Protein AF-A0A813DUC6-F1 (afdb_monomer_lite)

Foldseek 3Di:
DVVVVVVVVVVVVVVVVVVVVVVVVVVVVVVVVVVPDDPPDDDDDDDDDDDDDDDDDDDDDDDDDDDDDDDDDDDDDCAVVVLVCVVPVPPDDDDDDDDDDDDDDDDDDDDDDDPVVVVVVVVVVVVVVVVVVVVVVVVVVVCPPCVPDDDDPVRVVLLVLLLVLVQLLLVLVLVLDQAAEAEDQDDPPVVQVCCVPRRVVCNVLQVCQPPVRGRHYHYHNLVVVLVVVVVVVVVVPPDDPDDDPPRQSRLRSVVVVVVVVVVPDPQDQEDEEEAEEQDPSNLVSQVVSQVVVCPPDPNSHHYAYAYEHAAGSADSNLSSLVSNVCSVCVVLSSPQPHHHRYYLRDLPDDQSLVSVCVRSVNCCSVVPPRDSVSRVNDDPPPDPPPDPPDDD

Organism: Polarella glacialis (NCBI:txid89957)

Sequence (392 aa):
QQQQQEEQQQQQQQQQQQQEQQEQQQQQQQQRSSSQQPRMKTQQQQQPQRSSSQQPAAPATTTTSTQQPRMKAAAAAKVVFRFMRRILSKDSSRKVATVEESEGCQKVEVGVHTKEEREKKEEEEEEKKKKEKKKEEEEDLSEWWFPDGELTPEQSSLLKDWQSALFQYLTTASRLSSQVVIVTNSRRPWVETCVSTFAPSCKKLFAGSTGGAKGGIKVVYALEVLQDMRSKRKLASNGWEGSFPVKCTMPLSDLEVTEAFYRRYKGQSWKNIISLGDRIYEHDAMMEMAMRRHAGRGGREQLRVKSLLLPEDPRISELTLRLCFSRLMLPVYVRFDGDLHLNLQDSDSEDPLLLISQALNMPEVLETHFPRQAWGRGKASACKEEAVVQPA

Radius of gyration: 30.14 Å; chains: 1; bounding box: 96×66×80 Å

pLDDT: mean 76.48, std 22.71, range [23.34, 98.12]

Secondary structure (DSSP, 8-state):
-HHHHHHHHHHHHHHHHHHHHHHHHHHHHHHHHHTT----------------------PPPPP---------------SHHHHHHHHHSTT----PPPP-------PPP-----HHHHHHHHHHHHHHHHHHHHHHHHHHHHHTS-SS-PPPHHHHHHHHHHHHHHHHHHHHHHHH-S--EEEESS-TTHHHHHHHHH-GGGHHHHTTTTS--TTPPEEEEHHHHHHHHHHHHHHH-SS------TT-SHHHHHHHHHHHHHHT-TT--EEEEEEEES-HHHHHHHHHHHHHHHHHSTT--EEEEEEEEPPSS--HHHHHHHHHHHHHHHHHHHH--S-EEEE---SSSSPHHHHHHHHHT-GGGGGS---GGGGT-S--------------

Structure (mmCIF, N/CA/C/O backbone):
data_AF-A0A813DUC6-F1
#
_entry.id   AF-A0A813DUC6-F1
#
loop_
_atom_site.group_PDB
_atom_site.id
_atom_site.type_symbol
_atom_site.label_atom_id
_atom_site.label_alt_id
_atom_site.label_comp_id
_atom_site.label_asym_id
_atom_site.label_entity_id
_atom_site.label_seq_id
_atom_site.pdbx_PDB_ins_code
_atom_site.Cartn_x
_atom_site.Cartn_y
_atom_site.Cartn_z
_atom_site.occupancy
_atom_site.B_iso_or_equiv
_atom_site.auth_seq_id
_atom_site.auth_comp_id
_atom_site.auth_asym_id
_atom_site.auth_atom_id
_atom_site.pdbx_PDB_model_num
ATOM 1 N N . GLN A 1 1 ? 40.843 -26.925 17.855 1.00 86.06 1 GLN A N 1
ATOM 2 C CA . GLN A 1 1 ? 40.648 -27.245 19.287 1.00 86.06 1 GLN A CA 1
ATOM 3 C C . GLN A 1 1 ? 39.889 -26.142 20.018 1.00 86.06 1 GLN A C 1
ATOM 5 O O . GLN A 1 1 ? 38.811 -26.444 20.496 1.00 86.06 1 GLN A O 1
ATOM 10 N N . GLN A 1 2 ? 40.354 -24.886 20.045 1.00 89.62 2 GLN A N 1
ATOM 11 C CA . GLN A 1 2 ? 39.627 -23.793 20.723 1.00 89.62 2 GLN A CA 1
ATOM 12 C C . GLN A 1 2 ? 38.199 -23.579 20.181 1.00 89.62 2 GLN A C 1
ATOM 14 O O . GLN A 1 2 ? 37.249 -23.574 20.950 1.00 89.62 2 GLN A O 1
ATOM 19 N N . GLN A 1 3 ? 38.024 -23.565 18.855 1.00 89.94 3 GLN A N 1
ATOM 20 C CA . GLN A 1 3 ? 36.697 -23.475 18.228 1.00 89.94 3 GLN A CA 1
ATOM 21 C C . GLN A 1 3 ? 35.773 -24.664 18.571 1.00 89.94 3 GLN A C 1
ATOM 23 O O . GLN A 1 3 ? 34.579 -24.484 18.762 1.00 89.94 3 GLN A O 1
ATOM 28 N N . GLN A 1 4 ? 36.326 -25.875 18.723 1.00 93.69 4 GLN A N 1
ATOM 29 C CA . GLN A 1 4 ? 35.554 -27.057 19.141 1.00 93.69 4 GLN A CA 1
ATOM 30 C C . GLN A 1 4 ? 35.147 -26.989 20.621 1.00 93.69 4 GLN A C 1
ATOM 32 O O . GLN A 1 4 ? 34.078 -27.474 20.980 1.00 93.69 4 GLN A O 1
ATOM 37 N N . GLN A 1 5 ? 35.978 -26.384 21.479 1.00 96.44 5 GLN A N 1
ATOM 38 C CA . GLN A 1 5 ? 35.612 -26.108 22.871 1.00 96.44 5 GLN A CA 1
ATOM 39 C C . GLN A 1 5 ? 34.501 -25.059 22.961 1.00 96.44 5 GLN A C 1
ATOM 41 O O . GLN A 1 5 ? 33.566 -25.245 23.735 1.00 96.44 5 GLN A O 1
ATOM 46 N N . GLU A 1 6 ? 34.564 -23.999 22.151 1.00 97.12 6 GLU A N 1
ATOM 47 C CA . GLU A 1 6 ? 33.511 -22.978 22.094 1.00 97.12 6 GLU A CA 1
ATOM 48 C C . GLU A 1 6 ? 32.179 -23.564 21.607 1.00 97.12 6 GLU A C 1
ATOM 50 O O . GLU A 1 6 ? 31.149 -23.327 22.236 1.00 97.12 6 GLU A O 1
ATOM 55 N N . GLU A 1 7 ? 32.188 -24.397 20.559 1.00 97.31 7 GLU A N 1
ATOM 56 C CA . GLU A 1 7 ? 30.983 -25.086 20.075 1.00 97.31 7 GLU A CA 1
ATOM 57 C C . GLU A 1 7 ? 30.390 -26.036 21.127 1.00 97.31 7 GLU A C 1
ATOM 59 O O . GLU A 1 7 ? 29.178 -26.014 21.354 1.00 97.31 7 GLU A O 1
ATOM 64 N N . GLN A 1 8 ? 31.220 -26.822 21.828 1.00 97.50 8 GLN A N 1
ATOM 65 C CA . GLN A 1 8 ? 30.746 -27.676 22.926 1.00 97.50 8 GLN A CA 1
ATOM 66 C C . GLN A 1 8 ? 30.133 -26.861 24.066 1.00 97.50 8 GLN A C 1
ATOM 68 O O . GLN A 1 8 ? 29.077 -27.226 24.585 1.00 97.50 8 GLN A O 1
ATOM 73 N N . GLN A 1 9 ? 30.755 -25.740 24.436 1.00 97.56 9 GLN A N 1
ATOM 74 C CA . GLN A 1 9 ? 30.246 -24.871 25.493 1.00 97.56 9 GLN A CA 1
ATOM 75 C C . GLN A 1 9 ? 28.906 -24.235 25.095 1.00 97.56 9 GLN A C 1
ATOM 77 O O . GLN A 1 9 ? 27.979 -24.178 25.905 1.00 97.56 9 GLN A O 1
ATOM 82 N N . GLN A 1 10 ? 28.765 -23.821 23.833 1.00 96.75 10 GLN A N 1
ATOM 83 C CA . GLN A 1 10 ? 27.521 -23.265 23.302 1.00 96.75 10 GLN A CA 1
ATOM 84 C C . GLN A 1 10 ? 26.396 -24.310 23.266 1.00 96.75 10 GLN A C 1
ATOM 86 O O . GLN A 1 10 ? 25.254 -24.012 23.625 1.00 96.75 10 GLN A O 1
ATOM 91 N N . GLN A 1 11 ? 26.722 -25.550 22.892 1.00 97.38 11 GLN A N 1
ATOM 92 C CA . GLN A 1 11 ? 25.772 -26.660 22.858 1.00 97.38 11 GLN A CA 1
ATOM 93 C C . GLN A 1 11 ? 25.302 -27.049 24.269 1.00 97.38 11 GLN A C 1
ATOM 95 O O . GLN A 1 11 ? 24.108 -27.270 24.485 1.00 97.38 11 GLN A O 1
ATOM 100 N N . GLN A 1 12 ? 26.209 -27.049 25.248 1.00 97.69 12 GLN A N 1
ATOM 101 C CA . GLN A 1 12 ? 25.882 -27.306 26.651 1.00 97.69 12 GLN A CA 1
ATOM 102 C C . GLN A 1 12 ? 24.979 -26.205 27.232 1.00 97.69 12 GLN A C 1
ATOM 104 O O . GLN A 1 12 ? 24.001 -26.497 27.922 1.00 97.69 12 GLN A O 1
ATOM 109 N N . GLN A 1 13 ? 25.237 -24.941 26.881 1.00 97.06 13 GLN A N 1
ATOM 110 C CA . GLN A 1 13 ? 24.411 -23.811 27.306 1.00 97.06 13 GLN A CA 1
ATOM 111 C C . GLN A 1 13 ? 23.001 -23.853 26.688 1.00 97.06 13 GLN A C 1
ATOM 113 O O . GLN A 1 13 ? 22.022 -23.535 27.365 1.00 97.06 13 GLN A O 1
ATOM 118 N N . GLN A 1 14 ? 22.867 -24.296 25.431 1.00 96.44 14 GLN A N 1
ATOM 119 C CA . GLN A 1 14 ? 21.555 -24.526 24.811 1.00 96.44 14 GLN A CA 1
ATOM 120 C C . GLN A 1 14 ? 20.767 -25.646 25.500 1.00 96.44 14 GLN A C 1
ATOM 122 O O . GLN A 1 14 ? 19.568 -25.482 25.724 1.00 96.44 14 GLN A O 1
ATOM 127 N N . GLN A 1 15 ? 21.414 -26.760 25.859 1.00 97.12 15 GLN A N 1
ATOM 128 C CA . GLN A 1 15 ? 20.744 -27.858 26.568 1.00 97.12 15 GLN A CA 1
ATOM 129 C C . GLN A 1 15 ? 20.221 -27.415 27.940 1.00 97.12 15 GLN A C 1
ATOM 131 O O . GLN A 1 15 ? 19.081 -27.721 28.287 1.00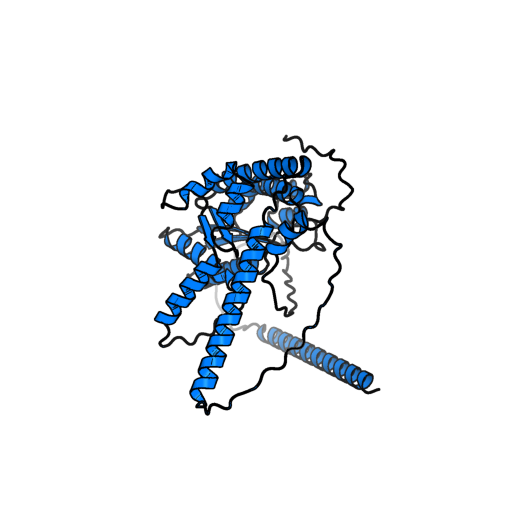 97.12 15 GLN A O 1
ATOM 136 N N . GLN A 1 16 ? 21.001 -26.620 28.678 1.00 97.56 16 GLN A N 1
ATOM 137 C CA . GLN A 1 16 ? 20.581 -26.090 29.976 1.00 97.56 16 GLN A CA 1
ATOM 138 C C . GLN A 1 16 ? 19.356 -25.165 29.855 1.00 97.56 16 GLN A C 1
ATOM 140 O O . GLN A 1 16 ? 18.398 -25.307 30.612 1.00 97.56 16 GLN A O 1
ATOM 145 N N . GLN A 1 17 ? 19.324 -24.286 28.845 1.00 96.50 17 GLN A N 1
ATOM 146 C CA . GLN A 1 17 ? 18.161 -23.424 28.587 1.00 96.50 17 GLN A CA 1
ATOM 147 C C . GLN A 1 17 ? 16.902 -24.217 28.205 1.00 96.50 17 GLN A C 1
ATOM 149 O O . GLN A 1 17 ? 15.793 -23.828 28.574 1.00 96.50 17 GLN A O 1
ATOM 154 N N . GLN A 1 18 ? 17.046 -25.323 27.467 1.00 96.00 18 GLN A N 1
ATOM 155 C CA . GLN A 1 18 ? 15.913 -26.195 27.139 1.00 96.00 18 GLN A CA 1
ATOM 156 C C . GLN A 1 18 ? 15.361 -26.899 28.384 1.00 96.00 18 GLN A C 1
ATOM 158 O O . GLN A 1 18 ? 14.143 -26.999 28.534 1.00 96.00 18 GLN A O 1
ATOM 163 N N . GLN A 1 19 ? 16.234 -27.335 29.295 1.00 97.25 19 GLN A N 1
ATOM 164 C CA . GLN A 1 19 ? 15.831 -27.976 30.546 1.00 97.25 19 GLN A CA 1
ATOM 165 C C . GLN A 1 19 ? 15.078 -27.004 31.470 1.00 97.25 19 GLN A C 1
ATOM 167 O O . GLN A 1 19 ? 13.997 -27.338 31.955 1.00 97.25 19 GLN A O 1
ATOM 172 N N . GLU A 1 20 ? 15.565 -25.768 31.624 1.00 97.56 20 GLU A N 1
ATOM 173 C CA . GLU A 1 20 ? 14.873 -24.725 32.400 1.00 97.56 20 GLU A CA 1
ATOM 174 C C . GLU A 1 20 ? 13.482 -24.397 31.831 1.00 97.56 20 GLU A C 1
ATOM 176 O O . GLU A 1 20 ? 12.518 -24.217 32.581 1.00 97.56 20 GLU A O 1
ATOM 181 N N . GLN A 1 21 ? 13.338 -24.352 30.501 1.00 95.75 21 GLN A N 1
ATOM 182 C CA . GLN A 1 21 ? 12.033 -24.134 29.865 1.00 95.75 21 GLN A CA 1
ATOM 183 C C . GLN A 1 21 ? 11.059 -25.289 30.129 1.00 95.75 21 GLN A C 1
ATOM 185 O O . GLN A 1 21 ? 9.870 -25.043 30.353 1.00 95.75 21 GLN A O 1
ATOM 190 N N . GLN A 1 22 ? 11.539 -26.537 30.131 1.00 96.44 22 GLN A N 1
ATOM 191 C CA . GLN A 1 22 ? 10.709 -27.699 30.457 1.00 96.44 22 GLN A CA 1
ATOM 192 C C . GLN A 1 22 ? 10.254 -27.680 31.922 1.00 96.44 22 GLN A C 1
ATOM 194 O O . GLN A 1 22 ? 9.075 -27.921 32.193 1.00 96.44 22 GLN A O 1
ATOM 199 N N . GLU A 1 23 ? 11.134 -27.329 32.861 1.00 97.50 23 GLU A N 1
ATOM 200 C CA . GLU A 1 23 ? 10.775 -27.203 34.280 1.00 97.50 23 GLU A CA 1
ATOM 201 C C . GLU A 1 23 ? 9.730 -26.103 34.515 1.00 97.50 23 GLU A C 1
ATOM 203 O O . GLU A 1 23 ? 8.747 -26.320 35.230 1.00 97.50 23 GLU A O 1
ATOM 208 N N . GLN A 1 24 ? 9.870 -24.947 33.857 1.00 96.25 24 GLN A N 1
ATOM 209 C CA . GLN A 1 24 ? 8.874 -23.874 33.941 1.00 96.25 24 GLN A CA 1
ATOM 210 C C . GLN A 1 24 ? 7.506 -24.306 33.398 1.00 96.25 24 GLN A C 1
ATOM 212 O O . GLN A 1 24 ? 6.474 -23.976 33.990 1.00 96.25 24 GLN A O 1
ATOM 217 N N . GLN A 1 25 ? 7.470 -25.068 32.299 1.00 95.31 25 GLN A N 1
ATOM 218 C CA . GLN A 1 25 ? 6.215 -25.606 31.768 1.00 95.31 25 GLN A CA 1
ATOM 219 C C . GLN A 1 25 ? 5.559 -26.593 32.741 1.00 95.31 25 GLN A C 1
ATOM 221 O O . GLN A 1 25 ? 4.345 -26.522 32.949 1.00 95.31 25 GLN A O 1
ATOM 226 N N . GLN A 1 26 ? 6.338 -27.467 33.384 1.00 96.25 26 GLN A N 1
ATOM 227 C CA . GLN A 1 26 ? 5.811 -28.399 34.385 1.00 96.25 26 GLN A CA 1
ATOM 228 C C . GLN A 1 26 ? 5.245 -27.666 35.609 1.00 96.25 26 GLN A C 1
ATOM 230 O O . GLN A 1 26 ? 4.146 -27.992 36.064 1.00 96.25 26 GLN A O 1
ATOM 235 N N . GLN A 1 27 ? 5.924 -26.626 36.103 1.00 95.75 27 GLN A N 1
ATOM 236 C CA . GLN A 1 27 ? 5.418 -25.811 37.214 1.00 95.75 27 GLN A CA 1
ATOM 237 C C . GLN A 1 27 ? 4.097 -25.109 36.863 1.00 95.75 27 GLN A C 1
ATOM 239 O O . GLN A 1 27 ? 3.164 -25.105 37.669 1.00 95.75 27 GLN A O 1
ATOM 244 N N . GLN A 1 28 ? 3.968 -24.570 35.645 1.00 94.19 28 GLN A N 1
ATOM 245 C CA . GLN A 1 28 ? 2.712 -23.960 35.192 1.00 94.19 28 GLN A CA 1
ATOM 246 C C . GLN A 1 28 ? 1.566 -24.976 35.107 1.00 94.19 28 GLN A C 1
ATOM 248 O O . GLN A 1 28 ? 0.429 -24.652 35.461 1.00 94.19 28 GLN A O 1
ATOM 253 N N . GLN A 1 29 ? 1.840 -26.209 34.670 1.00 93.38 29 GLN A N 1
ATOM 254 C CA . GLN A 1 29 ? 0.829 -27.269 34.643 1.00 93.38 29 GLN A CA 1
ATOM 255 C C . GLN A 1 29 ? 0.365 -27.642 36.057 1.00 93.38 29 GLN A C 1
ATOM 257 O O . GLN A 1 29 ? -0.842 -27.726 36.290 1.00 93.38 29 GLN A O 1
ATOM 262 N N . GLN A 1 30 ? 1.290 -27.758 37.018 1.00 93.38 30 GLN A N 1
ATOM 263 C CA . GLN A 1 30 ? 0.953 -28.044 38.417 1.00 93.38 30 GLN A CA 1
ATOM 264 C C . GLN A 1 30 ? 0.081 -26.943 39.045 1.00 93.38 30 GLN A C 1
ATOM 266 O O . GLN A 1 30 ? -0.912 -27.245 39.716 1.00 93.38 30 GLN A O 1
ATOM 271 N N . GLN A 1 31 ? 0.386 -25.669 38.767 1.00 91.81 31 GLN A N 1
ATOM 272 C CA . GLN A 1 31 ? -0.423 -24.530 39.223 1.00 91.81 31 GLN A CA 1
ATOM 273 C C . GLN A 1 31 ? -1.831 -24.518 38.608 1.00 91.81 31 GLN A C 1
ATOM 275 O O . GLN A 1 31 ? -2.804 -24.178 39.283 1.00 91.81 31 GLN A O 1
ATOM 280 N N . ARG A 1 32 ? -1.975 -24.928 37.341 1.00 89.25 32 ARG A N 1
ATOM 281 C CA . ARG A 1 32 ? -3.295 -25.048 36.702 1.00 89.25 32 ARG A CA 1
ATOM 282 C C . ARG A 1 32 ? -4.132 -26.166 37.318 1.00 89.25 32 ARG A C 1
ATOM 284 O O . ARG A 1 32 ? -5.329 -25.974 37.518 1.00 89.25 32 ARG A O 1
ATOM 291 N N . SER A 1 33 ? -3.519 -27.301 37.657 1.00 87.12 33 SER A N 1
ATOM 292 C CA . SER A 1 33 ? -4.231 -28.425 38.280 1.00 87.12 33 SER A CA 1
ATOM 293 C C . SER A 1 33 ? -4.675 -28.153 39.722 1.00 87.12 33 SER A C 1
ATOM 295 O O . SER A 1 33 ? -5.753 -28.598 40.114 1.00 87.12 33 SER A O 1
ATOM 297 N N . SER A 1 34 ? -3.915 -27.384 40.513 1.00 84.69 34 SER A N 1
ATOM 298 C CA . SER A 1 34 ? -4.302 -27.058 41.897 1.00 84.69 34 SER A CA 1
ATOM 299 C C . SER A 1 34 ? -5.440 -26.030 41.979 1.00 84.69 34 SER A C 1
ATOM 301 O O . SER A 1 34 ? -6.237 -26.063 42.916 1.00 84.69 34 SER A O 1
ATOM 303 N N . SER A 1 35 ? -5.582 -25.171 40.964 1.00 73.88 35 SER A N 1
ATOM 304 C CA . SER A 1 35 ? -6.657 -24.174 40.859 1.00 73.88 35 SER A CA 1
ATOM 305 C C . SER A 1 35 ? -8.043 -24.764 40.546 1.00 73.88 35 SER A C 1
ATOM 307 O O . SER A 1 35 ? -9.032 -24.038 40.655 1.00 73.88 35 SER A O 1
ATOM 309 N N . GLN A 1 36 ? -8.148 -26.034 40.140 1.00 70.25 36 GLN A N 1
ATOM 310 C CA . GLN A 1 36 ? -9.419 -26.647 39.726 1.00 70.25 36 GLN A CA 1
ATOM 311 C C . GLN A 1 36 ? -10.121 -27.471 40.815 1.00 70.25 36 GLN A C 1
ATOM 313 O O . GLN A 1 36 ? -11.109 -28.139 40.515 1.00 70.25 36 GLN A O 1
ATOM 318 N N . GLN A 1 37 ? -9.696 -27.418 42.085 1.00 62.84 37 GLN A N 1
ATOM 319 C CA . GLN A 1 37 ? -10.482 -28.066 43.139 1.00 62.84 37 GLN A CA 1
ATOM 320 C C . GLN A 1 37 ? -11.825 -27.337 43.356 1.00 62.84 37 GLN A C 1
ATOM 322 O O . GLN A 1 37 ? -11.838 -26.157 43.724 1.00 62.84 37 GLN A O 1
ATOM 327 N N . PRO A 1 38 ? -12.973 -28.014 43.158 1.00 58.03 38 PRO A N 1
ATOM 328 C CA . PRO A 1 38 ? -14.278 -27.399 43.332 1.00 58.03 38 PRO A CA 1
ATOM 329 C C . PRO A 1 38 ? -14.545 -27.148 44.820 1.00 58.03 38 PRO A C 1
ATOM 331 O O . PRO A 1 38 ? -14.579 -28.071 45.635 1.00 58.03 38 PRO A O 1
ATOM 334 N N . ARG A 1 39 ? -14.789 -25.880 45.178 1.00 51.47 39 ARG A N 1
ATOM 335 C CA . ARG A 1 39 ? -15.382 -25.491 46.466 1.00 51.47 39 ARG A CA 1
ATOM 336 C C . ARG A 1 39 ? -16.812 -26.043 46.550 1.00 51.47 39 ARG A C 1
ATOM 338 O O . ARG A 1 39 ? -17.776 -25.344 46.261 1.00 51.47 39 ARG A O 1
ATOM 345 N N . MET A 1 40 ? -16.955 -27.291 46.984 1.00 49.03 40 MET A N 1
ATOM 346 C CA . MET A 1 40 ? -18.222 -27.833 47.476 1.00 49.03 40 MET A CA 1
ATOM 347 C C . MET A 1 40 ? -18.486 -27.244 48.870 1.00 49.03 40 MET A C 1
ATOM 349 O O . MET A 1 40 ? -18.030 -27.775 49.880 1.00 49.03 40 MET A O 1
ATOM 353 N N . LYS A 1 41 ? -19.197 -26.114 48.935 1.00 53.81 41 LYS A N 1
ATOM 354 C CA . LYS A 1 41 ? -19.884 -25.676 50.157 1.00 53.81 41 LYS A CA 1
ATOM 355 C C . LYS A 1 41 ? -21.378 -25.558 49.880 1.00 53.81 41 LYS A C 1
ATOM 357 O O . LYS A 1 41 ? -21.819 -24.660 49.178 1.00 53.81 41 LYS A O 1
ATOM 362 N N . THR A 1 42 ? -22.093 -26.523 50.449 1.00 54.47 42 THR A N 1
ATOM 363 C CA . THR A 1 42 ? -23.382 -26.411 51.139 1.00 54.47 42 THR A CA 1
ATOM 364 C C . THR A 1 42 ? -24.345 -25.338 50.632 1.00 54.47 42 THR A C 1
ATOM 366 O O . THR A 1 42 ? -24.298 -24.194 51.076 1.00 54.47 42 THR A O 1
ATOM 369 N N . GLN A 1 43 ? -25.322 -25.753 49.827 1.00 47.75 43 GLN A N 1
ATOM 370 C CA . GLN A 1 43 ? -26.619 -25.086 49.806 1.00 47.75 43 GLN A CA 1
ATOM 371 C C . GLN A 1 43 ? -27.726 -26.138 49.830 1.00 47.75 43 GLN A C 1
ATOM 373 O O . GLN A 1 43 ? -28.007 -26.842 48.865 1.00 47.75 43 GLN A O 1
ATOM 378 N N . GLN A 1 44 ? -28.275 -26.285 51.029 1.00 46.31 44 GLN A N 1
ATOM 379 C CA . GLN A 1 44 ? -29.482 -27.022 51.332 1.00 46.31 44 GLN A CA 1
ATOM 380 C C . GLN A 1 44 ? -30.682 -26.151 50.926 1.00 46.31 44 GLN A C 1
ATOM 382 O O . GLN A 1 44 ? -30.657 -24.944 51.150 1.00 46.31 44 GLN A O 1
ATOM 387 N N . GLN A 1 45 ? -31.740 -26.818 50.452 1.00 44.62 45 GLN A N 1
ATOM 388 C CA . GLN A 1 45 ? -33.157 -26.456 50.612 1.00 44.62 45 GLN A CA 1
ATOM 389 C C . GLN A 1 45 ? -33.942 -25.972 49.363 1.00 44.62 45 GLN A C 1
ATOM 391 O O . GLN A 1 45 ? -33.868 -24.826 48.944 1.00 44.62 45 GLN A O 1
ATOM 396 N N . GLN A 1 46 ? -34.796 -26.907 48.904 1.00 44.34 46 GLN A N 1
ATOM 397 C CA . GLN A 1 46 ? -36.160 -26.775 48.348 1.00 44.34 46 GLN A CA 1
ATOM 398 C C . GLN A 1 46 ? -36.378 -26.169 46.946 1.00 44.34 46 GLN A C 1
ATOM 400 O O . GLN A 1 46 ? -36.339 -24.959 46.780 1.00 44.34 46 GLN A O 1
ATOM 405 N N . GLN A 1 47 ? -36.808 -27.000 45.977 1.00 38.31 47 GLN A N 1
ATOM 406 C CA . GLN A 1 47 ? -38.211 -27.113 45.497 1.00 38.31 47 GLN A CA 1
ATOM 407 C C . GLN A 1 47 ? -38.343 -27.958 44.197 1.00 38.31 47 GLN A C 1
ATOM 409 O O . GLN A 1 47 ? -37.323 -28.333 43.621 1.00 38.31 47 GLN A O 1
ATOM 414 N N . PRO A 1 48 ? -39.567 -28.394 43.806 1.00 51.28 48 PRO A N 1
ATOM 415 C CA . PRO A 1 48 ? -39.786 -29.725 43.246 1.00 51.28 48 PRO A CA 1
ATOM 416 C C . PRO A 1 48 ? -39.916 -29.818 41.717 1.00 51.28 48 PRO A C 1
ATOM 418 O O . PRO A 1 48 ? -40.339 -28.900 41.025 1.00 51.28 48 PRO A O 1
ATOM 421 N N . GLN A 1 49 ? -39.589 -31.032 41.266 1.00 47.19 49 GLN A N 1
ATOM 422 C CA . GLN A 1 49 ? -40.037 -31.798 40.098 1.00 47.19 49 GLN A CA 1
ATOM 423 C C . GLN A 1 49 ? -40.800 -31.085 38.969 1.00 47.19 49 GLN A C 1
ATOM 425 O O . GLN A 1 49 ? -41.946 -30.679 39.144 1.00 47.19 49 GLN A O 1
ATOM 430 N N . ARG A 1 50 ? -40.237 -31.179 37.752 1.00 36.62 50 ARG A N 1
ATOM 431 C CA . ARG A 1 50 ? -40.979 -31.491 36.515 1.00 36.62 50 ARG A CA 1
ATOM 432 C C . ARG A 1 50 ? -40.056 -32.047 35.414 1.00 36.62 50 ARG A C 1
ATOM 434 O O . ARG A 1 50 ? -39.113 -31.388 34.995 1.00 36.62 50 ARG A O 1
ATOM 441 N N . SER A 1 51 ? -40.347 -33.295 35.024 1.00 39.91 51 SER A N 1
ATOM 442 C CA . SER A 1 51 ? -40.362 -33.873 33.659 1.00 39.91 51 SER A CA 1
ATOM 443 C C . SER A 1 51 ? -39.499 -33.181 32.587 1.00 39.91 51 SER A C 1
ATOM 445 O O . SER A 1 51 ? -39.808 -32.078 32.155 1.00 39.91 51 SER A O 1
ATOM 447 N N . SER A 1 52 ? -38.372 -33.775 32.187 1.00 42.66 52 SER A N 1
ATOM 448 C CA . SER A 1 52 ? -38.238 -34.738 31.071 1.00 42.66 52 SER A CA 1
ATOM 449 C C . SER A 1 52 ? -38.347 -34.127 29.663 1.00 42.66 52 SER A C 1
ATOM 451 O O . SER A 1 52 ? -39.441 -33.982 29.128 1.00 42.66 52 SER A O 1
ATOM 453 N N . SER A 1 53 ? -37.202 -33.914 29.015 1.00 40.91 53 SER A N 1
ATOM 454 C CA . SER A 1 53 ? -37.046 -34.111 27.567 1.00 40.91 53 SER A CA 1
ATOM 455 C C . SER A 1 53 ? -35.561 -34.220 27.221 1.00 40.91 53 SER A C 1
ATOM 457 O O . SER A 1 53 ? -34.775 -33.316 27.493 1.00 40.91 53 SER A O 1
ATOM 459 N N . GLN A 1 54 ? -35.200 -35.370 26.660 1.00 40.78 54 GLN A N 1
ATOM 460 C CA . GLN A 1 54 ? -33.891 -35.714 26.117 1.00 40.78 54 GLN A CA 1
ATOM 461 C C . GLN A 1 54 ? -33.605 -34.909 24.841 1.00 40.78 54 GLN A C 1
ATOM 463 O O . GLN A 1 54 ? -34.492 -34.806 24.000 1.00 40.78 54 GLN A O 1
ATOM 468 N N . GLN A 1 55 ? -32.362 -34.453 24.650 1.00 41.56 55 GLN A N 1
ATOM 469 C CA . GLN A 1 55 ? -31.709 -34.407 23.333 1.00 41.56 55 GLN A CA 1
ATOM 470 C C . GLN A 1 55 ? -30.174 -34.285 23.476 1.00 41.56 55 GLN A C 1
ATOM 472 O O . GLN A 1 55 ? -29.709 -33.710 24.463 1.00 41.56 55 GLN A O 1
ATOM 477 N N . PRO A 1 56 ? -29.384 -34.875 22.553 1.00 53.94 56 PRO A N 1
ATOM 478 C CA . PRO A 1 56 ? -27.959 -35.116 22.753 1.00 53.94 56 PRO A CA 1
ATOM 479 C C . PRO A 1 56 ? -27.034 -34.011 22.218 1.00 53.94 56 PRO A C 1
ATOM 481 O O . PRO A 1 56 ? -27.395 -33.184 21.386 1.00 53.94 56 PRO A O 1
ATOM 484 N N . ALA A 1 57 ? -25.815 -34.068 22.750 1.00 36.91 57 ALA A N 1
ATOM 485 C CA . ALA A 1 57 ? -24.698 -33.144 22.634 1.00 36.91 57 ALA A CA 1
ATOM 486 C C . ALA A 1 57 ? -24.034 -33.068 21.245 1.00 36.91 57 ALA A C 1
ATOM 488 O O . ALA A 1 57 ? -23.929 -34.066 20.534 1.00 36.91 57 ALA A O 1
ATOM 489 N N . ALA A 1 58 ? -23.477 -31.891 20.939 1.00 42.16 58 ALA A N 1
ATOM 490 C CA . ALA A 1 58 ? -22.489 -31.660 19.886 1.00 42.16 58 ALA A CA 1
ATOM 491 C C . ALA A 1 58 ? -21.116 -31.333 20.521 1.00 42.16 58 ALA A C 1
ATOM 493 O O . ALA A 1 58 ? -21.085 -30.652 21.552 1.00 42.16 58 ALA A O 1
ATOM 494 N N . PRO A 1 59 ? -19.985 -31.805 19.959 1.00 53.66 59 PRO A N 1
ATOM 495 C CA . PRO A 1 59 ? -18.669 -31.616 20.560 1.00 53.66 59 PRO A CA 1
ATOM 496 C C . PRO A 1 59 ? -18.020 -30.278 20.180 1.00 53.66 59 PRO A C 1
ATOM 498 O O . PRO A 1 59 ? -18.107 -29.806 19.048 1.00 53.66 59 PRO A O 1
ATOM 501 N N . ALA A 1 60 ? -17.330 -29.700 21.162 1.00 37.34 60 ALA A N 1
ATOM 502 C CA . ALA A 1 60 ? -16.540 -28.483 21.067 1.00 37.34 60 ALA A CA 1
ATOM 503 C C . ALA A 1 60 ? -15.225 -28.709 20.299 1.00 37.34 60 ALA A C 1
ATOM 505 O O . ALA A 1 60 ? -14.486 -29.653 20.577 1.00 37.34 60 ALA A O 1
ATOM 506 N N . THR A 1 61 ? -14.908 -27.803 19.375 1.00 34.94 61 THR A N 1
ATOM 507 C CA . THR A 1 61 ? -13.609 -27.718 18.695 1.00 34.94 61 THR A CA 1
ATOM 508 C C . THR A 1 61 ? -12.688 -26.749 19.429 1.00 34.94 61 THR A C 1
ATOM 510 O O . THR A 1 61 ? -12.967 -25.554 19.531 1.00 34.94 61 THR A O 1
ATOM 513 N N . THR A 1 62 ? -11.582 -27.287 19.934 1.00 34.75 62 THR A N 1
ATOM 514 C CA . THR A 1 62 ? -10.515 -26.585 20.649 1.00 34.75 62 THR A CA 1
ATOM 515 C C . THR A 1 62 ? -9.579 -25.884 19.663 1.00 34.75 62 THR A C 1
ATOM 517 O O . THR A 1 62 ? -8.990 -26.512 18.786 1.00 34.75 62 THR A O 1
ATOM 520 N N . THR A 1 63 ? -9.424 -24.574 19.825 1.00 30.38 63 THR A N 1
ATOM 521 C CA . THR A 1 63 ? -8.416 -23.737 19.170 1.00 30.38 63 THR A CA 1
ATOM 522 C C . THR A 1 63 ? -7.033 -24.005 19.768 1.00 30.38 63 THR A C 1
ATOM 524 O O . THR A 1 63 ? -6.844 -23.916 20.980 1.00 30.38 63 THR A O 1
ATOM 527 N N . THR A 1 64 ? -6.044 -24.295 18.918 1.00 29.86 64 THR A N 1
ATOM 528 C CA . THR A 1 64 ? -4.639 -24.454 19.329 1.00 29.86 64 THR A CA 1
ATOM 529 C C . THR A 1 64 ? -3.815 -23.377 18.630 1.00 29.86 64 THR A C 1
ATOM 531 O O . THR A 1 64 ? -3.545 -23.458 17.437 1.00 29.86 64 THR A O 1
ATOM 534 N N . SER A 1 65 ? -3.489 -22.321 19.375 1.00 26.94 65 SER A N 1
ATOM 535 C CA . SER A 1 65 ? -2.653 -21.200 18.944 1.00 26.94 65 SER A CA 1
ATOM 536 C C . SER A 1 65 ? -1.208 -21.483 19.346 1.00 26.94 65 SER A C 1
ATOM 538 O O . SER A 1 65 ? -0.864 -21.386 20.525 1.00 26.94 65 SER A O 1
ATOM 540 N N . THR A 1 66 ? -0.364 -21.804 18.370 1.00 28.05 66 THR A N 1
ATOM 541 C CA . THR A 1 66 ? 1.079 -21.994 18.551 1.00 28.05 66 THR A CA 1
ATOM 542 C C . THR A 1 66 ? 1.799 -20.688 18.216 1.00 28.05 66 THR A C 1
ATOM 544 O O . THR A 1 66 ? 1.893 -20.306 17.055 1.00 28.05 66 THR A O 1
ATOM 547 N N . GLN A 1 67 ? 2.303 -19.992 19.237 1.00 27.34 67 GLN A N 1
ATOM 548 C CA . GLN A 1 67 ? 3.278 -18.909 19.083 1.00 27.34 67 GLN A CA 1
ATOM 549 C C . GLN A 1 67 ? 4.690 -19.463 19.292 1.00 27.34 67 GLN A C 1
ATOM 551 O O . GLN A 1 67 ? 4.961 -20.112 20.303 1.00 27.34 67 GLN A O 1
ATOM 556 N N . GLN A 1 68 ? 5.601 -19.145 18.373 1.00 27.97 68 GLN A N 1
ATOM 557 C CA . GLN A 1 68 ? 7.045 -19.244 18.581 1.00 27.97 68 GLN A CA 1
ATOM 558 C C . GLN A 1 68 ? 7.783 -18.003 18.039 1.00 27.97 68 GLN A C 1
ATOM 560 O O . GLN A 1 68 ? 7.194 -17.224 17.287 1.00 27.97 68 GLN A O 1
ATOM 565 N N . PRO A 1 69 ? 9.031 -17.756 18.499 1.00 30.45 69 PRO A N 1
ATOM 566 C CA . PRO A 1 69 ? 9.545 -16.406 18.689 1.00 30.45 69 PRO A CA 1
ATOM 567 C C . PRO A 1 69 ? 10.702 -16.000 17.758 1.00 30.45 69 PRO A C 1
ATOM 569 O O . PRO A 1 69 ? 11.508 -16.826 17.353 1.00 30.45 69 PRO A O 1
ATOM 572 N N . ARG A 1 70 ? 10.848 -14.667 17.639 1.00 30.72 70 ARG A N 1
ATOM 573 C CA . ARG A 1 70 ? 12.068 -13.861 17.387 1.00 30.72 70 ARG A CA 1
ATOM 574 C C . ARG A 1 70 ? 12.825 -14.072 16.067 1.00 30.72 70 ARG A C 1
ATOM 576 O O . ARG A 1 70 ? 13.270 -15.163 15.771 1.00 30.72 70 ARG A O 1
ATOM 583 N N . MET A 1 71 ? 13.219 -12.955 15.442 1.00 23.34 71 MET A N 1
ATOM 584 C CA . MET A 1 71 ? 14.632 -12.567 15.255 1.00 23.34 71 MET A CA 1
ATOM 585 C C . MET A 1 71 ? 14.751 -11.123 14.738 1.00 23.34 71 MET A C 1
ATOM 587 O O . MET A 1 71 ? 13.832 -10.557 14.156 1.00 23.34 71 MET A O 1
ATOM 591 N N . LYS A 1 72 ? 15.892 -10.510 15.061 1.00 31.14 72 LYS A N 1
ATOM 592 C CA . LYS A 1 72 ? 16.276 -9.122 14.780 1.00 31.14 72 LYS A CA 1
ATOM 593 C C . LYS A 1 72 ? 16.700 -8.980 13.314 1.00 31.14 72 LYS A C 1
ATOM 595 O O . LYS A 1 72 ? 17.493 -9.790 12.852 1.00 31.14 72 LYS A O 1
ATOM 600 N N . ALA A 1 73 ? 16.332 -7.881 12.658 1.00 23.89 73 ALA A N 1
ATOM 601 C CA . ALA A 1 73 ? 17.073 -7.375 11.505 1.00 23.89 73 ALA A CA 1
ATOM 602 C C . ALA A 1 73 ? 16.976 -5.848 11.424 1.00 23.89 73 ALA A C 1
ATOM 604 O O . ALA A 1 73 ? 15.913 -5.251 11.588 1.00 23.89 73 ALA A O 1
ATOM 605 N N . ALA A 1 74 ? 18.134 -5.226 11.234 1.00 23.50 74 ALA A N 1
ATOM 606 C CA . ALA A 1 74 ? 18.306 -3.815 10.951 1.00 23.50 74 ALA A CA 1
ATOM 607 C C . ALA A 1 74 ? 18.405 -3.598 9.431 1.00 23.50 74 ALA A C 1
ATOM 609 O O . ALA A 1 74 ? 18.812 -4.500 8.707 1.00 23.50 74 ALA A O 1
ATOM 610 N N . ALA A 1 75 ? 18.134 -2.354 9.025 1.00 28.50 75 ALA A N 1
ATOM 611 C CA . ALA A 1 75 ? 18.335 -1.747 7.704 1.00 28.50 75 ALA A CA 1
ATOM 612 C C . ALA A 1 75 ? 17.246 -2.002 6.641 1.00 28.50 75 ALA A C 1
ATOM 614 O O . ALA A 1 75 ? 17.229 -3.031 5.981 1.00 28.50 75 ALA A O 1
ATOM 615 N N . ALA A 1 76 ? 16.412 -0.985 6.376 1.00 23.55 76 ALA A N 1
ATOM 616 C CA . ALA A 1 76 ? 15.635 -0.897 5.135 1.00 23.55 76 ALA A CA 1
ATOM 617 C C . ALA A 1 76 ? 15.205 0.550 4.824 1.00 23.55 76 ALA A C 1
ATOM 619 O O . ALA A 1 76 ? 14.140 1.007 5.220 1.00 23.55 76 ALA A O 1
ATOM 620 N N . ALA A 1 77 ? 16.033 1.265 4.065 1.00 26.16 77 ALA A N 1
ATOM 621 C CA . ALA A 1 77 ? 15.648 2.484 3.353 1.00 26.16 77 ALA A CA 1
ATOM 622 C C . ALA A 1 77 ? 16.380 2.493 2.004 1.00 26.16 77 ALA A C 1
ATOM 624 O O . ALA A 1 77 ? 17.440 3.103 1.910 1.00 26.16 77 ALA A O 1
ATOM 625 N N . LYS A 1 78 ? 15.912 1.712 1.005 1.00 29.36 78 LYS A N 1
ATOM 626 C CA . LYS A 1 78 ? 16.541 1.660 -0.345 1.00 29.36 78 LYS A CA 1
ATOM 627 C C . LYS A 1 78 ? 15.802 0.905 -1.476 1.00 29.36 78 LYS A C 1
ATOM 629 O O . LYS A 1 78 ? 16.425 0.637 -2.497 1.00 29.36 78 LYS A O 1
ATOM 634 N N . VAL A 1 79 ? 14.524 0.526 -1.347 1.00 31.38 79 VAL A N 1
ATOM 635 C CA . VAL A 1 79 ? 13.934 -0.488 -2.267 1.00 31.38 79 VAL A CA 1
ATOM 636 C C . VAL A 1 79 ? 13.018 0.066 -3.376 1.00 31.38 79 VAL A C 1
ATOM 638 O O . VAL A 1 79 ? 13.109 -0.425 -4.493 1.00 31.38 79 VAL A O 1
ATOM 641 N N . VAL A 1 80 ? 12.313 1.194 -3.209 1.00 31.44 80 VAL A N 1
ATOM 642 C CA . VAL A 1 80 ? 11.643 1.846 -4.371 1.00 31.44 80 VAL A CA 1
ATOM 643 C C . VAL A 1 80 ? 12.676 2.361 -5.393 1.00 31.44 80 VAL A C 1
ATOM 645 O O . VAL A 1 80 ? 12.447 2.352 -6.599 1.00 31.44 80 VAL A O 1
ATOM 648 N N . PHE A 1 81 ? 13.884 2.670 -4.911 1.00 34.03 81 PHE A N 1
ATOM 649 C CA . PHE A 1 81 ? 15.063 2.981 -5.719 1.00 34.03 81 PHE A CA 1
ATOM 650 C C . PHE A 1 81 ? 15.590 1.812 -6.562 1.00 34.03 81 PHE A C 1
ATOM 652 O O . PHE A 1 81 ? 16.422 2.045 -7.429 1.00 34.03 81 PHE A O 1
ATOM 659 N N . ARG A 1 82 ? 15.180 0.559 -6.310 1.00 39.25 82 ARG A N 1
ATOM 660 C CA . ARG A 1 82 ? 15.661 -0.618 -7.054 1.00 39.25 82 ARG A CA 1
ATOM 661 C C . ARG A 1 82 ? 14.721 -1.051 -8.166 1.00 39.25 82 ARG A C 1
ATOM 663 O O . ARG A 1 82 ? 15.220 -1.485 -9.199 1.00 39.25 82 ARG A O 1
ATOM 670 N N . PHE A 1 83 ? 13.409 -0.912 -7.990 1.00 38.25 83 PHE A N 1
ATOM 671 C CA . PHE A 1 83 ? 12.440 -1.412 -8.962 1.00 38.25 83 PHE A CA 1
ATOM 672 C C . PHE A 1 83 ? 12.518 -0.670 -10.314 1.00 38.25 83 PHE A C 1
ATOM 674 O O . PHE A 1 83 ? 12.760 -1.299 -11.344 1.00 38.25 83 PHE A O 1
ATOM 681 N N . MET A 1 84 ? 12.466 0.669 -10.314 1.00 43.38 84 MET A N 1
ATOM 682 C CA . MET A 1 84 ? 12.650 1.467 -11.544 1.00 43.38 84 MET A CA 1
ATOM 683 C C . MET A 1 84 ? 14.110 1.451 -12.041 1.00 43.38 84 MET A C 1
ATOM 685 O O . MET A 1 84 ? 14.356 1.347 -13.240 1.00 43.38 84 MET A O 1
ATOM 689 N N . ARG A 1 85 ? 15.094 1.425 -11.124 1.00 40.69 85 ARG A N 1
ATOM 690 C CA . ARG A 1 85 ? 16.530 1.284 -11.448 1.00 40.69 85 ARG A CA 1
ATOM 691 C C . ARG A 1 85 ? 16.841 -0.022 -12.182 1.00 40.69 85 ARG A C 1
ATOM 693 O O . ARG A 1 85 ? 17.715 -0.038 -13.036 1.00 40.69 85 ARG A O 1
ATOM 700 N N . ARG A 1 86 ? 16.139 -1.124 -11.892 1.00 40.75 86 ARG A N 1
ATOM 701 C CA . ARG A 1 86 ? 16.379 -2.435 -12.523 1.00 40.75 86 ARG A CA 1
ATOM 702 C C . ARG A 1 86 ? 15.688 -2.597 -13.879 1.00 40.75 86 ARG A C 1
ATOM 704 O O . ARG A 1 86 ? 16.188 -3.376 -14.687 1.00 40.75 86 ARG A O 1
ATOM 711 N N . ILE A 1 87 ? 14.596 -1.871 -14.133 1.00 44.50 87 ILE A N 1
ATOM 712 C CA . ILE A 1 87 ? 13.970 -1.801 -15.465 1.00 44.50 87 ILE A CA 1
ATOM 713 C C . ILE A 1 87 ? 14.887 -1.065 -16.455 1.00 44.50 87 ILE A C 1
ATOM 715 O O . ILE A 1 87 ? 14.965 -1.474 -17.608 1.00 44.50 87 ILE A O 1
ATOM 719 N N . LEU A 1 88 ? 15.636 -0.054 -15.996 1.00 44.47 88 LEU A N 1
ATOM 720 C CA . LEU A 1 88 ? 16.470 0.789 -16.865 1.00 44.47 88 LEU A CA 1
ATOM 721 C C . LEU A 1 88 ? 17.965 0.404 -16.904 1.00 44.47 88 LEU A C 1
ATOM 723 O O . LEU A 1 88 ? 18.655 0.724 -17.862 1.00 44.47 88 LEU A O 1
ATOM 727 N N . SER A 1 89 ? 18.495 -0.311 -15.903 1.00 40.66 89 SER A N 1
ATOM 728 C CA . SER A 1 89 ? 19.949 -0.541 -15.766 1.00 40.66 89 SER A CA 1
ATOM 729 C C . SER A 1 89 ? 20.489 -1.831 -16.411 1.00 40.66 89 SER A C 1
ATOM 731 O O . SER A 1 89 ? 21.676 -2.120 -16.253 1.00 40.66 89 SER A O 1
ATOM 733 N N . LYS A 1 90 ? 19.677 -2.648 -17.096 1.00 39.66 90 LYS A N 1
ATOM 734 C CA . LYS A 1 90 ? 20.139 -3.971 -17.569 1.00 39.66 90 LYS A CA 1
ATOM 735 C C . LYS A 1 90 ? 21.043 -3.978 -18.811 1.00 39.66 90 LYS A C 1
ATOM 737 O O . LYS A 1 90 ? 21.566 -5.049 -19.094 1.00 39.66 90 LYS A O 1
ATOM 742 N N . ASP A 1 91 ? 21.306 -2.843 -19.465 1.00 40.66 91 ASP A N 1
ATOM 743 C CA . ASP A 1 91 ? 22.084 -2.826 -20.722 1.00 40.66 91 ASP A CA 1
ATOM 744 C C . ASP A 1 91 ? 23.415 -2.058 -20.705 1.00 40.66 91 ASP A C 1
ATOM 746 O O . ASP A 1 91 ? 24.100 -1.988 -21.721 1.00 40.66 91 ASP A O 1
ATOM 750 N N . SER A 1 92 ? 23.857 -1.523 -19.563 1.00 39.00 92 SER A N 1
ATOM 751 C CA . SER A 1 92 ? 25.103 -0.745 -19.527 1.00 39.00 92 SER A CA 1
ATOM 752 C C . SER A 1 92 ? 26.055 -1.239 -18.445 1.00 39.00 92 SER A C 1
ATOM 754 O O . SER A 1 92 ? 25.998 -0.842 -17.283 1.00 39.00 92 SER A O 1
ATOM 756 N N . SER A 1 93 ? 26.941 -2.165 -18.806 1.00 34.41 93 SER A N 1
ATOM 757 C CA . SER A 1 93 ? 28.106 -2.514 -17.987 1.00 34.41 93 SER A CA 1
ATOM 758 C C . SER A 1 93 ? 29.279 -2.925 -18.868 1.00 34.41 93 SER A C 1
ATOM 760 O O . SER A 1 93 ? 29.472 -4.103 -19.153 1.00 34.41 93 SER A O 1
ATOM 762 N N . ARG A 1 94 ? 30.081 -1.932 -19.274 1.00 34.47 94 ARG A N 1
ATOM 763 C CA . ARG A 1 94 ? 31.539 -2.043 -19.464 1.00 34.47 94 ARG A CA 1
ATOM 764 C C . ARG A 1 94 ? 32.139 -0.654 -19.680 1.00 34.47 94 ARG A C 1
ATOM 766 O O . ARG A 1 94 ? 32.210 -0.195 -20.812 1.00 34.47 94 ARG A O 1
ATOM 773 N N . LYS A 1 95 ? 32.639 -0.021 -18.615 1.00 33.53 95 LYS A N 1
ATOM 774 C CA . LYS A 1 95 ? 33.803 0.872 -18.713 1.00 33.53 95 LYS A CA 1
ATOM 775 C C . LYS A 1 95 ? 34.706 0.690 -17.496 1.00 33.53 95 LYS A C 1
ATOM 777 O O . LYS A 1 95 ? 34.241 0.545 -16.371 1.00 33.53 95 LYS A O 1
ATOM 782 N N . VAL A 1 96 ? 35.991 0.601 -17.813 1.00 34.38 96 VAL A N 1
ATOM 783 C CA . VAL A 1 96 ? 37.152 0.377 -16.950 1.00 34.38 96 VAL A CA 1
ATOM 784 C C . VAL A 1 96 ? 37.565 1.720 -16.350 1.00 34.38 96 VAL A C 1
ATOM 786 O O . VAL A 1 96 ? 37.592 2.712 -17.073 1.00 34.38 96 VAL A O 1
ATOM 789 N N . ALA A 1 97 ? 37.872 1.752 -15.053 1.00 33.28 97 ALA A N 1
ATOM 790 C CA . ALA A 1 97 ? 38.407 2.932 -14.381 1.00 33.28 97 ALA A CA 1
ATOM 791 C C . ALA A 1 97 ? 39.944 2.930 -14.428 1.00 33.28 97 ALA A C 1
ATOM 793 O O . ALA A 1 97 ? 40.573 1.932 -14.075 1.00 33.28 97 ALA A O 1
ATOM 794 N N . THR A 1 98 ? 40.528 4.052 -14.846 1.00 30.34 98 THR A N 1
ATOM 795 C CA . THR A 1 98 ? 41.952 4.396 -14.725 1.00 30.34 98 THR A CA 1
ATOM 796 C C . THR A 1 98 ? 42.138 5.369 -13.562 1.00 30.34 98 THR A C 1
ATOM 798 O O . THR A 1 98 ? 41.380 6.327 -13.435 1.00 30.34 98 THR A O 1
ATOM 801 N N . VAL A 1 99 ? 43.132 5.100 -12.716 1.00 31.34 99 VAL A N 1
ATOM 802 C CA . VAL A 1 99 ? 43.546 5.929 -11.574 1.00 31.34 99 VAL A CA 1
ATOM 803 C C . VAL A 1 99 ? 44.745 6.771 -12.014 1.00 31.34 99 VAL A C 1
ATOM 805 O O . VAL A 1 99 ? 45.714 6.204 -12.514 1.00 31.34 99 VAL A O 1
ATOM 808 N N . GLU A 1 100 ? 44.686 8.091 -11.829 1.00 35.19 100 GLU A N 1
ATOM 809 C CA . GLU A 1 100 ? 45.846 8.988 -11.925 1.00 35.19 100 GLU A CA 1
ATOM 810 C C . GLU A 1 100 ? 46.216 9.500 -10.526 1.00 35.19 100 GLU A C 1
ATOM 812 O O . GLU A 1 100 ? 45.362 9.980 -9.778 1.00 35.19 100 GLU A O 1
ATOM 817 N N . GLU A 1 101 ? 47.497 9.372 -10.181 1.00 40.19 101 GLU A N 1
ATOM 818 C CA . GLU A 1 101 ? 48.130 9.960 -9.000 1.00 40.19 101 GLU A CA 1
ATOM 819 C C . GLU A 1 101 ? 48.747 11.315 -9.370 1.00 40.19 101 GLU A C 1
ATOM 821 O O . GLU A 1 101 ? 49.417 11.442 -10.395 1.00 40.19 101 GLU A O 1
ATOM 826 N N . SER A 1 102 ? 48.578 12.323 -8.511 1.00 36.72 102 SER A N 1
ATOM 827 C CA . SER A 1 102 ? 49.323 13.582 -8.600 1.00 36.72 102 SER A CA 1
ATOM 828 C C . SER A 1 102 ? 49.853 13.985 -7.225 1.00 36.72 102 SER A C 1
ATOM 830 O O . SER A 1 102 ? 49.072 14.273 -6.315 1.00 36.72 102 SER A O 1
ATOM 832 N N . GLU A 1 103 ? 51.178 14.028 -7.090 1.00 40.56 103 GLU A N 1
ATOM 833 C CA . GLU A 1 103 ? 51.892 14.551 -5.925 1.00 40.56 103 GLU A CA 1
ATOM 834 C C . GLU A 1 103 ? 52.130 16.063 -6.065 1.00 40.56 103 GLU A C 1
ATOM 836 O O . GLU A 1 103 ? 52.586 16.548 -7.101 1.00 40.56 103 GLU A O 1
ATOM 841 N N . GLY A 1 104 ? 51.864 16.820 -4.997 1.00 40.56 104 GLY A N 1
ATOM 842 C CA . GLY A 1 104 ? 52.156 18.250 -4.914 1.00 40.56 104 GLY A CA 1
ATOM 843 C C . GLY A 1 104 ? 52.505 18.660 -3.485 1.00 40.56 104 GLY A C 1
ATOM 844 O O . GLY A 1 104 ? 51.653 18.656 -2.602 1.00 40.56 104 GLY A O 1
ATOM 845 N N . CYS A 1 105 ? 53.772 19.011 -3.260 1.00 38.06 105 CYS A N 1
ATOM 846 C CA . CYS A 1 105 ? 54.325 19.432 -1.973 1.00 38.06 105 CYS A CA 1
ATOM 847 C C . CYS A 1 105 ? 54.106 20.942 -1.758 1.00 38.06 105 CYS A C 1
ATOM 849 O O . CYS A 1 105 ? 54.546 21.749 -2.579 1.00 38.06 105 CYS A O 1
ATOM 851 N N . GLN A 1 106 ? 53.449 21.340 -0.661 1.00 42.22 106 GLN A N 1
ATOM 852 C CA . GLN A 1 106 ? 53.278 22.747 -0.274 1.00 42.22 106 GLN A CA 1
ATOM 853 C C . GLN A 1 106 ? 53.871 23.052 1.108 1.00 42.22 106 GLN A C 1
ATOM 855 O O . GLN A 1 106 ? 53.808 22.262 2.048 1.00 42.22 106 GLN A O 1
ATOM 860 N N . LYS A 1 107 ? 54.479 24.239 1.180 1.00 50.69 107 LYS A N 1
ATOM 861 C CA . LYS A 1 107 ? 55.248 24.827 2.282 1.00 50.69 107 LYS A CA 1
ATOM 862 C C . LYS A 1 107 ? 54.289 25.351 3.364 1.00 50.69 107 LYS A C 1
ATOM 864 O O . LYS A 1 107 ? 53.392 26.124 3.044 1.00 50.69 107 LYS A O 1
ATOM 869 N N . VAL A 1 108 ? 54.476 24.945 4.622 1.00 48.34 108 VAL A N 1
ATOM 870 C CA . VAL A 1 108 ? 53.582 25.293 5.745 1.00 48.34 108 VAL A CA 1
ATOM 871 C C . VAL A 1 108 ? 54.152 26.466 6.547 1.00 48.34 108 VAL A C 1
ATOM 873 O O . VAL A 1 108 ? 55.231 26.356 7.126 1.00 48.34 108 VAL A O 1
ATOM 876 N N . GLU A 1 109 ? 53.417 27.577 6.604 1.00 54.12 109 GLU A N 1
ATOM 877 C CA . GLU A 1 109 ? 53.629 28.662 7.570 1.00 54.12 109 GLU A CA 1
ATOM 878 C C . GLU A 1 109 ? 52.896 28.338 8.883 1.00 54.12 109 GLU A C 1
ATOM 880 O O . GLU A 1 109 ? 51.734 27.928 8.882 1.00 54.12 109 GLU A O 1
ATOM 885 N N . VAL A 1 110 ? 53.581 28.487 10.021 1.00 53.12 110 VAL A N 1
ATOM 886 C CA . VAL A 1 110 ? 53.070 28.095 11.345 1.00 53.12 110 VAL A CA 1
ATOM 887 C C . VAL A 1 110 ? 52.397 29.293 12.018 1.00 53.12 110 VAL A C 1
ATOM 889 O O . VAL A 1 110 ? 53.041 30.077 12.712 1.00 53.12 110 VAL A O 1
ATOM 892 N N . GLY A 1 111 ? 51.086 29.431 11.812 1.00 63.06 111 GLY A N 1
ATOM 893 C CA . GLY A 1 111 ? 50.222 30.336 12.574 1.00 63.06 111 GLY A CA 1
ATOM 894 C C . GLY A 1 111 ? 49.724 29.684 13.872 1.00 63.06 111 GLY A C 1
ATOM 895 O O . GLY A 1 111 ? 49.205 28.564 13.860 1.00 63.06 111 GLY A O 1
ATOM 896 N N . VAL A 1 112 ? 49.876 30.374 15.006 1.00 65.12 112 VAL A N 1
ATOM 897 C CA . VAL A 1 112 ? 49.395 29.923 16.324 1.00 65.12 112 VAL A CA 1
ATOM 898 C C . VAL A 1 112 ? 47.891 30.199 16.433 1.00 65.12 112 VAL A C 1
ATOM 900 O O . VAL A 1 112 ? 47.477 31.247 16.915 1.00 65.12 112 VAL A O 1
ATOM 903 N N . HIS A 1 113 ? 47.073 29.262 15.955 1.00 69.38 113 HIS A N 1
ATOM 904 C CA . HIS A 1 113 ? 45.618 29.282 16.148 1.00 69.38 113 HIS A CA 1
ATOM 905 C C . HIS A 1 113 ? 45.229 28.707 17.512 1.00 69.38 113 HIS A C 1
ATOM 907 O O . HIS A 1 113 ? 45.789 27.698 17.956 1.00 69.38 113 HIS A O 1
ATOM 913 N N . THR A 1 114 ? 44.253 29.335 18.165 1.00 81.94 114 THR A N 1
ATOM 914 C CA . THR A 1 114 ? 43.676 28.860 19.427 1.00 81.94 114 THR A CA 1
ATOM 915 C C . THR A 1 114 ? 42.896 27.559 19.202 1.00 81.94 114 THR A C 1
ATOM 917 O O . THR A 1 114 ? 42.404 27.278 18.110 1.00 81.94 114 THR A O 1
ATOM 920 N N . LYS A 1 115 ? 42.800 26.713 20.236 1.00 86.06 115 LYS A N 1
ATOM 921 C CA . LYS A 1 115 ? 42.133 25.399 20.158 1.00 86.06 115 LYS A CA 1
ATOM 922 C C . LYS A 1 115 ? 40.670 25.504 19.690 1.00 86.06 115 LYS A C 1
ATOM 924 O O . LYS A 1 115 ? 40.217 24.673 18.914 1.00 86.06 115 LYS A O 1
ATOM 929 N N . GLU A 1 116 ? 39.979 26.556 20.114 1.00 86.75 116 GLU A N 1
ATOM 930 C CA . GLU A 1 116 ? 38.572 26.827 19.797 1.00 86.75 116 GLU A CA 1
ATOM 931 C C . GLU A 1 116 ? 38.353 27.142 18.304 1.00 86.75 116 GLU A C 1
ATOM 933 O O . GLU A 1 116 ? 37.369 26.707 17.708 1.00 86.75 116 GLU A O 1
ATOM 938 N N . GLU A 1 117 ? 39.314 27.806 17.650 1.00 88.56 117 GLU A N 1
ATOM 939 C CA . GLU A 1 117 ? 39.264 28.054 16.203 1.00 88.56 117 GLU A CA 1
ATOM 940 C C . GLU A 1 117 ? 39.434 26.769 15.380 1.00 88.56 117 GLU A C 1
ATOM 942 O O . GLU A 1 117 ? 38.898 26.675 14.276 1.00 88.56 117 GLU A O 1
ATOM 947 N N . ARG A 1 118 ? 40.153 25.765 15.905 1.00 86.62 118 ARG A N 1
ATOM 948 C CA . ARG A 1 118 ? 40.332 24.473 15.221 1.00 86.62 118 ARG A CA 1
ATOM 949 C C . ARG A 1 118 ? 39.065 23.626 15.262 1.00 86.62 118 ARG A C 1
ATOM 951 O O . ARG A 1 118 ? 38.663 23.127 14.218 1.00 86.62 118 ARG A O 1
ATOM 958 N N . GLU A 1 119 ? 38.417 23.523 16.422 1.00 91.00 119 GLU A N 1
ATOM 959 C CA . GLU A 1 119 ? 37.171 22.753 16.578 1.00 91.00 119 GLU A CA 1
ATOM 960 C C . GLU A 1 119 ? 36.047 23.342 15.712 1.00 91.00 119 GLU A C 1
ATOM 962 O O . GLU A 1 119 ? 35.385 22.618 14.970 1.00 91.00 119 GLU A O 1
ATOM 967 N N . LYS A 1 120 ? 35.908 24.675 15.692 1.00 92.25 120 LYS A N 1
ATOM 968 C CA . LYS A 1 120 ? 34.926 25.345 14.830 1.00 92.25 120 LYS A CA 1
ATOM 969 C C . LYS A 1 120 ? 35.187 25.103 13.338 1.00 92.25 120 LYS A C 1
ATOM 971 O O . LYS A 1 120 ? 34.252 24.904 12.565 1.00 92.25 120 LYS A O 1
ATOM 976 N N . LYS A 1 121 ? 36.458 25.108 12.925 1.00 92.50 121 LYS A N 1
ATOM 977 C CA . LYS A 1 121 ? 36.844 24.866 11.530 1.00 92.50 121 LYS A CA 1
ATOM 978 C C . LYS A 1 121 ? 36.583 23.417 11.102 1.00 92.50 121 LYS A C 1
ATOM 980 O O . LYS A 1 121 ? 36.167 23.202 9.966 1.00 92.50 121 LYS A O 1
ATOM 985 N N . GLU A 1 122 ? 36.783 22.446 11.993 1.00 94.31 122 GLU A N 1
ATOM 986 C CA . GLU A 1 122 ? 36.463 21.035 11.732 1.00 94.31 122 GLU A CA 1
ATOM 987 C C . GLU A 1 122 ? 34.950 20.806 11.576 1.00 94.31 122 GLU A C 1
ATOM 989 O O . GLU A 1 122 ? 34.535 20.129 10.632 1.00 94.31 122 GLU A O 1
ATOM 994 N N . GLU A 1 123 ? 34.117 21.422 12.423 1.00 94.31 123 GLU A N 1
ATOM 995 C CA . GLU A 1 123 ? 32.653 21.335 12.298 1.00 94.31 123 GLU A CA 1
ATOM 996 C C . GLU A 1 123 ? 32.140 21.965 10.991 1.00 94.31 123 GLU A C 1
ATOM 998 O O . GLU A 1 123 ? 31.315 21.364 10.292 1.00 94.31 123 GLU A O 1
ATOM 1003 N N . GLU A 1 124 ? 32.657 23.140 10.611 1.00 95.56 124 GLU A N 1
ATOM 1004 C CA . GLU A 1 124 ? 32.303 23.801 9.346 1.00 95.56 124 GLU A CA 1
ATOM 1005 C C . GLU A 1 124 ? 32.727 22.967 8.121 1.00 95.56 124 GLU A C 1
ATOM 1007 O O . GLU A 1 124 ? 31.984 22.878 7.135 1.00 95.56 124 GLU A O 1
ATOM 1012 N N . GLU A 1 125 ? 33.890 22.306 8.175 1.00 96.25 125 GLU A N 1
ATOM 1013 C CA . GLU A 1 125 ? 34.366 21.432 7.098 1.00 96.25 125 GLU A CA 1
ATOM 1014 C C . GLU A 1 125 ? 33.526 20.148 6.982 1.00 96.25 125 GLU A C 1
ATOM 1016 O O . GLU A 1 125 ? 33.196 19.721 5.868 1.00 96.25 125 GLU A O 1
ATOM 1021 N N . GLU A 1 126 ? 33.115 19.548 8.104 1.00 95.81 126 GLU A N 1
ATOM 1022 C CA . GLU A 1 126 ? 32.246 18.367 8.105 1.00 95.81 126 GLU A CA 1
ATOM 1023 C C . GLU A 1 126 ? 30.836 18.699 7.584 1.00 95.81 126 GLU A C 1
ATOM 1025 O O . GLU A 1 126 ? 30.253 17.929 6.809 1.00 95.81 126 GLU A O 1
ATOM 1030 N N . GLU A 1 127 ? 30.285 19.863 7.947 1.00 95.38 127 GLU A N 1
ATOM 1031 C CA . GLU A 1 127 ? 28.997 20.327 7.427 1.00 95.38 127 GLU A CA 1
ATOM 1032 C C . GLU A 1 127 ? 29.071 20.623 5.921 1.00 95.38 127 GLU A C 1
ATOM 1034 O O . GLU A 1 127 ? 28.159 20.256 5.169 1.00 95.38 127 GLU A O 1
ATOM 1039 N N . LYS A 1 128 ? 30.175 21.221 5.453 1.00 95.81 128 LYS A N 1
ATOM 1040 C CA . LYS A 1 128 ? 30.409 21.466 4.024 1.00 95.81 128 LYS A CA 1
ATOM 1041 C C . LYS A 1 128 ? 30.510 20.157 3.237 1.00 95.81 128 LYS A C 1
ATOM 1043 O O . LYS A 1 128 ? 29.792 20.005 2.249 1.00 95.81 128 LYS A O 1
ATOM 1048 N N . LYS A 1 129 ? 31.288 19.178 3.718 1.00 95.81 129 LYS A N 1
ATOM 1049 C CA . LYS A 1 129 ? 31.386 17.836 3.107 1.00 95.81 129 LYS A CA 1
ATOM 1050 C C . LYS A 1 129 ? 30.029 17.130 3.047 1.00 95.81 129 LYS A C 1
ATOM 1052 O O . LYS A 1 129 ? 29.696 16.511 2.037 1.00 95.81 129 LYS A O 1
ATOM 1057 N N . LYS A 1 130 ? 29.200 17.254 4.092 1.00 93.31 130 LYS A N 1
ATOM 1058 C CA . LYS A 1 130 ? 27.826 16.715 4.096 1.00 93.31 130 LYS A CA 1
ATOM 1059 C C . LYS A 1 130 ? 26.926 17.402 3.064 1.00 93.31 130 LYS A C 1
ATOM 1061 O O . LYS A 1 130 ? 26.109 16.723 2.443 1.00 93.31 130 LYS A O 1
ATOM 1066 N N . LYS A 1 131 ? 27.057 18.719 2.870 1.00 94.00 131 LYS A N 1
ATOM 1067 C CA . LYS A 1 131 ? 26.291 19.477 1.863 1.00 94.00 131 LYS A CA 1
ATOM 1068 C C . LYS A 1 131 ? 26.716 19.133 0.435 1.00 94.00 131 LYS A C 1
ATOM 1070 O O . LYS A 1 131 ? 25.838 18.906 -0.390 1.00 94.00 131 LYS A O 1
ATOM 1075 N N . GLU A 1 132 ? 28.018 19.046 0.162 1.00 94.69 132 GLU A N 1
ATOM 1076 C CA . GLU A 1 132 ? 28.549 18.677 -1.161 1.00 94.69 132 GLU A CA 1
ATOM 1077 C C . GLU A 1 132 ? 28.143 17.256 -1.549 1.00 94.69 132 GLU A C 1
ATOM 1079 O O . GLU A 1 132 ? 27.536 17.071 -2.599 1.00 94.69 132 GLU A O 1
ATOM 1084 N N . LYS A 1 133 ? 28.330 16.279 -0.653 1.00 92.81 133 LYS A N 1
ATOM 1085 C CA . LYS A 1 133 ? 27.895 14.898 -0.898 1.00 92.81 133 LYS A CA 1
ATOM 1086 C C . LYS A 1 133 ? 26.390 14.795 -1.154 1.00 92.81 133 LYS A C 1
ATOM 1088 O O . LYS A 1 133 ? 25.956 14.052 -2.024 1.00 92.81 133 LYS A O 1
ATOM 1093 N N . LYS A 1 134 ? 25.579 15.547 -0.403 1.00 86.69 134 LYS A N 1
ATOM 1094 C CA . LYS A 1 134 ? 24.126 15.576 -0.609 1.00 86.69 134 LYS A CA 1
ATOM 1095 C C . LYS A 1 134 ? 23.756 16.186 -1.964 1.00 86.69 134 LYS A C 1
ATOM 1097 O O . LYS A 1 134 ? 22.791 15.732 -2.562 1.00 86.69 134 LYS A O 1
ATOM 1102 N N . LYS A 1 135 ? 24.491 17.205 -2.416 1.00 87.81 135 LYS A N 1
ATOM 1103 C CA . LYS A 1 135 ? 24.277 17.848 -3.715 1.00 87.81 135 LYS A CA 1
ATOM 1104 C C . LYS A 1 135 ? 24.659 16.912 -4.866 1.00 87.81 135 LYS A C 1
ATOM 1106 O O . LYS A 1 135 ? 23.873 16.773 -5.790 1.00 87.81 135 LYS A O 1
ATOM 1111 N N . GLU A 1 136 ? 25.795 16.228 -4.769 1.00 86.69 136 GLU A N 1
ATOM 1112 C CA . GLU A 1 136 ? 26.238 15.230 -5.754 1.00 86.69 136 GLU A CA 1
ATOM 1113 C C . GLU A 1 136 ? 25.250 14.053 -5.843 1.00 86.69 136 GLU A C 1
ATOM 1115 O O . GLU A 1 136 ? 24.820 13.677 -6.930 1.00 86.69 136 GLU A O 1
ATOM 1120 N N . GLU A 1 137 ? 24.782 13.549 -4.693 1.00 82.44 137 GLU A N 1
ATOM 1121 C CA . GLU A 1 137 ? 23.710 12.548 -4.636 1.00 82.44 137 GLU A CA 1
ATOM 1122 C C . GLU A 1 137 ? 22.367 13.073 -5.178 1.00 82.44 137 GLU A C 1
ATOM 1124 O O . GLU A 1 137 ? 21.508 12.267 -5.501 1.00 82.44 137 GLU A O 1
ATOM 1129 N N . GLU A 1 138 ? 22.124 14.383 -5.254 1.00 79.56 138 GLU A N 1
ATOM 1130 C CA . GLU A 1 138 ? 20.874 14.957 -5.780 1.00 79.56 138 GLU A CA 1
ATOM 1131 C C . GLU A 1 138 ? 20.964 15.242 -7.289 1.00 79.56 138 GLU A C 1
ATOM 1133 O O . GLU A 1 138 ? 19.993 15.006 -8.010 1.00 79.56 138 GLU A O 1
ATOM 1138 N N . GLU A 1 139 ? 22.134 15.666 -7.777 1.00 78.38 139 GLU A N 1
ATOM 1139 C CA . GLU A 1 139 ? 22.419 15.874 -9.203 1.00 78.38 139 GLU A CA 1
ATOM 1140 C C . GLU A 1 139 ? 22.431 14.542 -9.975 1.00 78.38 139 GLU A C 1
ATOM 1142 O O . GLU A 1 139 ? 21.711 14.434 -10.973 1.00 78.38 139 GLU A O 1
ATOM 1147 N N . ASP A 1 140 ? 23.095 13.497 -9.458 1.00 72.38 140 ASP A N 1
ATOM 1148 C CA . ASP A 1 140 ? 23.111 12.145 -10.060 1.00 72.38 140 ASP A CA 1
ATOM 1149 C C . ASP A 1 140 ? 21.693 11.555 -10.168 1.00 72.38 140 ASP A C 1
ATOM 1151 O O . ASP A 1 140 ? 21.322 10.880 -11.130 1.00 72.38 140 ASP A O 1
ATOM 1155 N N . LEU A 1 141 ? 20.822 11.883 -9.212 1.00 64.56 141 LEU A N 1
ATOM 1156 C CA . LEU A 1 141 ? 19.440 11.424 -9.248 1.00 64.56 141 LEU A CA 1
ATOM 1157 C C . LEU A 1 141 ? 18.587 12.122 -10.292 1.00 64.56 141 LEU A C 1
ATOM 1159 O O . LEU A 1 141 ? 17.594 11.527 -10.693 1.00 64.56 141 LEU A O 1
ATOM 1163 N N . SER A 1 142 ? 18.925 13.340 -10.716 1.00 62.44 142 SER A N 1
ATOM 1164 C CA . SER A 1 142 ? 18.157 14.069 -11.732 1.00 62.44 142 SER A CA 1
ATOM 1165 C C . SER A 1 142 ? 18.448 13.572 -13.151 1.00 62.44 142 SER A C 1
ATOM 1167 O O . SER A 1 142 ? 17.520 13.447 -13.951 1.00 62.44 142 SER A O 1
ATOM 1169 N N . GLU A 1 143 ? 19.697 13.190 -13.426 1.00 63.75 143 GLU A N 1
ATOM 1170 C CA . GLU A 1 143 ? 20.143 12.655 -14.719 1.00 63.75 143 GLU A CA 1
ATOM 1171 C C . GLU A 1 143 ? 19.618 11.225 -14.960 1.00 63.75 143 GLU A C 1
ATOM 1173 O O . GLU A 1 143 ? 19.349 10.813 -16.087 1.00 63.75 143 GLU A O 1
ATOM 1178 N N . TRP A 1 144 ? 19.362 10.482 -13.880 1.00 61.97 144 TRP A N 1
ATOM 1179 C CA . TRP A 1 144 ? 18.929 9.084 -13.932 1.00 61.97 144 TRP A CA 1
ATOM 1180 C C . TRP A 1 144 ? 17.478 8.838 -14.360 1.00 61.97 144 TRP A C 1
ATOM 1182 O O . TRP A 1 144 ? 17.138 7.692 -14.669 1.00 61.97 144 TRP A O 1
ATOM 1192 N N . TRP A 1 145 ? 16.594 9.842 -14.341 1.00 62.78 145 TRP A N 1
ATOM 1193 C CA . TRP A 1 145 ? 15.178 9.580 -14.634 1.00 62.78 145 TRP A CA 1
ATOM 1194 C C . TRP A 1 145 ? 14.917 9.371 -16.119 1.00 62.78 145 TRP A C 1
ATOM 1196 O O . TRP A 1 145 ? 14.122 8.495 -16.445 1.00 62.78 145 TRP A O 1
ATOM 1206 N N . PHE A 1 146 ? 15.601 10.112 -16.992 1.00 61.31 146 PHE A N 1
ATOM 1207 C CA . PHE A 1 146 ? 15.516 9.965 -18.445 1.00 61.31 146 PHE A CA 1
ATOM 1208 C C . PHE A 1 146 ? 16.766 10.573 -19.089 1.00 61.31 146 PHE A C 1
ATOM 1210 O O . PHE A 1 146 ? 16.750 11.759 -19.412 1.00 61.31 146 PHE A O 1
ATOM 1217 N N . PRO A 1 147 ? 17.842 9.801 -19.304 1.00 53.44 147 PRO A N 1
ATOM 1218 C CA . PRO A 1 147 ? 18.922 10.239 -20.175 1.00 53.44 147 PRO A CA 1
ATOM 1219 C C . PRO A 1 147 ? 18.425 10.111 -21.622 1.00 53.44 147 PRO A C 1
ATOM 1221 O O . PRO A 1 147 ? 18.751 9.142 -22.294 1.00 53.44 147 PRO A O 1
ATOM 1224 N N . ASP A 1 148 ? 17.504 10.985 -22.039 1.00 65.94 148 ASP A N 1
ATOM 1225 C CA . ASP A 1 148 ? 16.920 11.107 -23.390 1.00 65.94 148 ASP A CA 1
ATOM 1226 C C . ASP A 1 148 ? 16.372 9.816 -24.047 1.00 65.94 148 ASP A C 1
ATOM 1228 O O . ASP A 1 148 ? 16.003 9.807 -25.221 1.00 65.94 148 ASP A O 1
ATOM 1232 N N . GLY A 1 149 ? 16.291 8.712 -23.303 1.00 74.69 149 GLY A N 1
ATOM 1233 C CA . GLY A 1 149 ? 15.910 7.407 -23.819 1.00 74.69 149 GLY A CA 1
ATOM 1234 C C . GLY A 1 149 ? 14.418 7.347 -24.104 1.00 74.69 149 GLY A C 1
ATOM 1235 O O . GLY A 1 149 ? 13.605 7.277 -23.179 1.00 74.69 149 GLY A O 1
ATOM 1236 N N . GLU A 1 150 ? 14.055 7.344 -25.385 1.00 86.31 150 GLU A N 1
ATOM 1237 C CA . GLU A 1 150 ? 12.705 6.997 -25.816 1.00 86.31 150 GLU A CA 1
ATOM 1238 C C . GLU A 1 150 ? 12.346 5.592 -25.305 1.00 86.31 150 GLU A C 1
ATOM 1240 O O . GLU A 1 150 ? 13.134 4.647 -25.405 1.00 86.31 150 GLU A O 1
ATOM 1245 N N . LEU A 1 151 ? 11.148 5.447 -24.730 1.00 87.69 151 LEU A N 1
ATOM 1246 C CA . LEU A 1 151 ? 10.635 4.144 -24.309 1.00 87.69 151 LEU A CA 1
ATOM 1247 C C . LEU A 1 151 ? 10.531 3.225 -25.525 1.00 87.69 151 LEU A C 1
ATOM 1249 O O . LEU A 1 151 ? 10.011 3.626 -26.569 1.00 87.69 151 LEU A O 1
ATOM 1253 N N . THR A 1 152 ? 10.938 1.963 -25.380 1.00 92.12 152 THR A N 1
ATOM 1254 C CA . THR A 1 152 ? 10.728 1.003 -26.468 1.00 92.12 152 THR A CA 1
ATOM 1255 C C . THR A 1 152 ? 9.223 0.835 -26.738 1.00 92.12 152 THR A C 1
ATOM 1257 O O . THR A 1 152 ? 8.399 1.037 -25.833 1.00 92.12 152 THR A O 1
ATOM 1260 N N . PRO A 1 153 ? 8.811 0.444 -27.959 1.00 93.31 153 PRO A N 1
ATOM 1261 C CA . PRO A 1 153 ? 7.399 0.195 -28.255 1.00 93.31 153 PRO A CA 1
ATOM 1262 C C . PRO A 1 153 ? 6.760 -0.835 -27.308 1.00 93.31 153 PRO A C 1
ATOM 1264 O O . PRO A 1 153 ? 5.619 -0.659 -26.883 1.00 93.31 153 PRO A O 1
ATOM 1267 N N . GLU A 1 154 ? 7.515 -1.865 -26.913 1.00 91.94 154 GLU A N 1
ATOM 1268 C CA . GLU A 1 154 ? 7.085 -2.885 -25.948 1.00 91.94 154 GLU A CA 1
ATOM 1269 C C . GLU A 1 154 ? 6.859 -2.289 -24.549 1.00 91.94 154 GLU A C 1
ATOM 1271 O O . GLU A 1 154 ? 5.798 -2.477 -23.952 1.00 91.94 154 GLU A O 1
ATOM 1276 N N . GLN A 1 155 ? 7.812 -1.498 -24.042 1.00 91.62 155 GLN A N 1
ATOM 1277 C CA . GLN A 1 155 ? 7.671 -0.806 -22.756 1.00 91.62 155 GLN A CA 1
ATOM 1278 C C . GLN A 1 155 ? 6.481 0.158 -22.762 1.00 91.62 155 GLN A C 1
ATOM 1280 O O . GLN A 1 155 ? 5.726 0.215 -21.792 1.00 91.62 155 GLN A O 1
ATOM 1285 N N . SER A 1 156 ? 6.290 0.881 -23.866 1.00 93.38 156 SER A N 1
ATOM 1286 C CA . SER A 1 156 ? 5.159 1.790 -24.058 1.00 93.38 156 SER A CA 1
ATOM 1287 C C . SER A 1 156 ? 3.821 1.046 -24.033 1.00 93.38 156 SER A C 1
ATOM 1289 O O . SER A 1 156 ? 2.867 1.525 -23.419 1.00 93.38 156 SER A O 1
ATOM 1291 N N . SER A 1 157 ? 3.754 -0.141 -24.645 1.00 95.06 157 SER A N 1
ATOM 1292 C CA . SER A 1 157 ? 2.566 -1.002 -24.603 1.00 95.06 157 SER A CA 1
ATOM 1293 C C . SER A 1 157 ? 2.262 -1.474 -23.177 1.00 95.06 157 SER A C 1
ATOM 1295 O O . SER A 1 157 ? 1.161 -1.252 -22.674 1.00 95.06 157 SER A O 1
ATOM 1297 N N . LEU A 1 158 ? 3.264 -2.013 -22.469 1.00 94.00 158 LEU A N 1
ATOM 1298 C CA . LEU A 1 158 ? 3.116 -2.461 -21.077 1.00 94.00 158 LEU A CA 1
ATOM 1299 C C . LEU A 1 158 ? 2.684 -1.326 -20.137 1.00 94.00 158 LEU A C 1
ATOM 1301 O O . LEU A 1 158 ? 1.842 -1.522 -19.258 1.00 94.00 158 LEU A O 1
ATOM 1305 N N . LEU A 1 159 ? 3.241 -0.126 -20.320 1.00 94.94 159 LEU A N 1
ATOM 1306 C CA . LEU A 1 159 ? 2.867 1.055 -19.542 1.00 94.94 159 LEU A CA 1
ATOM 1307 C C . LEU A 1 159 ? 1.434 1.507 -19.827 1.00 94.94 159 LEU A C 1
ATOM 1309 O O . LEU A 1 159 ? 0.748 1.938 -18.902 1.00 94.94 159 LEU A O 1
ATOM 1313 N N . LYS A 1 160 ? 0.957 1.384 -21.069 1.00 96.44 160 LYS A N 1
ATOM 1314 C CA . LYS A 1 160 ? -0.422 1.728 -21.438 1.00 96.44 160 LYS A CA 1
ATOM 1315 C C . LYS A 1 160 ? -1.436 0.817 -20.743 1.00 96.44 160 LYS A C 1
ATOM 1317 O O . LYS A 1 160 ? -2.432 1.311 -20.203 1.00 96.44 160 LYS A O 1
ATOM 1322 N N . ASP A 1 161 ? -1.170 -0.486 -20.704 1.00 96.19 161 ASP A N 1
ATOM 1323 C CA . ASP A 1 161 ? -2.027 -1.454 -20.013 1.00 96.19 161 ASP A CA 1
ATOM 1324 C C . ASP A 1 161 ? -2.028 -1.215 -18.503 1.00 96.19 161 ASP A C 1
ATOM 1326 O O . ASP A 1 161 ? -3.090 -1.126 -17.876 1.00 96.19 161 ASP A O 1
ATOM 1330 N N . TRP A 1 162 ? -0.841 -1.000 -17.931 1.00 97.38 162 TRP A N 1
ATOM 1331 C CA . TRP A 1 162 ? -0.686 -0.627 -16.530 1.00 97.38 162 TRP A CA 1
ATOM 1332 C C . TRP A 1 162 ? -1.441 0.663 -16.183 1.00 97.38 162 TRP A C 1
ATOM 1334 O O . TRP A 1 162 ? -2.170 0.708 -15.190 1.00 97.38 162 TRP A O 1
ATOM 1344 N N . GLN A 1 163 ? -1.321 1.701 -17.012 1.00 97.25 163 GLN A N 1
ATOM 1345 C CA . GLN A 1 163 ? -2.005 2.980 -16.831 1.00 97.25 163 GLN A CA 1
ATOM 1346 C C . GLN A 1 163 ? -3.528 2.802 -16.827 1.00 97.25 163 GLN A C 1
ATOM 1348 O O . GLN A 1 163 ? -4.218 3.390 -15.988 1.00 97.25 163 GLN A O 1
ATOM 1353 N N . SER A 1 164 ? -4.061 1.991 -17.746 1.00 97.69 164 SER A N 1
ATOM 1354 C CA . SER A 1 164 ? -5.490 1.667 -17.802 1.00 97.69 164 SER A CA 1
ATOM 1355 C C . SER A 1 164 ? -5.943 0.940 -16.533 1.00 97.69 164 SER A C 1
ATOM 1357 O O . SER A 1 164 ? -6.911 1.362 -15.891 1.00 97.69 164 SER A O 1
ATOM 1359 N N . ALA A 1 165 ? -5.209 -0.096 -16.114 1.00 97.62 165 ALA A N 1
ATOM 1360 C CA . ALA A 1 165 ? -5.505 -0.854 -14.902 1.00 97.62 165 ALA A CA 1
ATOM 1361 C C . ALA A 1 165 ? -5.464 0.031 -13.645 1.00 97.62 165 ALA A C 1
ATOM 1363 O O . ALA A 1 165 ? -6.388 -0.010 -12.828 1.00 97.62 165 ALA A O 1
ATOM 1364 N N . LEU A 1 166 ? -4.446 0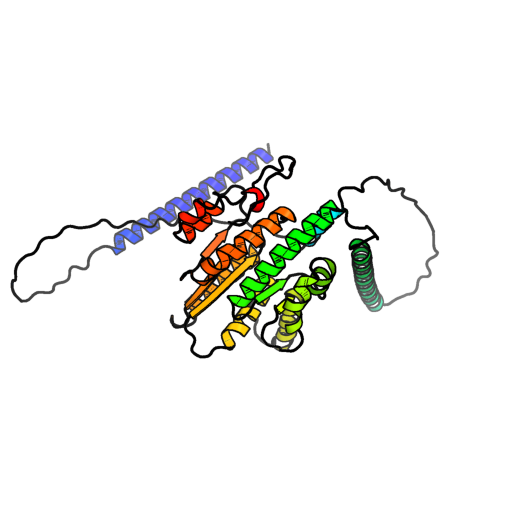.890 -13.518 1.00 97.88 166 LEU A N 1
ATOM 1365 C CA . LEU A 1 166 ? -4.304 1.838 -12.414 1.00 97.88 166 LEU A CA 1
ATOM 1366 C C . LEU A 1 166 ? -5.470 2.829 -12.372 1.00 97.88 166 LEU A C 1
ATOM 1368 O O . LEU A 1 166 ? -6.066 3.032 -11.313 1.00 97.88 166 LEU A O 1
ATOM 1372 N N . PHE A 1 167 ? -5.826 3.424 -13.513 1.00 97.81 167 PHE A N 1
ATOM 1373 C CA . PHE A 1 167 ? -6.935 4.372 -13.599 1.00 97.81 167 PHE A CA 1
ATOM 1374 C C . PHE A 1 167 ? -8.258 3.730 -13.168 1.00 97.81 167 PHE A C 1
ATOM 1376 O O . PHE A 1 167 ? -8.999 4.303 -12.364 1.00 97.81 167 PHE A O 1
ATOM 1383 N N . GLN A 1 168 ? -8.550 2.526 -13.666 1.00 97.94 168 GLN A N 1
ATOM 1384 C CA . GLN A 1 168 ? -9.767 1.795 -13.315 1.00 97.94 168 GLN A CA 1
ATOM 1385 C C . GLN A 1 168 ? -9.790 1.397 -11.837 1.00 97.94 168 GLN A C 1
ATOM 1387 O O . GLN A 1 168 ? -10.829 1.529 -11.182 1.00 97.94 168 GLN A O 1
ATOM 1392 N N . TYR A 1 169 ? -8.658 0.935 -11.303 1.00 98.12 169 TYR A N 1
ATOM 1393 C CA . TYR A 1 169 ? -8.518 0.583 -9.895 1.00 98.12 169 TYR A CA 1
ATOM 1394 C C . TYR A 1 169 ? -8.765 1.796 -8.990 1.00 98.12 169 TYR A C 1
ATOM 1396 O O . TYR A 1 169 ? -9.660 1.758 -8.147 1.00 98.12 169 TYR A O 1
ATOM 1404 N N . LEU A 1 170 ? -8.052 2.904 -9.216 1.00 97.19 170 LEU A N 1
ATOM 1405 C CA . LEU A 1 170 ? -8.188 4.124 -8.418 1.00 97.19 170 LEU A CA 1
ATOM 1406 C C . LEU A 1 170 ? -9.588 4.737 -8.527 1.00 97.19 170 LEU A C 1
ATOM 1408 O O . LEU A 1 170 ? -10.148 5.170 -7.524 1.00 97.19 170 LEU A O 1
ATOM 1412 N N . THR A 1 171 ? -10.196 4.719 -9.716 1.00 96.69 171 THR A N 1
ATOM 1413 C CA . THR A 1 171 ? -11.588 5.160 -9.902 1.00 96.69 171 THR A CA 1
ATOM 1414 C C . THR A 1 171 ? -12.553 4.302 -9.086 1.00 96.69 171 THR A C 1
ATOM 1416 O O . THR A 1 171 ? -13.458 4.824 -8.436 1.00 96.69 171 THR A O 1
ATOM 1419 N N . THR A 1 172 ? -12.356 2.982 -9.087 1.00 97.06 172 THR A N 1
ATOM 1420 C CA . THR A 1 172 ? -13.179 2.047 -8.306 1.00 97.06 172 THR A CA 1
ATOM 1421 C C . THR A 1 172 ? -12.992 2.280 -6.808 1.00 97.06 172 THR A C 1
ATOM 1423 O O . THR A 1 172 ? -13.979 2.385 -6.082 1.00 97.06 172 THR A O 1
ATOM 1426 N N . ALA A 1 173 ? -11.753 2.463 -6.349 1.00 96.75 173 ALA A N 1
ATOM 1427 C CA . ALA A 1 173 ? -11.452 2.786 -4.958 1.00 96.75 173 ALA A CA 1
ATOM 1428 C C . ALA A 1 173 ? -12.112 4.096 -4.513 1.00 96.75 173 ALA A C 1
ATOM 1430 O O . ALA A 1 173 ? -12.777 4.122 -3.478 1.00 96.75 173 ALA A O 1
ATOM 1431 N N . SER A 1 174 ? -12.022 5.155 -5.319 1.00 95.00 174 SER A N 1
ATOM 1432 C CA . SER A 1 174 ? -12.670 6.440 -5.031 1.00 95.00 174 SER A CA 1
ATOM 1433 C C . SER A 1 174 ? -14.198 6.359 -5.031 1.00 95.00 174 SER A C 1
ATOM 1435 O O . SER A 1 174 ? -14.844 7.125 -4.327 1.00 95.00 174 SER A O 1
ATOM 1437 N N . ARG A 1 175 ? -14.799 5.434 -5.793 1.00 94.94 175 ARG A N 1
ATOM 1438 C CA . ARG A 1 175 ? -16.255 5.197 -5.768 1.00 94.94 175 ARG A CA 1
ATOM 1439 C C . ARG A 1 175 ? -16.714 4.426 -4.533 1.00 94.94 175 ARG A C 1
ATOM 1441 O O . ARG A 1 175 ? -17.822 4.657 -4.061 1.00 94.94 175 ARG A O 1
ATOM 1448 N N . LEU A 1 176 ? -15.903 3.485 -4.052 1.00 95.31 176 LEU A N 1
ATOM 1449 C CA . LEU A 1 176 ? -16.249 2.606 -2.930 1.00 95.31 176 LEU A CA 1
ATOM 1450 C C . LEU A 1 176 ? -15.858 3.178 -1.563 1.00 95.31 176 LEU A C 1
ATOM 1452 O O . LEU A 1 176 ? -16.311 2.671 -0.539 1.00 95.31 176 LEU A O 1
ATOM 1456 N N . SER A 1 177 ? -15.011 4.205 -1.531 1.00 92.94 177 SER A N 1
ATOM 1457 C CA . SER A 1 177 ? -14.487 4.787 -0.298 1.00 92.94 177 SER A CA 1
ATOM 1458 C C . SER A 1 177 ? -14.805 6.274 -0.201 1.00 92.94 177 SER A C 1
ATOM 1460 O O . SER A 1 177 ? -14.849 6.998 -1.190 1.00 92.94 177 SER A O 1
ATOM 1462 N N . SER A 1 178 ? -14.985 6.765 1.026 1.00 89.75 178 SER A N 1
ATOM 1463 C CA . SER A 1 178 ? -15.116 8.207 1.266 1.00 89.75 178 SER A CA 1
ATOM 1464 C C . SER A 1 178 ? -13.799 8.965 1.073 1.00 89.75 178 SER A C 1
ATOM 1466 O O . SER A 1 178 ? -13.796 10.192 0.983 1.00 89.75 178 SER A O 1
ATOM 1468 N N . GLN A 1 179 ? -12.673 8.249 1.122 1.00 91.06 179 GLN A N 1
ATOM 1469 C CA . GLN A 1 179 ? -11.337 8.816 1.039 1.00 91.06 179 GLN A CA 1
ATOM 1470 C C . GLN A 1 179 ? -10.342 7.750 0.576 1.00 91.06 179 GLN A C 1
ATOM 1472 O O . GLN A 1 179 ? -10.267 6.678 1.170 1.00 91.06 179 GLN A O 1
ATOM 1477 N N . VAL A 1 180 ? -9.530 8.104 -0.419 1.00 94.25 180 VAL A N 1
ATOM 1478 C CA . VAL A 1 180 ? -8.359 7.332 -0.846 1.00 94.25 180 VAL A CA 1
ATOM 1479 C C . VAL A 1 180 ? -7.112 8.122 -0.469 1.00 94.25 180 VAL A C 1
ATOM 1481 O O . VAL A 1 180 ? -7.023 9.324 -0.746 1.00 94.25 180 VAL A O 1
ATOM 1484 N N . VAL A 1 181 ? -6.160 7.458 0.184 1.00 94.25 181 VAL A N 1
ATOM 1485 C CA . VAL A 1 181 ? -4.884 8.054 0.588 1.00 94.25 181 VAL A CA 1
ATOM 1486 C C . VAL A 1 181 ? -3.745 7.170 0.106 1.00 94.25 181 VAL A C 1
ATOM 1488 O O . VAL A 1 181 ? -3.780 5.962 0.303 1.00 94.25 181 VAL A O 1
ATOM 1491 N N . ILE A 1 182 ? -2.741 7.784 -0.509 1.00 95.00 182 ILE A N 1
ATOM 1492 C CA . ILE A 1 182 ? -1.455 7.160 -0.807 1.00 95.00 182 ILE A CA 1
ATOM 1493 C C . ILE A 1 182 ? -0.470 7.664 0.239 1.00 95.00 182 ILE A C 1
ATOM 1495 O O . ILE A 1 182 ? -0.217 8.867 0.312 1.00 95.00 182 ILE A O 1
ATOM 1499 N N . VAL A 1 183 ? 0.074 6.758 1.044 1.00 92.94 183 VAL A N 1
ATOM 1500 C CA . VAL A 1 183 ? 1.171 7.057 1.967 1.00 92.94 183 VAL A CA 1
ATOM 1501 C C . VAL A 1 183 ? 2.467 6.605 1.307 1.00 92.94 183 VAL A C 1
ATOM 1503 O O . VAL A 1 183 ? 2.530 5.521 0.737 1.00 92.94 183 VAL A O 1
ATOM 1506 N N . THR A 1 184 ? 3.490 7.456 1.308 1.00 93.19 184 THR A N 1
ATOM 1507 C CA . THR A 1 184 ? 4.762 7.150 0.649 1.00 93.19 184 THR A CA 1
ATOM 1508 C C . THR A 1 184 ? 5.959 7.649 1.448 1.00 93.19 184 THR A C 1
ATOM 1510 O O . THR A 1 184 ? 5.920 8.712 2.069 1.00 93.19 184 THR A O 1
ATOM 1513 N N . ASN A 1 185 ? 7.050 6.884 1.385 1.00 91.44 185 ASN A N 1
ATOM 1514 C CA . ASN A 1 185 ? 8.370 7.264 1.895 1.00 91.44 185 ASN A CA 1
ATOM 1515 C C . ASN A 1 185 ? 9.180 8.134 0.926 1.00 91.44 185 ASN A C 1
ATOM 1517 O O . ASN A 1 185 ? 10.289 8.553 1.262 1.00 91.44 185 ASN A O 1
ATOM 1521 N N . SER A 1 186 ? 8.667 8.386 -0.277 1.00 91.31 186 SER A N 1
ATOM 1522 C CA . SER A 1 186 ? 9.306 9.291 -1.229 1.00 91.31 186 SER A CA 1
ATOM 1523 C C . SER A 1 186 ? 9.309 10.735 -0.701 1.00 91.31 186 SER A C 1
ATOM 1525 O O . SER A 1 186 ? 8.741 11.038 0.348 1.00 91.31 186 SER A O 1
ATOM 1527 N N . ARG A 1 187 ? 9.969 11.649 -1.416 1.00 90.12 187 ARG A N 1
ATOM 1528 C CA . ARG A 1 187 ? 9.887 13.099 -1.164 1.00 90.12 187 ARG A CA 1
ATOM 1529 C C . ARG A 1 187 ? 8.958 13.751 -2.178 1.00 90.12 187 ARG A C 1
ATOM 1531 O O . ARG A 1 187 ? 8.816 13.228 -3.282 1.00 90.12 187 ARG A O 1
ATOM 1538 N N . ARG A 1 188 ? 8.366 14.902 -1.858 1.00 92.50 188 ARG A N 1
ATOM 1539 C CA . ARG A 1 188 ? 7.722 15.725 -2.892 1.00 92.50 188 ARG A CA 1
ATOM 1540 C C . ARG A 1 188 ? 8.734 16.150 -3.965 1.00 92.50 188 ARG A C 1
ATOM 1542 O O . ARG A 1 188 ? 9.890 16.393 -3.620 1.00 92.50 188 ARG A O 1
ATOM 1549 N N . PRO A 1 189 ? 8.311 16.292 -5.233 1.00 93.38 189 PRO A N 1
ATOM 1550 C CA . PRO A 1 189 ? 6.985 15.996 -5.794 1.00 93.38 189 PRO A CA 1
ATOM 1551 C C . PRO A 1 189 ? 6.916 14.600 -6.454 1.00 93.38 189 PRO A C 1
ATOM 1553 O O . PRO A 1 189 ? 6.329 14.445 -7.521 1.00 93.38 189 PRO A O 1
ATOM 1556 N N . TRP A 1 190 ? 7.570 13.578 -5.884 1.00 91.19 190 TRP A N 1
ATOM 1557 C CA . TRP A 1 190 ? 7.824 12.305 -6.575 1.00 91.19 190 TRP A CA 1
ATOM 1558 C C . TRP A 1 190 ? 6.562 11.633 -7.131 1.00 91.19 190 TRP A C 1
ATOM 1560 O O . TRP A 1 190 ? 6.559 11.215 -8.286 1.00 91.19 190 TRP A O 1
ATOM 1570 N N . VAL A 1 191 ? 5.473 11.562 -6.356 1.00 93.50 191 VAL A N 1
ATOM 1571 C CA . VAL A 1 191 ? 4.229 10.928 -6.826 1.00 93.50 191 VAL A CA 1
ATOM 1572 C C . VAL A 1 191 ? 3.610 11.738 -7.963 1.00 93.50 191 VAL A C 1
ATOM 1574 O O . VAL A 1 191 ? 3.184 11.161 -8.961 1.00 93.50 191 VAL A O 1
ATOM 1577 N N . GLU A 1 192 ? 3.577 13.067 -7.843 1.00 93.69 192 GLU A N 1
ATOM 1578 C CA . GLU A 1 192 ? 3.034 13.954 -8.870 1.00 93.69 192 GLU A CA 1
ATOM 1579 C C . GLU A 1 192 ? 3.842 13.870 -10.172 1.00 93.69 192 GLU A C 1
ATOM 1581 O O . GLU A 1 192 ? 3.248 13.822 -11.254 1.00 93.69 192 GLU A O 1
ATOM 1586 N N . THR A 1 193 ? 5.172 13.785 -10.076 1.00 92.25 193 THR A N 1
ATOM 1587 C CA . THR A 1 193 ? 6.064 13.561 -11.220 1.00 92.25 193 THR A CA 1
ATOM 1588 C C . THR A 1 193 ? 5.797 12.196 -11.851 1.00 92.25 193 THR A C 1
ATOM 1590 O O . THR A 1 193 ? 5.535 12.128 -13.049 1.00 92.25 193 THR A O 1
ATOM 1593 N N . CYS A 1 194 ? 5.749 11.114 -11.066 1.00 93.81 194 CYS A N 1
ATOM 1594 C CA . CYS A 1 194 ? 5.474 9.773 -11.588 1.00 93.81 194 CYS A CA 1
ATOM 1595 C C . CYS A 1 194 ? 4.109 9.677 -12.281 1.00 93.81 194 CYS A C 1
ATOM 1597 O O . CYS A 1 194 ? 4.016 9.139 -13.383 1.00 93.81 194 CYS A O 1
ATOM 1599 N N . VAL A 1 195 ? 3.049 10.225 -11.679 1.00 95.38 195 VAL A N 1
ATOM 1600 C CA . VAL A 1 195 ? 1.722 10.283 -12.313 1.00 95.38 195 VAL A CA 1
ATOM 1601 C C . VAL A 1 195 ? 1.781 11.123 -13.582 1.00 95.38 195 VAL A C 1
ATOM 1603 O O . VAL A 1 195 ? 1.151 10.777 -14.579 1.00 95.38 195 VAL A O 1
ATOM 1606 N N . SER A 1 196 ? 2.546 12.215 -13.575 1.00 94.25 196 SER A N 1
ATOM 1607 C CA . SER A 1 196 ? 2.616 13.099 -14.729 1.00 94.25 196 SER A CA 1
ATOM 1608 C C . SER A 1 196 ? 3.298 12.493 -15.936 1.00 94.25 196 SER A C 1
ATOM 1610 O O . SER A 1 196 ? 2.853 12.763 -17.054 1.00 94.25 196 SER A O 1
ATOM 1612 N N . THR A 1 197 ? 4.318 11.682 -15.685 1.00 92.25 197 THR A N 1
ATOM 1613 C CA . THR A 1 197 ? 5.128 11.029 -16.706 1.00 92.25 197 THR A CA 1
ATOM 1614 C C . THR A 1 197 ? 4.514 9.709 -17.158 1.00 92.25 197 THR A C 1
ATOM 1616 O O . THR A 1 197 ? 4.313 9.505 -18.349 1.00 92.25 197 THR A O 1
ATOM 1619 N N . PHE A 1 198 ? 4.173 8.818 -16.223 1.00 93.88 198 PHE A N 1
ATOM 1620 C CA . PHE A 1 198 ? 3.826 7.429 -16.546 1.00 93.88 198 PHE A CA 1
ATOM 1621 C C . PHE A 1 198 ? 2.320 7.155 -16.586 1.00 93.88 198 PHE A C 1
ATOM 1623 O O . PHE A 1 198 ? 1.890 6.193 -17.212 1.00 93.88 198 PHE A O 1
ATOM 1630 N N . ALA A 1 199 ? 1.499 7.973 -15.921 1.00 96.19 199 ALA A N 1
ATOM 1631 C CA . ALA A 1 199 ? 0.051 7.769 -15.861 1.00 96.19 199 ALA A CA 1
ATOM 1632 C C . ALA A 1 199 ? -0.736 9.082 -16.029 1.00 96.19 199 ALA A C 1
ATOM 1634 O O . ALA A 1 199 ? -1.559 9.426 -15.172 1.00 96.19 199 ALA A O 1
ATOM 1635 N N . PRO A 1 200 ? -0.535 9.838 -17.126 1.00 96.56 200 PRO A N 1
ATOM 1636 C CA . PRO A 1 200 ? -1.120 11.170 -17.279 1.00 96.56 200 PRO A CA 1
ATOM 1637 C C . PRO A 1 200 ? -2.657 11.181 -17.219 1.00 96.56 200 PRO A C 1
ATOM 1639 O O . PRO A 1 200 ? -3.245 12.167 -16.771 1.00 96.56 200 PRO A O 1
ATOM 1642 N N . SER A 1 201 ? -3.327 10.083 -17.592 1.00 96.50 201 SER A N 1
ATOM 1643 C CA . SER A 1 201 ? -4.788 9.937 -17.440 1.00 96.50 201 SER A CA 1
ATOM 1644 C C . SER A 1 201 ? -5.247 9.991 -15.977 1.00 96.50 201 SER A C 1
ATOM 1646 O O . SER A 1 201 ? -6.353 10.458 -15.697 1.00 96.50 201 SER A O 1
ATOM 1648 N N . CYS A 1 202 ? -4.396 9.580 -15.033 1.00 96.62 202 CYS A N 1
ATOM 1649 C CA . CYS A 1 202 ? -4.688 9.598 -13.606 1.00 96.62 202 CYS A CA 1
ATOM 1650 C C . CYS A 1 202 ? -4.588 11.001 -12.994 1.00 96.62 202 CYS A C 1
ATOM 1652 O O . CYS A 1 202 ? -5.156 11.200 -11.925 1.00 96.62 202 CYS A O 1
ATOM 1654 N N . LYS A 1 203 ? -3.965 11.998 -13.650 1.00 96.00 203 LYS A N 1
ATOM 1655 C CA . LYS A 1 203 ? -3.803 13.372 -13.111 1.00 96.00 203 LYS A CA 1
ATOM 1656 C C . LYS A 1 203 ? -5.104 13.959 -12.555 1.00 96.00 203 LYS A C 1
ATOM 1658 O O . LYS A 1 203 ? -5.111 14.571 -11.489 1.00 96.00 203 LYS A O 1
ATOM 1663 N N . LYS A 1 204 ? -6.227 13.728 -13.245 1.00 95.12 204 LYS A N 1
ATOM 1664 C CA . LYS A 1 204 ? -7.554 14.224 -12.840 1.00 95.12 204 LYS A CA 1
ATOM 1665 C C . LYS A 1 204 ? -8.012 13.668 -11.486 1.00 95.12 204 LYS A C 1
ATOM 1667 O O . LYS A 1 204 ? -8.698 14.370 -10.754 1.00 95.12 204 LYS A O 1
ATOM 1672 N N . LEU A 1 205 ? -7.598 12.450 -11.132 1.00 94.88 205 LEU A N 1
ATOM 1673 C CA . LEU A 1 205 ? -7.915 11.824 -9.843 1.00 94.88 205 LEU A CA 1
ATOM 1674 C C . LEU A 1 205 ? -7.142 12.470 -8.676 1.00 94.88 205 LEU A C 1
ATOM 1676 O O . LEU A 1 205 ? -7.587 12.399 -7.532 1.00 94.88 205 LEU A O 1
ATOM 1680 N N . PHE A 1 206 ? -6.017 13.138 -8.958 1.00 94.06 206 PHE A N 1
ATOM 1681 C CA . PHE A 1 206 ? -5.174 13.822 -7.966 1.00 94.06 206 PHE A CA 1
ATOM 1682 C C . PHE A 1 206 ? -5.460 15.328 -7.854 1.00 94.06 206 PHE A C 1
ATOM 1684 O O . PHE A 1 206 ? -5.155 15.931 -6.825 1.00 94.06 206 PHE A O 1
ATOM 1691 N N . ALA A 1 207 ? -6.090 15.940 -8.865 1.00 89.25 207 ALA A N 1
ATOM 1692 C CA . ALA A 1 207 ? -6.323 17.388 -8.942 1.00 89.25 207 ALA A CA 1
ATOM 1693 C C . ALA A 1 207 ? -7.125 17.977 -7.758 1.00 89.25 207 ALA A C 1
ATOM 1695 O O . ALA A 1 207 ? -7.011 19.164 -7.469 1.00 89.25 207 ALA A O 1
ATOM 1696 N N . GLY A 1 208 ? -7.903 17.163 -7.033 1.00 79.69 208 GLY A N 1
ATOM 1697 C CA . GLY A 1 208 ? -8.636 17.600 -5.837 1.00 79.69 208 GLY A CA 1
ATOM 1698 C C . GLY A 1 208 ? -7.798 17.690 -4.552 1.00 79.69 208 GLY A C 1
ATOM 1699 O O . GLY A 1 208 ? -8.263 18.257 -3.564 1.00 79.69 208 GLY A O 1
ATOM 1700 N N . SER A 1 209 ? -6.573 17.150 -4.529 1.00 74.25 209 SER A N 1
ATOM 1701 C CA . SER A 1 209 ? -5.792 17.026 -3.288 1.00 74.25 209 SER A CA 1
ATOM 1702 C C . SER A 1 209 ? -5.195 18.343 -2.782 1.00 74.25 209 SER A C 1
ATOM 1704 O O . SER A 1 209 ? -4.870 18.435 -1.599 1.00 74.25 209 SER A O 1
ATOM 1706 N N . THR A 1 210 ? -5.011 19.346 -3.642 1.00 66.81 210 THR A N 1
ATOM 1707 C CA . THR A 1 210 ? -4.221 20.553 -3.333 1.00 66.81 210 THR A CA 1
ATOM 1708 C C . THR A 1 210 ? -5.045 21.745 -2.841 1.00 66.81 210 THR A C 1
ATOM 1710 O O . THR A 1 210 ? -4.462 22.723 -2.387 1.00 66.81 210 THR A O 1
ATOM 1713 N N . GLY A 1 211 ? -6.382 21.673 -2.859 1.00 62.03 211 GLY A N 1
ATOM 1714 C CA . GLY A 1 211 ? -7.245 22.840 -2.598 1.00 62.03 211 GLY A CA 1
ATOM 1715 C C . GLY A 1 211 ? -8.445 22.604 -1.679 1.00 62.03 211 GLY A C 1
ATOM 1716 O O . GLY A 1 211 ? -9.392 23.380 -1.711 1.00 62.03 211 GLY A O 1
ATOM 1717 N N . GLY A 1 212 ? -8.474 21.512 -0.907 1.00 61.38 212 GLY A N 1
ATOM 1718 C CA . GLY A 1 212 ? -9.622 21.190 -0.042 1.00 61.38 212 GLY A CA 1
ATOM 1719 C C . GLY A 1 212 ? -10.894 20.776 -0.797 1.00 61.38 212 GLY A C 1
ATOM 1720 O O . GLY A 1 212 ? -11.930 20.541 -0.169 1.00 61.38 212 GLY A O 1
ATOM 1721 N N . ALA A 1 213 ? -10.821 20.639 -2.125 1.00 61.38 213 ALA A N 1
ATOM 1722 C CA . ALA A 1 213 ? -11.897 20.093 -2.934 1.00 61.38 213 ALA A CA 1
ATOM 1723 C C . ALA A 1 213 ? -12.168 18.640 -2.510 1.00 61.38 213 ALA A C 1
ATOM 1725 O O . ALA A 1 213 ? -11.272 17.794 -2.464 1.00 61.38 213 ALA A O 1
ATOM 1726 N N . LYS A 1 214 ? -13.421 18.345 -2.158 1.00 73.00 214 LYS A N 1
ATOM 1727 C CA . LYS A 1 214 ? -13.834 17.000 -1.746 1.00 73.00 214 LYS A CA 1
ATOM 1728 C C . LYS A 1 214 ? -13.692 16.039 -2.935 1.00 73.00 214 LYS A C 1
ATOM 1730 O O . LYS A 1 214 ? -14.348 16.243 -3.948 1.00 73.00 214 LYS A O 1
ATOM 1735 N N . GLY A 1 215 ? -12.884 14.986 -2.786 1.00 79.31 215 GLY A N 1
ATOM 1736 C CA . GLY A 1 215 ? -12.910 13.816 -3.680 1.00 79.31 215 GLY A CA 1
ATOM 1737 C C . GLY A 1 215 ? -11.614 13.460 -4.417 1.00 79.31 215 GLY A C 1
ATOM 1738 O O . GLY A 1 215 ? -11.606 12.464 -5.132 1.00 79.31 215 GLY A O 1
ATOM 1739 N N . GLY A 1 216 ? -10.525 14.218 -4.256 1.00 91.12 216 GLY A N 1
ATOM 1740 C CA . GLY A 1 216 ? -9.219 13.837 -4.813 1.00 91.12 216 GLY A CA 1
ATOM 1741 C C . GLY A 1 216 ? -8.497 12.760 -3.992 1.00 91.12 216 GLY A C 1
ATOM 1742 O O . GLY A 1 216 ? -8.686 12.666 -2.777 1.00 91.12 216 GLY A O 1
ATOM 1743 N N . ILE A 1 217 ? -7.629 11.986 -4.648 1.00 94.25 217 ILE A N 1
ATOM 1744 C CA . ILE A 1 217 ? -6.698 11.065 -3.979 1.00 94.25 217 ILE A CA 1
ATOM 1745 C C . ILE A 1 217 ? -5.657 11.892 -3.228 1.00 94.25 217 ILE A C 1
ATOM 1747 O O . ILE A 1 217 ? -4.913 12.659 -3.839 1.00 94.25 217 ILE A O 1
ATOM 1751 N N . LYS A 1 218 ? -5.594 11.733 -1.904 1.00 93.44 218 LYS A N 1
ATOM 1752 C CA . LYS A 1 218 ? -4.633 12.456 -1.064 1.00 93.44 218 LYS A CA 1
ATOM 1753 C C . LYS A 1 218 ? -3.287 11.737 -1.070 1.00 93.44 218 LYS A C 1
ATOM 1755 O O . LYS A 1 218 ? -3.244 10.543 -0.799 1.00 93.44 218 LYS A O 1
ATOM 1760 N N . VAL A 1 219 ? -2.194 12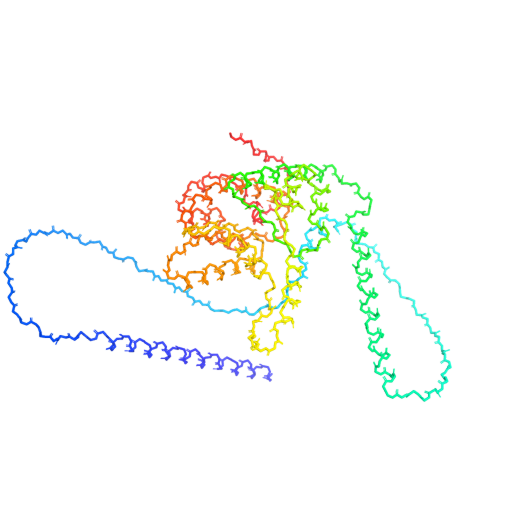.467 -1.274 1.00 93.62 219 VAL A N 1
ATOM 1761 C CA . VAL A 1 219 ? -0.832 11.934 -1.108 1.00 93.62 219 VAL A CA 1
ATOM 1762 C C . VAL A 1 219 ? -0.232 12.440 0.199 1.00 93.62 219 VAL A C 1
ATOM 1764 O O . VAL A 1 219 ? -0.259 13.640 0.490 1.00 93.62 219 VAL A O 1
ATOM 1767 N N . VAL A 1 220 ? 0.290 11.519 1.003 1.00 91.81 220 VAL A N 1
ATOM 1768 C CA . VAL A 1 220 ? 0.926 11.784 2.292 1.00 91.81 220 VAL A CA 1
ATOM 1769 C C . VAL A 1 220 ? 2.368 11.312 2.234 1.00 91.81 220 VAL A C 1
ATOM 1771 O O . VAL A 1 220 ? 2.653 10.128 2.086 1.00 91.81 220 VAL A O 1
ATOM 1774 N N . TYR A 1 221 ? 3.275 12.270 2.371 1.00 92.44 221 TYR A N 1
ATOM 1775 C CA . TYR A 1 221 ? 4.711 12.051 2.382 1.00 92.44 221 TYR A CA 1
ATOM 1776 C C . TYR A 1 221 ? 5.163 11.820 3.822 1.00 92.44 221 TYR A C 1
ATOM 1778 O O . TYR A 1 221 ? 5.270 12.753 4.618 1.00 92.44 221 TYR A O 1
ATOM 1786 N N . ALA A 1 222 ? 5.380 10.560 4.181 1.00 89.19 222 ALA A N 1
ATOM 1787 C CA . ALA A 1 222 ? 5.564 10.148 5.567 1.00 89.19 222 ALA A CA 1
ATOM 1788 C C . ALA A 1 222 ? 6.790 10.783 6.237 1.00 89.19 222 ALA A C 1
ATOM 1790 O O . ALA A 1 222 ? 6.748 11.133 7.416 1.00 89.19 222 ALA A O 1
ATOM 1791 N N . LEU A 1 223 ? 7.871 10.993 5.478 1.00 87.56 223 LEU A N 1
ATOM 1792 C CA . LEU A 1 223 ? 9.073 11.658 5.984 1.00 87.56 223 LEU A CA 1
ATOM 1793 C C . LEU A 1 223 ? 8.808 13.118 6.376 1.00 87.56 223 LEU A C 1
ATOM 1795 O O . LEU A 1 223 ? 9.358 13.583 7.372 1.00 87.56 223 LEU A O 1
ATOM 1799 N N . GLU A 1 224 ? 7.953 13.824 5.633 1.00 90.88 224 GLU A N 1
ATOM 1800 C CA . GLU A 1 224 ? 7.566 15.210 5.934 1.00 90.88 224 GLU A CA 1
ATOM 1801 C C . GLU A 1 224 ? 6.686 15.264 7.186 1.00 90.88 224 GLU A C 1
ATOM 1803 O O . GLU A 1 224 ? 6.931 16.065 8.086 1.00 90.88 224 GLU A O 1
ATOM 1808 N N . VAL A 1 225 ? 5.718 14.346 7.287 1.00 87.81 225 VAL A N 1
ATOM 1809 C CA . VAL A 1 225 ? 4.862 14.192 8.474 1.00 87.81 225 VAL A CA 1
ATOM 1810 C C . VAL A 1 225 ? 5.702 13.943 9.728 1.00 87.81 225 VAL A C 1
ATOM 1812 O O . VAL A 1 225 ? 5.532 14.601 10.754 1.00 87.81 225 VAL A O 1
ATOM 1815 N N . LEU A 1 226 ? 6.675 13.037 9.640 1.00 84.06 226 LEU A N 1
ATOM 1816 C CA . LEU A 1 226 ? 7.583 12.751 10.743 1.00 84.06 226 LEU A CA 1
ATOM 1817 C C . LEU A 1 226 ? 8.411 13.981 11.150 1.00 84.06 226 LEU A C 1
ATOM 1819 O O . LEU A 1 226 ? 8.623 14.214 12.343 1.00 84.06 226 LEU A O 1
ATOM 1823 N N . GLN A 1 227 ? 8.919 14.742 10.178 1.00 87.12 227 GLN A N 1
ATOM 1824 C CA . GLN A 1 227 ? 9.679 15.964 10.446 1.00 87.12 227 GLN A CA 1
ATOM 1825 C C . GLN A 1 227 ? 8.820 17.001 11.173 1.00 87.12 227 GLN A C 1
ATOM 1827 O O . GLN A 1 227 ? 9.270 17.553 12.178 1.00 87.12 227 GLN A O 1
ATOM 1832 N N . ASP A 1 228 ? 7.578 17.205 10.738 1.00 87.00 228 ASP A N 1
ATOM 1833 C CA . ASP A 1 228 ? 6.628 18.109 11.389 1.00 87.00 228 ASP A CA 1
ATOM 1834 C C . ASP A 1 228 ? 6.317 17.671 12.832 1.00 87.00 228 ASP A C 1
ATOM 1836 O O . ASP A 1 228 ? 6.419 18.465 13.772 1.00 87.00 228 ASP A O 1
ATOM 1840 N N . MET A 1 229 ? 6.061 16.376 13.055 1.00 82.56 229 MET A N 1
ATOM 1841 C CA . MET A 1 229 ? 5.860 15.830 14.403 1.00 82.56 229 MET A CA 1
ATOM 1842 C C . MET A 1 229 ? 7.073 16.042 15.317 1.00 82.56 229 MET A C 1
ATOM 1844 O O . MET A 1 229 ? 6.916 16.376 16.494 1.00 82.56 229 MET A O 1
ATOM 1848 N N . ARG A 1 230 ? 8.293 15.853 14.798 1.00 84.56 230 ARG A N 1
ATOM 1849 C CA . ARG A 1 230 ? 9.533 16.081 15.559 1.00 84.56 230 ARG A CA 1
ATOM 1850 C C . ARG A 1 230 ? 9.703 17.554 15.917 1.00 84.56 230 ARG A C 1
ATOM 1852 O O . ARG A 1 230 ? 10.048 17.852 17.059 1.00 84.56 230 ARG A O 1
ATOM 1859 N N . SER A 1 231 ? 9.423 18.456 14.981 1.00 84.81 231 SER A N 1
ATOM 1860 C CA . SER A 1 231 ? 9.476 19.904 15.209 1.00 84.81 231 SER A CA 1
ATOM 1861 C C . SER A 1 231 ? 8.464 20.343 16.270 1.00 84.81 231 SER A C 1
ATOM 1863 O O . SER A 1 231 ? 8.821 21.062 17.200 1.00 84.81 231 SER A O 1
ATOM 1865 N N . LYS A 1 232 ? 7.233 19.819 16.218 1.00 82.50 232 LYS A N 1
ATOM 1866 C CA . LYS A 1 232 ? 6.199 20.057 17.239 1.00 82.50 232 LYS A CA 1
ATOM 1867 C C . LYS A 1 232 ? 6.569 19.479 18.606 1.00 82.50 232 LYS A C 1
ATOM 1869 O O . LYS A 1 232 ? 6.287 20.097 19.627 1.00 82.50 232 LYS A O 1
ATOM 1874 N N . ARG A 1 233 ? 7.226 18.314 18.656 1.00 79.00 233 ARG A N 1
ATOM 1875 C CA . ARG A 1 233 ? 7.640 17.694 19.926 1.00 79.00 233 ARG A CA 1
ATOM 1876 C C . ARG A 1 233 ? 8.781 18.452 20.602 1.00 79.00 233 ARG A C 1
ATOM 1878 O O . ARG A 1 233 ? 8.745 18.568 21.821 1.00 79.00 233 ARG A O 1
ATOM 1885 N N . LYS A 1 234 ? 9.734 19.011 19.846 1.00 76.69 234 LYS A N 1
ATOM 1886 C CA . LYS A 1 234 ? 10.784 19.886 20.407 1.00 76.69 234 LYS A CA 1
ATOM 1887 C C . LYS A 1 234 ? 10.204 21.102 21.137 1.00 76.69 234 LYS A C 1
ATOM 1889 O O . LYS A 1 234 ? 10.784 21.552 22.112 1.00 76.69 234 LYS A O 1
ATOM 1894 N N . LEU A 1 235 ? 9.043 21.594 20.703 1.00 69.25 235 LEU A N 1
ATOM 1895 C CA . LEU A 1 235 ? 8.323 22.679 21.380 1.00 69.25 235 LEU A CA 1
ATOM 1896 C C . LEU A 1 235 ? 7.588 22.216 22.650 1.00 69.25 235 LEU A C 1
ATOM 1898 O O . LEU A 1 235 ? 7.322 23.027 23.529 1.00 69.25 235 LEU A O 1
ATOM 1902 N N . ALA A 1 236 ? 7.257 20.926 22.757 1.00 64.81 236 ALA A N 1
ATOM 1903 C CA . ALA A 1 236 ? 6.518 20.357 23.885 1.00 64.81 236 ALA A CA 1
ATOM 1904 C C . ALA A 1 236 ? 7.418 19.693 24.946 1.00 64.81 236 ALA A C 1
ATOM 1906 O O . ALA A 1 236 ? 6.953 19.374 26.041 1.00 64.81 236 ALA A O 1
ATOM 1907 N N . SER A 1 237 ? 8.698 19.449 24.646 1.00 55.09 237 SER A N 1
ATOM 1908 C CA . SER A 1 237 ? 9.619 18.733 25.530 1.00 55.09 237 SER A CA 1
ATOM 1909 C C . SER A 1 237 ? 10.274 19.650 26.566 1.00 55.09 237 SER A C 1
ATOM 1911 O O . SER A 1 237 ? 11.468 19.911 26.491 1.00 55.09 237 SER A O 1
ATOM 1913 N N . ASN A 1 238 ? 9.487 20.060 27.563 1.00 53.62 238 ASN A N 1
ATOM 1914 C CA . ASN A 1 238 ? 9.985 20.412 28.899 1.00 53.62 238 ASN A CA 1
ATOM 1915 C C . ASN A 1 238 ? 9.649 19.334 29.956 1.00 53.62 238 ASN A C 1
ATOM 1917 O O . ASN A 1 238 ? 9.798 19.597 31.144 1.00 53.62 238 ASN A O 1
ATOM 1921 N N . GLY A 1 239 ? 9.193 18.121 29.588 1.00 51.59 239 GLY A N 1
ATOM 1922 C CA . GLY A 1 239 ? 8.916 17.121 30.636 1.00 51.59 239 GLY A CA 1
ATOM 1923 C C . GLY A 1 239 ? 8.358 15.741 30.281 1.00 51.59 239 GLY A C 1
ATOM 1924 O O . GLY A 1 239 ? 7.854 15.088 31.188 1.00 51.59 239 GLY A O 1
ATOM 1925 N N . TRP A 1 240 ? 8.413 15.254 29.031 1.00 46.38 240 TRP A N 1
ATOM 1926 C CA . TRP A 1 240 ? 7.944 13.887 28.732 1.00 46.38 240 TRP A CA 1
ATOM 1927 C C . TRP A 1 240 ? 9.030 13.016 28.095 1.00 46.38 240 TRP A C 1
ATOM 1929 O O . TRP A 1 240 ? 9.181 12.939 26.877 1.00 46.38 240 TRP A O 1
ATOM 1939 N N . GLU A 1 241 ? 9.793 12.350 28.960 1.00 47.72 241 GLU A N 1
ATOM 1940 C CA . GLU A 1 241 ? 10.884 11.422 28.644 1.00 47.72 241 GLU A CA 1
ATOM 1941 C C . GLU A 1 241 ? 10.352 9.997 28.390 1.00 47.72 241 GLU A C 1
ATOM 1943 O O . GLU A 1 241 ? 10.783 9.004 28.966 1.00 47.72 241 GLU A O 1
ATOM 1948 N N . GLY A 1 242 ? 9.337 9.889 27.529 1.00 53.12 242 GLY A N 1
ATOM 1949 C CA . GLY A 1 242 ? 8.821 8.606 27.057 1.00 53.12 242 GLY A CA 1
ATOM 1950 C C . GLY A 1 242 ? 9.577 8.159 25.811 1.00 53.12 242 GLY A C 1
ATOM 1951 O O . GLY A 1 242 ? 9.276 8.622 24.708 1.00 53.12 242 GLY A O 1
ATOM 1952 N N . SER A 1 243 ? 10.550 7.261 25.975 1.00 51.62 243 SER A N 1
ATOM 1953 C CA . SER A 1 243 ? 11.280 6.612 24.878 1.00 51.62 243 SER A CA 1
ATOM 1954 C C . SER A 1 243 ? 10.331 5.758 24.027 1.00 51.62 243 SER A C 1
ATOM 1956 O O . SER A 1 243 ? 10.136 4.569 24.271 1.00 51.62 243 SER A O 1
ATOM 1958 N N . PHE A 1 244 ? 9.709 6.362 23.014 1.00 52.91 244 PHE A N 1
ATOM 1959 C CA . PHE A 1 244 ? 9.130 5.592 21.919 1.00 52.91 244 PHE A CA 1
ATOM 1960 C C . PHE A 1 244 ? 10.280 5.118 21.023 1.00 52.91 244 PHE A C 1
ATOM 1962 O O . PHE A 1 244 ? 11.025 5.965 20.518 1.00 52.91 244 PHE A O 1
ATOM 1969 N N . PRO A 1 245 ? 10.449 3.804 20.798 1.00 54.00 245 PRO A N 1
ATOM 1970 C CA . PRO A 1 245 ? 11.502 3.298 19.933 1.00 54.00 245 PRO A CA 1
ATOM 1971 C C . PRO A 1 245 ? 11.321 3.861 18.517 1.00 54.00 245 PRO A C 1
ATOM 1973 O O . PRO A 1 245 ? 10.397 3.511 17.793 1.00 54.00 245 PRO A O 1
ATOM 1976 N N . VAL A 1 246 ? 12.245 4.740 18.121 1.00 49.34 246 VAL A N 1
ATOM 1977 C CA . VAL A 1 246 ? 12.269 5.532 16.871 1.00 49.34 246 VAL A CA 1
ATOM 1978 C C . VAL A 1 246 ? 12.403 4.667 15.599 1.00 49.34 246 VAL A C 1
ATOM 1980 O O . VAL A 1 246 ? 12.568 5.187 14.500 1.00 49.34 246 VAL A O 1
ATOM 1983 N N . LYS A 1 247 ? 12.355 3.334 15.708 1.00 55.31 247 LYS A N 1
ATOM 1984 C CA . LYS A 1 247 ? 12.756 2.437 14.616 1.00 55.31 247 LYS A CA 1
ATOM 1985 C C . LYS A 1 247 ? 11.734 2.292 13.491 1.00 55.31 247 LYS A C 1
ATOM 1987 O O . LYS A 1 247 ? 12.147 1.962 12.387 1.00 55.31 247 LYS A O 1
ATOM 1992 N N . CYS A 1 248 ? 10.466 2.620 13.713 1.00 52.81 248 CYS A N 1
ATOM 1993 C CA . CYS A 1 248 ? 9.476 2.669 12.642 1.00 52.81 248 CYS A CA 1
ATOM 1994 C C . CYS A 1 248 ? 8.927 4.095 12.562 1.00 52.81 248 CYS A C 1
ATOM 1996 O O . CYS A 1 248 ? 8.200 4.545 13.442 1.00 52.81 248 CYS A O 1
ATOM 1998 N N . THR A 1 249 ? 9.321 4.837 11.530 1.00 56.09 249 THR A N 1
ATOM 1999 C CA . THR A 1 249 ? 8.879 6.220 11.285 1.00 56.09 249 THR A CA 1
ATOM 2000 C C . THR A 1 249 ? 7.531 6.301 10.567 1.00 56.09 249 THR A C 1
ATOM 2002 O O . THR A 1 249 ? 6.815 7.284 10.726 1.00 56.09 249 THR A O 1
ATOM 2005 N N . MET A 1 250 ? 7.168 5.248 9.834 1.00 56.97 250 MET A N 1
ATOM 2006 C CA . MET A 1 250 ? 5.922 5.102 9.068 1.00 56.97 250 MET A CA 1
ATOM 2007 C C . MET A 1 250 ? 4.633 4.848 9.876 1.00 56.97 250 MET A C 1
ATOM 2009 O O . MET A 1 250 ? 3.604 5.407 9.500 1.00 56.97 250 MET A O 1
ATOM 2013 N N . PRO A 1 251 ? 4.641 4.142 11.029 1.00 60.91 251 PRO A N 1
ATOM 2014 C CA . PRO A 1 251 ? 3.436 3.966 11.837 1.00 60.91 251 PRO A CA 1
ATOM 2015 C C . PRO A 1 251 ? 2.807 5.296 12.243 1.00 60.91 251 PRO A C 1
ATOM 2017 O O . PRO A 1 251 ? 1.600 5.379 12.423 1.00 60.91 251 PRO A O 1
ATOM 2020 N N . LEU A 1 252 ? 3.618 6.349 12.386 1.00 60.03 252 LEU A N 1
ATOM 2021 C CA . LEU A 1 252 ? 3.157 7.666 12.812 1.00 60.03 252 LEU A CA 1
ATOM 2022 C C . LEU A 1 252 ? 2.372 8.403 11.724 1.00 60.03 252 LEU A C 1
ATOM 2024 O O . LEU A 1 252 ? 1.369 9.035 12.049 1.00 60.03 252 LEU A O 1
ATOM 2028 N N . SER A 1 253 ? 2.780 8.316 10.454 1.00 61.09 253 SER A N 1
ATOM 2029 C CA . SER A 1 253 ? 2.008 8.920 9.362 1.00 61.09 253 SER A CA 1
ATOM 2030 C C . SER A 1 253 ? 0.699 8.179 9.135 1.00 61.09 253 SER A C 1
ATOM 2032 O O . SER A 1 253 ? -0.337 8.824 8.968 1.00 61.09 253 SER A O 1
ATOM 2034 N N . ASP A 1 254 ? 0.726 6.847 9.210 1.00 61.91 254 ASP A N 1
ATOM 2035 C CA . ASP A 1 254 ? -0.483 6.030 9.108 1.00 61.91 254 ASP A CA 1
ATOM 2036 C C . ASP A 1 254 ? -1.430 6.352 10.259 1.00 61.91 254 ASP A C 1
ATOM 2038 O O . ASP A 1 254 ? -2.613 6.600 10.029 1.00 61.91 254 ASP A O 1
ATOM 2042 N N . LEU A 1 255 ? -0.904 6.471 11.484 1.00 67.38 255 LEU A N 1
ATOM 2043 C CA . LEU A 1 255 ? -1.660 6.916 12.652 1.00 67.38 255 LEU A CA 1
ATOM 2044 C C . LEU A 1 255 ? -2.235 8.320 12.470 1.00 67.38 255 LEU A C 1
ATOM 2046 O O . LEU A 1 255 ? -3.393 8.508 12.815 1.00 67.38 255 LEU A O 1
ATOM 2050 N N . GLU A 1 256 ? -1.507 9.297 11.924 1.00 74.75 256 GLU A N 1
ATOM 2051 C CA . GLU A 1 256 ? -2.035 10.658 11.754 1.00 74.75 256 GLU A CA 1
ATOM 2052 C C . GLU A 1 256 ? -3.139 10.730 10.700 1.00 74.75 256 GLU A C 1
ATOM 2054 O O . GLU A 1 256 ? -4.192 11.324 10.947 1.00 74.75 256 GLU A O 1
ATOM 2059 N N . VAL A 1 257 ? -2.930 10.112 9.533 1.00 77.38 257 VAL A N 1
ATOM 2060 C CA . VAL A 1 257 ? -3.953 10.031 8.477 1.00 77.38 257 VAL A CA 1
ATOM 2061 C C . VAL A 1 257 ? -5.216 9.403 9.036 1.00 77.38 257 VAL A C 1
ATOM 2063 O O . VAL A 1 257 ? -6.325 9.917 8.859 1.00 77.38 257 VAL A O 1
ATOM 2066 N N . THR A 1 258 ? -5.012 8.315 9.760 1.00 74.06 258 THR A N 1
ATOM 2067 C CA . THR A 1 258 ? -6.062 7.547 10.384 1.00 74.06 258 THR A CA 1
ATOM 2068 C C . THR A 1 258 ? -6.750 8.368 11.476 1.00 74.06 258 THR A C 1
ATOM 2070 O O . THR A 1 258 ? -7.968 8.514 11.460 1.00 74.06 258 THR A O 1
ATOM 2073 N N . GLU A 1 259 ? -6.017 9.008 12.384 1.00 76.56 259 GLU A N 1
ATOM 2074 C CA . GLU A 1 259 ? -6.560 9.877 13.431 1.00 76.56 259 GLU A CA 1
ATOM 2075 C C . GLU A 1 259 ? -7.359 11.054 12.870 1.00 76.56 259 GLU A C 1
ATOM 2077 O O . GLU A 1 259 ? -8.443 11.354 13.377 1.00 76.56 259 GLU A O 1
ATOM 2082 N N . ALA A 1 260 ? -6.855 11.711 11.826 1.00 79.00 260 ALA A N 1
ATOM 2083 C CA . ALA A 1 260 ? -7.553 12.797 11.151 1.00 79.00 260 ALA A CA 1
ATOM 2084 C C . ALA A 1 260 ? -8.878 12.307 10.549 1.00 79.00 260 ALA A C 1
ATOM 2086 O O . ALA A 1 260 ? -9.906 12.975 10.690 1.00 79.00 260 ALA A O 1
ATOM 2087 N N . PHE A 1 261 ? -8.875 11.114 9.946 1.00 79.12 261 PHE A N 1
ATOM 2088 C CA . PHE A 1 261 ? -10.089 10.447 9.480 1.00 79.12 261 PHE A CA 1
ATOM 2089 C C . PHE A 1 261 ? -11.049 10.145 10.645 1.00 79.12 261 PHE A C 1
ATOM 2091 O O . PHE A 1 261 ? -12.237 10.471 10.580 1.00 79.12 261 PHE A O 1
ATOM 2098 N N . TYR A 1 262 ? -10.531 9.628 11.762 1.00 74.19 262 TYR A N 1
ATOM 2099 C CA . TYR A 1 262 ? -11.299 9.301 12.965 1.00 74.19 262 TYR A CA 1
ATOM 2100 C C . TYR A 1 262 ? -11.985 10.511 13.603 1.00 74.19 262 TYR A C 1
ATOM 2102 O O . TYR A 1 262 ? -13.104 10.375 14.101 1.00 74.19 262 TYR A O 1
ATOM 2110 N N . ARG A 1 263 ? -11.335 11.681 13.603 1.00 78.62 263 ARG A N 1
ATOM 2111 C CA . ARG A 1 263 ? -11.862 12.911 14.219 1.00 78.62 263 ARG A CA 1
ATOM 2112 C C . ARG A 1 263 ? -13.045 13.512 13.455 1.00 78.62 263 ARG A C 1
ATOM 2114 O O . ARG A 1 263 ? -13.801 14.282 14.044 1.00 78.62 263 ARG A O 1
ATOM 2121 N N . ARG A 1 264 ? -13.227 13.171 12.174 1.00 78.94 264 ARG A N 1
ATOM 2122 C CA . ARG A 1 264 ? -14.246 13.788 11.309 1.00 78.94 264 ARG A CA 1
ATOM 2123 C C . ARG A 1 264 ? -15.684 13.394 11.668 1.00 78.94 264 ARG A C 1
ATOM 2125 O O . ARG A 1 264 ? -16.585 14.203 11.468 1.00 78.94 264 ARG A O 1
ATOM 2132 N N . TYR A 1 265 ? -15.908 12.199 12.212 1.00 75.88 265 TYR A N 1
ATOM 2133 C CA . TYR A 1 265 ? -17.257 11.673 12.443 1.00 75.88 265 TYR A CA 1
ATOM 2134 C C . TYR A 1 265 ? -17.527 11.442 13.933 1.00 75.88 265 TYR A C 1
ATOM 2136 O O . TYR A 1 265 ? -17.125 10.427 14.507 1.00 75.88 265 TYR A O 1
ATOM 2144 N N . LYS A 1 266 ? -18.225 12.389 14.573 1.00 78.44 266 LYS A N 1
ATOM 2145 C CA . LYS A 1 266 ? -18.703 12.232 15.955 1.00 78.44 266 LYS A CA 1
ATOM 2146 C C . LYS A 1 266 ? -19.812 11.173 15.996 1.00 78.44 266 LYS A C 1
ATOM 2148 O O . LY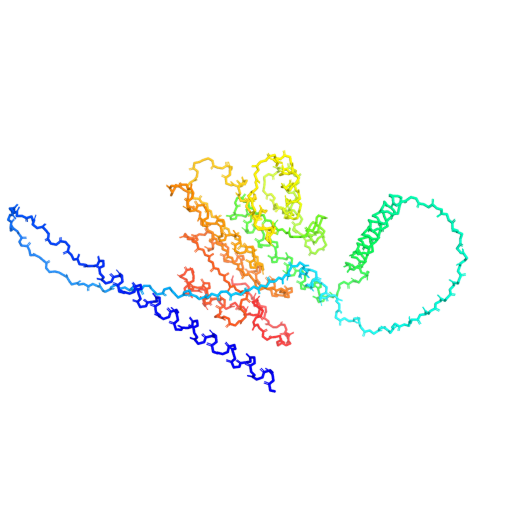S A 1 266 ? -20.758 11.254 15.224 1.00 78.44 266 LYS A O 1
ATOM 2153 N N . GLY A 1 267 ? -19.698 10.200 16.900 1.00 75.81 267 GLY A N 1
ATOM 2154 C CA . GLY A 1 267 ? -20.748 9.203 17.155 1.00 75.81 267 GLY A CA 1
ATOM 2155 C C . GLY A 1 267 ? -20.796 8.001 16.204 1.00 75.81 267 GLY A C 1
ATOM 2156 O O . GLY A 1 267 ? -21.648 7.142 16.392 1.00 75.81 267 GLY A O 1
ATOM 2157 N N . GLN A 1 268 ? -19.896 7.889 15.220 1.00 74.19 268 GLN A N 1
ATOM 2158 C CA . GLN A 1 268 ? -19.790 6.658 14.428 1.00 74.19 268 GLN A CA 1
ATOM 2159 C C . GLN A 1 268 ? -19.125 5.544 15.238 1.00 74.19 268 GLN A C 1
ATOM 2161 O O . GLN A 1 268 ? -18.026 5.730 15.762 1.00 74.19 268 GLN A O 1
ATOM 2166 N N . SER A 1 269 ? -19.792 4.391 15.298 1.00 66.88 269 SER A N 1
ATOM 2167 C CA . SER A 1 269 ? -19.337 3.197 16.014 1.00 66.88 269 SER A CA 1
ATOM 2168 C C . SER A 1 269 ? -18.530 2.230 15.153 1.00 66.88 269 SER A C 1
ATOM 2170 O O . SER A 1 269 ? -17.850 1.381 15.713 1.00 66.88 269 SER A O 1
ATOM 2172 N N . TRP A 1 270 ? -18.567 2.344 13.822 1.00 70.69 270 TRP A N 1
ATOM 2173 C CA . TRP A 1 270 ? -17.894 1.406 12.923 1.00 70.69 270 TRP A CA 1
ATOM 2174 C C . TRP A 1 270 ? -17.128 2.127 11.819 1.00 70.69 270 TRP A C 1
ATOM 2176 O O . TRP A 1 270 ? -17.635 3.071 11.210 1.00 70.69 270 TRP A O 1
ATOM 2186 N N . LYS A 1 271 ? -15.894 1.681 11.565 1.00 84.94 271 LYS A N 1
ATOM 2187 C CA . LYS A 1 271 ? -15.021 2.190 10.495 1.00 84.94 271 LYS A CA 1
ATOM 2188 C C . LYS A 1 271 ? -14.297 1.030 9.829 1.00 84.94 271 LYS A C 1
ATOM 2190 O O . LYS A 1 271 ? -13.907 0.079 10.498 1.00 84.94 271 L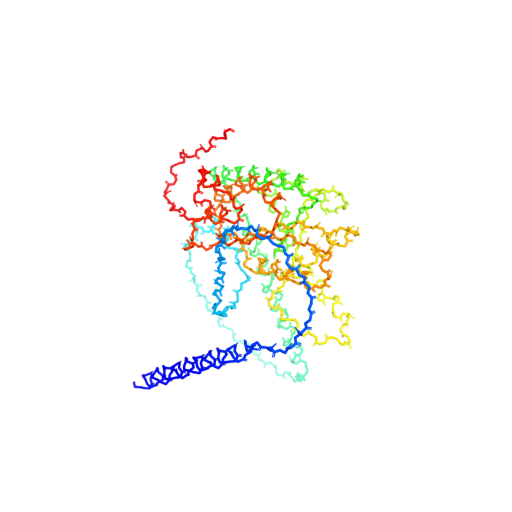YS A O 1
ATOM 2195 N N . ASN A 1 272 ? -14.129 1.126 8.515 1.00 92.25 272 ASN A N 1
ATOM 2196 C CA . ASN A 1 272 ? -13.466 0.115 7.702 1.00 92.25 272 ASN A CA 1
ATOM 2197 C C . ASN A 1 272 ? -12.237 0.740 7.036 1.00 92.25 272 ASN A C 1
ATOM 2199 O O . ASN A 1 272 ? -12.383 1.706 6.286 1.00 92.25 272 ASN A O 1
ATOM 2203 N N . ILE A 1 273 ? -11.046 0.222 7.335 1.00 93.50 273 ILE A N 1
ATOM 2204 C CA . ILE A 1 273 ? -9.788 0.670 6.733 1.00 93.50 273 ILE A CA 1
ATOM 2205 C C . ILE A 1 273 ? -9.187 -0.489 5.951 1.00 93.50 273 ILE A C 1
ATOM 2207 O O . ILE A 1 273 ? -8.978 -1.567 6.502 1.00 93.50 273 ILE A O 1
ATOM 2211 N N . ILE A 1 274 ? -8.888 -0.243 4.677 1.00 96.25 274 ILE A N 1
ATOM 2212 C CA . ILE A 1 274 ? -8.189 -1.184 3.805 1.00 96.25 274 ILE A CA 1
ATOM 2213 C C . ILE A 1 274 ? -6.805 -0.604 3.525 1.00 96.25 274 ILE A C 1
ATOM 2215 O O . ILE A 1 274 ? -6.701 0.495 2.982 1.00 96.25 274 ILE A O 1
ATOM 2219 N N . SER A 1 275 ? -5.764 -1.335 3.909 1.00 96.19 275 SER A N 1
ATOM 2220 C CA . SER A 1 275 ? -4.367 -1.019 3.629 1.00 96.19 275 SER A CA 1
ATOM 2221 C C . SER A 1 275 ? -3.792 -2.054 2.671 1.00 96.19 275 SER A C 1
ATOM 2223 O O . SER A 1 275 ? -3.937 -3.258 2.890 1.00 96.19 275 SER A O 1
ATOM 2225 N N . LEU A 1 276 ? -3.156 -1.573 1.605 1.00 96.56 276 LEU A N 1
ATOM 2226 C CA . LEU A 1 276 ? -2.446 -2.378 0.617 1.00 96.56 276 LEU A CA 1
ATOM 2227 C C . LEU A 1 276 ? -1.031 -1.813 0.511 1.00 96.56 276 LEU A C 1
ATOM 2229 O O . LEU A 1 276 ? -0.873 -0.660 0.109 1.00 96.56 276 LEU A O 1
ATOM 2233 N N . GLY A 1 277 ? -0.026 -2.610 0.852 1.00 95.19 277 GLY A N 1
ATOM 2234 C CA . GLY A 1 277 ? 1.369 -2.173 0.855 1.00 95.19 277 GLY A CA 1
ATOM 2235 C C . GLY A 1 277 ? 2.312 -3.348 0.668 1.00 95.19 277 GLY A C 1
ATOM 2236 O O . GLY A 1 277 ? 1.935 -4.491 0.899 1.00 95.19 277 GLY A O 1
ATOM 2237 N N . ASP A 1 278 ? 3.531 -3.085 0.216 1.00 94.31 278 ASP A N 1
ATOM 2238 C CA . ASP A 1 278 ? 4.581 -4.095 0.040 1.00 94.31 278 ASP A CA 1
ATOM 2239 C C . ASP A 1 278 ? 5.453 -4.255 1.293 1.00 94.31 278 ASP A C 1
ATOM 2241 O O . ASP A 1 278 ? 6.358 -5.084 1.321 1.00 94.31 278 ASP A O 1
ATOM 2245 N N . ARG A 1 279 ? 5.213 -3.454 2.341 1.00 92.56 279 ARG A N 1
ATOM 2246 C CA . ARG A 1 279 ? 6.103 -3.376 3.500 1.00 92.56 279 ARG A CA 1
ATOM 2247 C C . ARG A 1 279 ? 5.505 -3.932 4.765 1.00 92.56 279 ARG A C 1
ATOM 2249 O O . ARG A 1 279 ? 4.483 -3.466 5.261 1.00 92.56 279 ARG A O 1
ATOM 2256 N N . ILE A 1 280 ? 6.260 -4.845 5.370 1.00 92.94 280 ILE 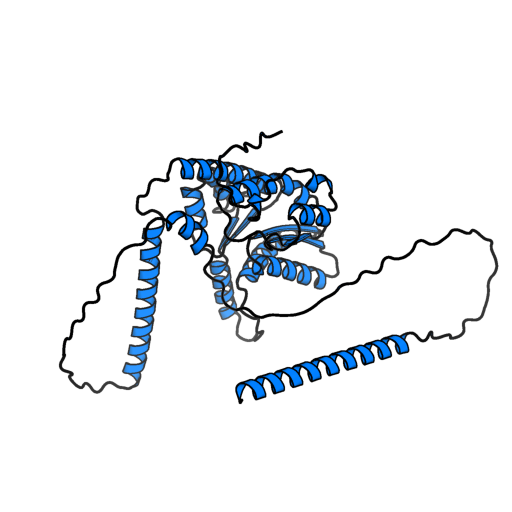A N 1
ATOM 2257 C CA . ILE A 1 280 ? 5.893 -5.470 6.639 1.00 92.94 280 ILE A CA 1
ATOM 2258 C C . ILE A 1 280 ? 5.654 -4.443 7.752 1.00 92.94 280 ILE A C 1
ATOM 2260 O O . ILE A 1 280 ? 4.717 -4.588 8.523 1.00 92.94 280 ILE A O 1
ATOM 2264 N N . TYR A 1 281 ? 6.422 -3.350 7.802 1.00 89.94 281 TYR A N 1
ATOM 2265 C CA . TYR A 1 281 ? 6.229 -2.335 8.839 1.00 89.94 281 TYR A CA 1
ATOM 2266 C C . TYR A 1 281 ? 4.931 -1.527 8.671 1.00 89.94 281 TYR A C 1
ATOM 2268 O O . TYR A 1 281 ? 4.418 -1.029 9.668 1.00 89.94 281 TYR A O 1
ATOM 2276 N N . GLU A 1 282 ? 4.403 -1.374 7.450 1.00 88.00 282 GLU A N 1
ATOM 2277 C CA . GLU A 1 282 ? 3.098 -0.732 7.200 1.00 88.00 282 GLU A CA 1
ATOM 2278 C C . GLU A 1 282 ? 1.987 -1.674 7.655 1.00 88.00 282 GLU A C 1
ATOM 2280 O O . GLU A 1 282 ? 1.064 -1.281 8.368 1.00 88.00 282 GLU A O 1
ATOM 2285 N N . HIS A 1 283 ? 2.129 -2.956 7.312 1.00 91.94 283 HIS A N 1
ATOM 2286 C CA . HIS A 1 283 ? 1.228 -4.004 7.762 1.00 91.94 283 HIS A CA 1
ATOM 2287 C C . HIS A 1 283 ? 1.171 -4.078 9.300 1.00 91.94 283 HIS A C 1
ATOM 2289 O O . HIS A 1 283 ? 0.086 -4.009 9.880 1.00 91.94 283 HIS A O 1
ATOM 2295 N N . ASP A 1 284 ? 2.325 -4.130 9.968 1.00 91.06 284 ASP A N 1
ATOM 2296 C CA . ASP A 1 284 ? 2.430 -4.189 11.430 1.00 91.06 284 ASP A CA 1
ATOM 2297 C C . ASP A 1 284 ? 1.924 -2.907 12.105 1.00 91.06 284 ASP A C 1
ATOM 2299 O O . ASP A 1 284 ? 1.266 -2.971 13.145 1.00 91.06 284 ASP A O 1
ATOM 2303 N N . ALA A 1 285 ? 2.163 -1.737 11.505 1.00 86.31 285 ALA A N 1
ATOM 2304 C CA . ALA A 1 285 ? 1.617 -0.475 12.000 1.00 86.31 285 ALA A CA 1
ATOM 2305 C C . ALA A 1 285 ? 0.083 -0.478 11.999 1.00 86.31 285 ALA A C 1
ATOM 2307 O O . ALA A 1 285 ? -0.546 -0.027 12.962 1.00 86.31 285 ALA A O 1
ATOM 2308 N N . MET A 1 286 ? -0.525 -1.016 10.940 1.00 88.50 286 MET A N 1
ATOM 2309 C CA . MET A 1 286 ? -1.976 -1.157 10.837 1.00 88.50 286 MET A CA 1
ATOM 2310 C C . MET A 1 286 ? -2.531 -2.126 11.885 1.00 88.50 286 MET A C 1
ATOM 2312 O O . MET A 1 286 ? -3.551 -1.821 12.509 1.00 88.50 286 MET A O 1
ATOM 2316 N N . MET A 1 287 ? -1.834 -3.240 12.134 1.00 90.31 287 MET A N 1
ATOM 2317 C CA . MET A 1 287 ? -2.164 -4.183 13.209 1.00 90.31 287 MET A CA 1
ATOM 2318 C C . MET A 1 287 ? -2.117 -3.522 14.583 1.00 90.31 287 MET A C 1
ATOM 2320 O O . MET A 1 287 ? -3.065 -3.607 15.365 1.00 90.31 287 MET A O 1
ATOM 2324 N N . GLU A 1 288 ? -1.019 -2.832 14.883 1.00 88.25 288 GLU A N 1
ATOM 2325 C CA . GLU A 1 288 ? -0.827 -2.168 16.166 1.00 88.25 288 GLU A CA 1
ATOM 2326 C C . GLU A 1 288 ? -1.883 -1.076 16.389 1.00 88.25 288 GLU A C 1
ATOM 2328 O O . GLU A 1 288 ? -2.448 -0.948 17.480 1.00 88.25 288 GLU A O 1
ATOM 2333 N N . MET A 1 289 ? -2.198 -0.309 15.344 1.00 85.88 289 MET A N 1
ATOM 2334 C CA . MET A 1 289 ? -3.244 0.708 15.375 1.00 85.88 289 MET A CA 1
ATOM 2335 C C . MET A 1 289 ? -4.622 0.094 15.659 1.00 85.88 289 MET A C 1
ATOM 2337 O O . MET A 1 289 ? -5.355 0.629 16.500 1.00 85.88 289 MET A O 1
ATOM 2341 N N . ALA A 1 290 ? -4.939 -1.055 15.050 1.00 87.81 290 ALA A N 1
ATOM 2342 C CA . ALA A 1 290 ? -6.147 -1.814 15.356 1.00 87.81 290 ALA A CA 1
ATOM 2343 C C . ALA A 1 290 ? -6.184 -2.232 16.834 1.00 87.81 290 ALA A C 1
ATOM 2345 O O . ALA A 1 290 ? -7.146 -1.923 17.541 1.00 87.81 290 ALA A O 1
ATOM 2346 N N . MET A 1 291 ? -5.119 -2.863 17.339 1.00 87.50 291 MET A N 1
ATOM 2347 C CA . MET A 1 291 ? -5.042 -3.345 18.725 1.00 87.50 291 MET A CA 1
ATOM 2348 C C . MET A 1 291 ? -5.202 -2.213 19.751 1.00 87.50 291 MET A C 1
ATOM 2350 O O . MET A 1 291 ? -5.994 -2.324 20.691 1.00 87.50 291 MET A O 1
ATOM 2354 N N . ARG A 1 292 ? -4.507 -1.083 19.555 1.00 84.94 292 ARG A N 1
ATOM 2355 C CA . ARG A 1 292 ? -4.583 0.083 20.457 1.00 84.94 292 ARG A CA 1
ATOM 2356 C C . ARG A 1 292 ? -5.999 0.652 20.552 1.00 84.94 292 ARG A C 1
ATOM 2358 O O . ARG A 1 292 ? -6.415 1.111 21.617 1.00 84.94 292 ARG A O 1
ATOM 2365 N N . ARG A 1 293 ? -6.752 0.632 19.449 1.00 82.88 293 ARG A N 1
ATOM 2366 C CA . ARG A 1 293 ? -8.130 1.141 19.407 1.00 82.88 293 ARG A CA 1
ATOM 2367 C C . ARG A 1 293 ? -9.111 0.218 20.117 1.00 82.88 293 ARG A C 1
ATOM 2369 O O . ARG A 1 293 ? -9.947 0.721 20.867 1.00 82.88 293 ARG A O 1
ATOM 2376 N N . HIS A 1 294 ? -8.950 -1.093 19.959 1.00 84.50 294 HIS A N 1
ATOM 2377 C CA . HIS A 1 294 ? -9.759 -2.081 20.670 1.00 84.50 294 HIS A CA 1
ATOM 2378 C C . HIS A 1 294 ? -9.586 -1.981 22.195 1.00 84.50 294 HIS A C 1
ATOM 2380 O O . HIS A 1 294 ? -10.567 -2.063 22.931 1.00 84.50 294 HIS A O 1
ATOM 2386 N N . ALA A 1 295 ? -8.367 -1.710 22.676 1.00 81.81 295 ALA A N 1
ATOM 2387 C CA . ALA A 1 295 ? -8.085 -1.611 24.109 1.00 81.81 295 ALA A CA 1
ATOM 2388 C C . ALA A 1 295 ? -8.602 -0.316 24.781 1.00 81.81 295 ALA A C 1
ATOM 2390 O O . ALA A 1 295 ? -8.883 -0.312 25.977 1.00 81.81 295 ALA A O 1
ATOM 2391 N N . GLY A 1 296 ? -8.712 0.801 24.049 1.00 70.75 296 GLY A N 1
ATOM 2392 C CA . GLY A 1 296 ? -8.763 2.138 24.662 1.00 70.75 296 GLY A CA 1
ATOM 2393 C C . GLY A 1 296 ? -10.136 2.792 24.884 1.00 70.75 296 GLY A C 1
ATOM 2394 O O . GLY A 1 296 ? -10.187 3.841 25.523 1.00 70.75 296 GLY A O 1
ATOM 2395 N N . ARG A 1 297 ? -11.250 2.274 24.338 1.00 68.94 297 ARG A N 1
ATOM 2396 C CA . ARG A 1 297 ? -12.535 3.029 24.282 1.00 68.94 297 ARG A CA 1
ATOM 2397 C C . ARG A 1 297 ? -13.794 2.256 24.687 1.00 68.94 297 ARG A C 1
ATOM 2399 O O . ARG A 1 297 ? -14.876 2.513 24.156 1.00 68.94 297 ARG A O 1
ATOM 2406 N N . GLY A 1 298 ? -13.675 1.331 25.640 1.00 73.56 298 GLY A N 1
ATOM 2407 C CA . GLY A 1 298 ? -14.837 0.669 26.252 1.00 73.56 298 GLY A CA 1
ATOM 2408 C C . GLY A 1 298 ? -15.764 -0.017 25.240 1.00 73.56 298 GLY A C 1
ATOM 2409 O O . GLY A 1 298 ? -16.981 0.047 25.389 1.00 73.56 298 GLY A O 1
ATOM 2410 N N . GLY A 1 299 ? -15.195 -0.581 24.168 1.00 73.31 299 GLY A N 1
ATOM 2411 C CA . GLY A 1 299 ? -15.922 -1.339 23.144 1.00 73.31 299 GLY A CA 1
ATOM 2412 C C . GLY A 1 299 ? -16.882 -0.542 22.251 1.00 73.31 299 GLY A C 1
ATOM 2413 O O . GLY A 1 299 ? -17.580 -1.144 21.445 1.00 73.31 299 GLY A O 1
ATOM 2414 N N . ARG A 1 300 ? -16.950 0.795 22.359 1.00 79.88 300 ARG A N 1
ATOM 2415 C CA . ARG A 1 300 ? -17.903 1.599 21.561 1.00 79.88 300 ARG A CA 1
ATOM 2416 C C . ARG A 1 300 ? -17.486 1.811 20.104 1.00 79.88 300 ARG A C 1
ATOM 2418 O O . ARG A 1 300 ? -18.331 2.152 19.281 1.00 79.88 300 ARG A O 1
ATOM 2425 N N . GLU A 1 301 ? -16.197 1.688 19.805 1.00 79.75 301 GLU A N 1
ATOM 2426 C CA . GLU A 1 301 ? -15.641 1.861 18.461 1.00 79.75 301 GLU A CA 1
ATOM 2427 C C . GLU A 1 301 ? -15.138 0.504 17.961 1.00 79.75 301 GLU A C 1
ATOM 2429 O O . GLU A 1 301 ? -14.178 -0.036 18.504 1.00 79.75 301 GLU A O 1
ATOM 2434 N N . GLN A 1 302 ? -15.801 -0.039 16.940 1.00 83.88 302 GLN A N 1
ATOM 2435 C CA . GLN A 1 302 ? -15.388 -1.234 16.218 1.00 83.88 302 GLN A CA 1
ATOM 2436 C C . GLN A 1 302 ? -14.631 -0.799 14.961 1.00 83.88 302 GLN A C 1
ATOM 2438 O O . GLN A 1 302 ? -15.205 -0.290 13.992 1.00 83.88 302 GLN A O 1
ATOM 2443 N N . LEU A 1 303 ? -13.316 -0.964 14.991 1.00 88.56 303 LEU A N 1
ATOM 2444 C CA . LEU A 1 303 ? -12.458 -0.709 13.846 1.00 88.56 303 LEU A CA 1
ATOM 2445 C C . LEU A 1 303 ? -12.226 -2.028 13.111 1.00 88.56 303 LEU A C 1
ATOM 2447 O O . LEU A 1 303 ? -11.700 -2.958 13.702 1.00 88.56 303 LEU A O 1
ATOM 2451 N N . ARG A 1 304 ? -12.589 -2.070 11.828 1.00 93.25 304 ARG A N 1
ATOM 2452 C CA . ARG A 1 304 ? -12.329 -3.193 10.925 1.00 93.25 304 ARG A CA 1
ATOM 2453 C C . ARG A 1 304 ? -11.118 -2.864 10.061 1.00 93.25 304 ARG A C 1
ATOM 2455 O O . ARG A 1 304 ? -11.199 -1.954 9.230 1.00 93.25 304 ARG A O 1
ATOM 2462 N N . VAL A 1 305 ? -10.007 -3.560 10.256 1.00 94.31 305 VAL A N 1
ATOM 2463 C CA . VAL A 1 305 ? -8.769 -3.363 9.494 1.00 94.31 305 VAL A CA 1
ATOM 2464 C C . VAL A 1 305 ? -8.543 -4.526 8.551 1.00 94.31 305 VAL A C 1
ATOM 2466 O O . VAL A 1 305 ? -8.522 -5.685 8.946 1.00 94.31 305 VAL A O 1
ATOM 2469 N N . LYS A 1 306 ? -8.334 -4.197 7.281 1.00 96.94 306 LYS A N 1
ATOM 2470 C CA . LYS A 1 306 ? -8.026 -5.145 6.217 1.00 96.94 306 LYS A CA 1
ATOM 2471 C C . LYS A 1 306 ? -6.654 -4.780 5.675 1.00 96.94 306 LYS A C 1
ATOM 2473 O O . LYS A 1 306 ? -6.526 -3.786 4.973 1.00 96.94 306 LYS A O 1
ATOM 2478 N N . SER A 1 307 ? -5.629 -5.518 6.071 1.00 96.31 307 SER A N 1
ATOM 2479 C CA . SER A 1 307 ? -4.232 -5.268 5.727 1.00 96.31 307 SER A CA 1
ATOM 2480 C C . SER A 1 307 ? -3.734 -6.386 4.821 1.00 96.31 307 SER A C 1
ATOM 2482 O O . SER A 1 307 ? -3.763 -7.554 5.209 1.00 96.31 307 SER A O 1
ATOM 2484 N N . LEU A 1 308 ? -3.329 -6.041 3.600 1.00 96.69 308 LEU A N 1
ATOM 2485 C CA . LEU A 1 308 ? -2.773 -6.988 2.639 1.00 96.69 308 LEU A CA 1
ATOM 2486 C C . LEU A 1 308 ? -1.323 -6.595 2.351 1.00 96.69 308 LEU A C 1
ATOM 2488 O O . LEU A 1 308 ? -1.070 -5.551 1.745 1.00 96.69 308 LEU A O 1
ATOM 2492 N N . LEU A 1 309 ? -0.389 -7.443 2.779 1.00 96.19 309 LEU A N 1
ATOM 2493 C CA . LEU A 1 309 ? 1.035 -7.324 2.483 1.00 96.19 309 LEU A CA 1
ATOM 2494 C C . LEU A 1 309 ? 1.318 -7.968 1.120 1.00 96.19 309 LEU A C 1
ATOM 2496 O O . LEU A 1 309 ? 1.119 -9.167 0.939 1.00 96.19 309 LEU A O 1
ATOM 2500 N N . LEU A 1 310 ? 1.729 -7.161 0.148 1.00 95.81 310 LEU A N 1
ATOM 2501 C CA . LEU A 1 310 ? 1.925 -7.541 -1.250 1.00 95.81 310 LEU A CA 1
ATOM 2502 C C . LEU A 1 310 ? 3.392 -7.921 -1.529 1.00 95.81 310 LEU A C 1
ATOM 2504 O O . LEU A 1 310 ? 4.285 -7.420 -0.851 1.00 95.81 310 LEU A O 1
ATOM 2508 N N . PRO A 1 311 ? 3.678 -8.744 -2.559 1.00 94.56 311 PRO A N 1
ATOM 2509 C CA . PRO A 1 311 ? 5.057 -9.039 -2.940 1.00 94.56 311 PRO A CA 1
ATOM 2510 C C . PRO A 1 311 ? 5.848 -7.789 -3.346 1.00 94.56 311 PRO A C 1
ATOM 2512 O O . PRO A 1 311 ? 5.355 -6.974 -4.136 1.00 94.56 311 PRO A O 1
ATOM 2515 N N . GLU A 1 312 ? 7.089 -7.698 -2.868 1.00 92.94 312 GLU A N 1
ATOM 2516 C CA . GLU A 1 312 ? 8.044 -6.642 -3.220 1.00 92.94 312 GLU A CA 1
ATOM 2517 C C . GLU A 1 312 ? 8.529 -6.760 -4.681 1.00 92.94 312 GLU A C 1
ATOM 2519 O O . GLU A 1 312 ? 8.464 -7.823 -5.298 1.00 92.94 312 GLU A O 1
ATOM 2524 N N . ASP A 1 313 ? 9.010 -5.642 -5.233 1.00 90.12 313 ASP A N 1
ATOM 2525 C CA . ASP A 1 313 ? 9.624 -5.532 -6.568 1.00 90.12 313 ASP A CA 1
ATOM 2526 C C . ASP A 1 313 ? 8.826 -6.152 -7.756 1.00 90.12 313 ASP A C 1
ATOM 2528 O O . ASP A 1 313 ? 9.412 -6.848 -8.595 1.00 90.12 313 ASP A O 1
ATOM 2532 N N . PRO A 1 314 ? 7.505 -5.900 -7.896 1.00 93.19 314 PRO A N 1
ATOM 2533 C CA . PRO A 1 314 ? 6.682 -6.546 -8.922 1.00 93.19 314 PRO A CA 1
ATOM 2534 C C . PRO A 1 314 ? 6.906 -5.990 -10.318 1.00 93.19 314 PRO A C 1
ATOM 2536 O O . PRO A 1 314 ? 6.779 -4.789 -10.502 1.00 93.19 314 PRO A O 1
ATOM 2539 N N . ARG A 1 315 ? 7.087 -6.825 -11.345 1.00 92.81 315 ARG A N 1
ATOM 2540 C CA . ARG A 1 315 ? 7.190 -6.341 -12.743 1.00 92.81 315 ARG A CA 1
ATOM 2541 C C . ARG A 1 315 ? 5.939 -5.559 -13.165 1.00 92.81 315 ARG A C 1
ATOM 2543 O O . ARG A 1 315 ? 4.858 -5.791 -12.636 1.00 92.81 315 ARG A O 1
ATOM 2550 N N . ILE A 1 316 ? 6.046 -4.696 -14.182 1.00 94.56 316 ILE A N 1
ATOM 2551 C CA . ILE A 1 316 ? 4.904 -3.894 -14.679 1.00 94.56 316 ILE A CA 1
ATOM 2552 C C . ILE A 1 316 ? 3.705 -4.783 -15.049 1.00 94.56 316 ILE A C 1
ATOM 2554 O O . ILE A 1 316 ? 2.574 -4.471 -14.681 1.00 94.56 316 ILE A O 1
ATOM 2558 N N . SER A 1 317 ? 3.936 -5.920 -15.710 1.00 94.12 317 SER A N 1
ATOM 2559 C CA . SER A 1 317 ? 2.879 -6.884 -16.041 1.00 94.12 317 SER A CA 1
ATOM 2560 C C . SER A 1 317 ? 2.245 -7.516 -14.795 1.00 94.12 317 SER A C 1
ATOM 2562 O O . SER A 1 317 ? 1.023 -7.606 -14.697 1.00 94.12 317 SER A O 1
ATOM 2564 N N . GLU A 1 318 ? 3.053 -7.892 -13.803 1.00 94.44 318 GLU A N 1
ATOM 2565 C CA . GLU A 1 318 ? 2.584 -8.436 -12.522 1.00 94.44 318 GLU A CA 1
ATOM 2566 C C . GLU A 1 318 ? 1.756 -7.393 -11.756 1.00 94.44 318 GLU A C 1
ATOM 2568 O O . GLU A 1 318 ? 0.673 -7.702 -11.259 1.00 94.44 318 GLU A O 1
ATOM 2573 N N . LEU A 1 319 ? 2.216 -6.138 -11.724 1.00 95.62 319 LEU A N 1
ATOM 2574 C CA . LEU A 1 319 ? 1.510 -5.014 -11.112 1.00 95.62 319 LEU A CA 1
ATOM 2575 C C . LEU A 1 319 ? 0.186 -4.714 -11.828 1.00 95.62 319 LEU A C 1
ATOM 2577 O O . LEU A 1 319 ? -0.824 -4.479 -11.170 1.00 95.62 319 LEU A O 1
ATOM 2581 N N . THR A 1 320 ? 0.168 -4.773 -13.160 1.00 96.19 320 THR A N 1
ATOM 2582 C CA . THR A 1 320 ? -1.046 -4.605 -13.977 1.00 96.19 320 THR A CA 1
ATOM 2583 C C . THR A 1 320 ? -2.084 -5.665 -13.628 1.00 96.19 320 THR A C 1
ATOM 2585 O O . THR A 1 320 ? -3.229 -5.335 -13.316 1.00 96.19 320 THR A O 1
ATOM 2588 N N . LEU A 1 321 ? -1.672 -6.935 -13.584 1.00 95.75 321 LEU A N 1
ATOM 2589 C CA . LEU A 1 321 ? -2.534 -8.036 -13.167 1.00 95.75 321 LEU A CA 1
ATOM 2590 C C . LEU A 1 321 ? -3.049 -7.820 -11.735 1.00 95.75 321 LEU A C 1
ATOM 2592 O O . LEU A 1 321 ? -4.257 -7.881 -11.505 1.00 95.75 321 LEU A O 1
ATOM 2596 N N . ARG A 1 322 ? -2.178 -7.479 -10.775 1.00 95.44 322 ARG A N 1
ATOM 2597 C CA . ARG A 1 322 ? -2.597 -7.190 -9.390 1.00 95.44 322 ARG A CA 1
ATOM 2598 C C . ARG A 1 322 ? -3.627 -6.074 -9.308 1.00 95.44 322 ARG A C 1
ATOM 2600 O O . ARG A 1 322 ? -4.577 -6.208 -8.544 1.00 95.44 322 ARG A O 1
ATOM 2607 N N . LEU A 1 323 ? -3.466 -4.989 -10.065 1.00 96.88 323 LEU A N 1
ATOM 2608 C CA . LEU A 1 323 ? -4.435 -3.891 -10.099 1.00 96.88 323 LEU A CA 1
ATOM 2609 C C . LEU A 1 323 ? -5.786 -4.360 -10.652 1.00 96.88 323 LEU A C 1
ATOM 2611 O O . LEU A 1 323 ? -6.825 -4.049 -10.067 1.00 96.88 323 LEU A O 1
ATOM 2615 N N . CYS A 1 324 ? -5.780 -5.166 -11.718 1.00 96.69 324 CYS A N 1
ATOM 2616 C CA . CYS A 1 324 ? -6.992 -5.768 -12.275 1.00 96.69 324 CYS A CA 1
ATOM 2617 C C . CYS A 1 324 ? -7.709 -6.671 -11.261 1.00 96.69 324 CYS A C 1
ATOM 2619 O O . CYS A 1 324 ? -8.910 -6.502 -11.044 1.00 96.69 324 CYS A O 1
ATOM 2621 N N . PHE A 1 325 ? -6.981 -7.572 -10.598 1.00 95.75 325 PHE A N 1
ATOM 2622 C CA . PHE A 1 325 ? -7.528 -8.435 -9.547 1.00 95.75 325 PHE A CA 1
ATOM 2623 C C . PHE A 1 325 ? -8.047 -7.628 -8.359 1.00 95.75 325 PHE A C 1
ATOM 2625 O O . PHE A 1 325 ? -9.178 -7.811 -7.915 1.00 95.75 325 PHE A O 1
ATOM 2632 N N . SER A 1 326 ? -7.249 -6.674 -7.878 1.00 96.38 326 SER A N 1
ATOM 2633 C CA . SER A 1 326 ? -7.605 -5.845 -6.725 1.00 96.38 326 SER A CA 1
ATOM 2634 C C . SER A 1 326 ? -8.854 -5.023 -7.005 1.00 96.38 326 SER A C 1
ATOM 2636 O O . SER A 1 326 ? -9.676 -4.864 -6.114 1.00 96.38 326 SER A O 1
ATOM 2638 N N . ARG A 1 327 ? -9.059 -4.553 -8.243 1.00 97.00 327 ARG A N 1
ATOM 2639 C CA . ARG A 1 327 ? -10.292 -3.866 -8.653 1.00 97.00 327 ARG A CA 1
ATOM 2640 C C . ARG A 1 327 ? -11.527 -4.756 -8.496 1.00 97.00 327 ARG A C 1
ATOM 2642 O O . ARG A 1 327 ? -12.548 -4.269 -8.016 1.00 97.00 327 ARG A O 1
ATOM 2649 N N . LEU A 1 328 ? -11.435 -6.028 -8.888 1.00 96.50 328 LEU A N 1
ATOM 2650 C CA . LEU A 1 328 ? -12.525 -7.003 -8.755 1.00 96.50 328 LEU A CA 1
ATOM 2651 C C . LEU A 1 328 ? -12.789 -7.365 -7.288 1.00 96.50 328 LEU A C 1
ATOM 2653 O O . LEU A 1 328 ? -13.942 -7.478 -6.879 1.00 96.50 328 LEU A O 1
ATOM 2657 N N . MET A 1 329 ? -11.727 -7.486 -6.490 1.00 96.88 329 MET A N 1
ATOM 2658 C CA . MET A 1 329 ? -11.821 -7.858 -5.077 1.00 96.88 329 MET A CA 1
ATOM 2659 C C . MET A 1 329 ? -12.173 -6.694 -4.148 1.00 96.88 329 MET A C 1
ATOM 2661 O O . MET A 1 329 ? -12.679 -6.922 -3.051 1.00 96.88 329 MET A O 1
ATOM 2665 N N . LEU A 1 330 ? -11.965 -5.441 -4.557 1.00 97.19 330 LEU A N 1
ATOM 2666 C CA . LEU A 1 330 ? -12.189 -4.288 -3.685 1.00 97.19 330 LEU A CA 1
ATOM 2667 C C . LEU A 1 330 ? -13.628 -4.201 -3.135 1.00 97.19 330 LEU A C 1
ATOM 2669 O O . LEU A 1 330 ? -13.769 -4.004 -1.928 1.00 97.19 330 LEU A O 1
ATOM 2673 N N . PRO A 1 331 ? -14.704 -4.415 -3.924 1.00 97.88 331 PRO A N 1
ATOM 2674 C CA . PRO A 1 331 ? -16.064 -4.517 -3.385 1.00 97.88 331 PRO A CA 1
ATOM 2675 C C . PRO A 1 331 ? -16.250 -5.641 -2.358 1.00 97.88 331 PRO A C 1
ATOM 2677 O O . PRO A 1 331 ? -17.092 -5.527 -1.467 1.00 97.88 331 PRO A O 1
ATOM 2680 N N . VAL A 1 332 ? -15.509 -6.743 -2.491 1.00 97.38 332 VAL A N 1
ATOM 2681 C CA . VAL A 1 332 ? -15.551 -7.872 -1.553 1.00 97.38 332 VAL A CA 1
ATOM 2682 C C . VAL A 1 332 ? -14.888 -7.465 -0.242 1.00 97.38 332 VAL A C 1
ATOM 2684 O O . VAL A 1 332 ? -15.522 -7.544 0.807 1.00 97.38 332 VAL A O 1
ATOM 2687 N N . TYR A 1 333 ? -13.679 -6.897 -0.305 1.00 97.19 333 TYR A N 1
ATOM 2688 C CA . TYR A 1 333 ? -12.988 -6.370 0.871 1.00 97.19 333 TYR A CA 1
ATOM 2689 C C . TYR A 1 333 ? -13.810 -5.292 1.577 1.00 97.19 333 TYR A C 1
ATOM 2691 O O . TYR A 1 333 ? -13.917 -5.309 2.793 1.00 97.19 333 TYR A O 1
ATOM 2699 N N . VAL A 1 334 ? -14.450 -4.373 0.854 1.00 95.94 334 VAL A N 1
ATOM 2700 C CA . VAL A 1 334 ? -15.274 -3.321 1.473 1.00 95.94 334 VAL A CA 1
ATOM 2701 C C . VAL A 1 334 ? -16.481 -3.899 2.219 1.00 95.94 334 VAL A C 1
ATOM 2703 O O . VAL A 1 334 ? -16.817 -3.400 3.295 1.00 95.94 334 VAL A O 1
ATOM 2706 N N . ARG A 1 335 ? -17.118 -4.945 1.679 1.00 95.94 335 ARG A N 1
ATOM 2707 C CA . ARG A 1 335 ? -18.301 -5.584 2.282 1.00 95.94 335 ARG A CA 1
ATOM 2708 C C . ARG A 1 335 ? -17.969 -6.573 3.395 1.00 95.94 335 ARG A C 1
ATOM 2710 O O . ARG A 1 335 ? -18.847 -6.857 4.202 1.00 95.94 335 ARG A O 1
ATOM 2717 N N . PHE A 1 336 ? -16.738 -7.075 3.452 1.00 96.50 336 PHE A N 1
ATOM 2718 C CA . PHE A 1 336 ? -16.322 -8.021 4.480 1.00 96.50 336 PHE A CA 1
ATOM 2719 C C . PHE A 1 336 ? -16.440 -7.411 5.888 1.00 96.50 336 PHE A C 1
ATOM 2721 O O . PHE A 1 336 ? -15.778 -6.417 6.228 1.00 96.50 336 PHE A O 1
ATOM 2728 N N . ASP A 1 337 ? -17.299 -8.017 6.709 1.00 94.88 337 ASP A N 1
ATOM 2729 C CA . ASP A 1 337 ? -17.562 -7.613 8.089 1.00 94.88 337 ASP A CA 1
ATOM 2730 C C . ASP A 1 337 ? -16.597 -8.303 9.061 1.00 94.88 337 ASP A C 1
ATOM 2732 O O . ASP A 1 337 ? -16.953 -9.209 9.809 1.00 94.88 337 ASP A O 1
ATOM 2736 N N . GLY A 1 338 ? -15.341 -7.874 9.014 1.00 93.62 338 GLY A N 1
ATOM 2737 C CA . GLY A 1 338 ? -14.310 -8.365 9.913 1.00 93.62 338 GLY A CA 1
ATOM 2738 C C . GLY A 1 338 ? -12.957 -7.720 9.665 1.00 93.62 338 GLY A C 1
ATOM 2739 O O . GLY A 1 338 ? -12.804 -6.849 8.793 1.00 93.62 338 GLY A O 1
ATOM 2740 N N . ASP A 1 339 ? -11.989 -8.173 10.448 1.00 95.12 339 ASP A N 1
ATOM 2741 C CA . ASP A 1 339 ? -10.575 -7.905 10.231 1.00 95.12 339 ASP A CA 1
ATOM 2742 C C . ASP A 1 339 ? -10.003 -8.922 9.242 1.00 95.12 339 ASP A C 1
ATOM 2744 O O . ASP A 1 339 ? -10.383 -10.092 9.247 1.00 95.12 339 ASP A O 1
ATOM 2748 N N . LEU A 1 340 ? -9.110 -8.470 8.367 1.00 96.19 340 LEU A N 1
ATOM 2749 C CA . LEU A 1 340 ? -8.482 -9.303 7.345 1.00 96.19 340 LEU A CA 1
ATOM 2750 C C . LEU A 1 340 ? -6.989 -9.012 7.329 1.00 96.19 340 LEU A C 1
ATOM 2752 O O . LEU A 1 340 ? -6.589 -7.884 7.060 1.00 96.19 340 LEU A O 1
ATOM 2756 N N . HIS A 1 341 ? -6.161 -10.018 7.576 1.00 96.06 341 HIS A N 1
ATOM 2757 C CA . HIS A 1 341 ? -4.710 -9.857 7.599 1.00 96.06 341 HIS A CA 1
ATOM 2758 C C . HIS A 1 341 ? -4.088 -10.915 6.709 1.00 96.06 341 HIS A C 1
ATOM 2760 O O . HIS A 1 341 ? -4.107 -12.099 7.037 1.00 96.06 341 HIS A O 1
ATOM 2766 N N . LEU A 1 342 ? -3.601 -10.483 5.551 1.00 95.38 342 LEU A N 1
ATOM 2767 C CA . LEU A 1 342 ? -3.076 -11.370 4.525 1.00 95.38 342 LEU A CA 1
ATOM 2768 C C . LEU A 1 342 ? -1.623 -11.025 4.245 1.00 95.38 342 LEU A C 1
ATOM 2770 O O . LEU A 1 342 ? -1.316 -9.913 3.817 1.00 95.38 342 LEU A O 1
ATOM 2774 N N . ASN A 1 343 ? -0.744 -12.006 4.431 1.00 95.06 343 ASN A N 1
ATOM 2775 C CA . ASN A 1 343 ? 0.625 -11.935 3.949 1.00 95.06 343 ASN A CA 1
ATOM 2776 C C . ASN A 1 343 ? 0.732 -12.657 2.604 1.00 95.06 343 ASN A C 1
ATOM 2778 O O . ASN A 1 343 ? 0.800 -13.880 2.554 1.00 95.06 343 ASN A O 1
ATOM 2782 N N . LEU A 1 344 ? 0.737 -11.885 1.518 1.00 94.94 344 LEU A N 1
ATOM 2783 C CA . LEU A 1 344 ? 0.875 -12.387 0.151 1.00 94.94 344 LEU A CA 1
ATOM 2784 C C . LEU A 1 344 ? 2.316 -12.266 -0.367 1.00 94.94 344 LEU A C 1
ATOM 2786 O O . LEU A 1 344 ? 2.569 -12.622 -1.515 1.00 94.94 344 LEU A O 1
ATOM 2790 N N . GLN A 1 345 ? 3.245 -11.741 0.439 1.00 92.12 345 GLN A N 1
ATOM 2791 C CA . GLN A 1 345 ? 4.651 -11.564 0.069 1.00 92.12 345 GLN A CA 1
ATOM 2792 C C . GLN A 1 345 ? 5.440 -12.873 0.149 1.00 92.12 345 GLN A C 1
ATOM 2794 O O . GLN A 1 345 ? 6.384 -13.057 -0.616 1.00 92.12 345 GLN A O 1
ATOM 2799 N N . ASP A 1 346 ? 5.067 -13.766 1.065 1.00 86.25 346 ASP A N 1
ATOM 2800 C CA . ASP A 1 346 ? 5.767 -15.028 1.281 1.00 86.25 346 ASP A CA 1
ATOM 2801 C C . ASP A 1 346 ? 5.706 -15.897 0.011 1.00 86.25 346 ASP A C 1
ATOM 2803 O O . ASP A 1 346 ? 4.627 -16.320 -0.414 1.00 86.25 346 ASP A O 1
ATOM 2807 N N . SER A 1 347 ? 6.854 -16.110 -0.641 1.00 75.44 347 SER A N 1
ATOM 2808 C CA . SER A 1 347 ? 6.952 -16.914 -1.863 1.00 75.44 347 SER A CA 1
ATOM 2809 C C . SER A 1 347 ? 6.784 -18.406 -1.596 1.00 75.44 347 SER A C 1
ATOM 2811 O O . SER A 1 347 ? 6.376 -19.133 -2.505 1.00 75.44 347 SER A O 1
ATOM 2813 N N . ASP A 1 348 ? 7.078 -18.832 -0.368 1.00 81.19 348 ASP A N 1
ATOM 2814 C CA . ASP A 1 348 ? 7.126 -20.231 0.049 1.00 81.19 348 ASP A CA 1
ATOM 2815 C C . ASP A 1 348 ? 5.799 -20.679 0.690 1.00 81.19 348 ASP A C 1
ATOM 2817 O O . ASP A 1 348 ? 5.563 -21.875 0.865 1.00 81.19 348 ASP A O 1
ATOM 2821 N N . SER A 1 349 ? 4.905 -19.731 0.997 1.00 77.44 349 SER A N 1
ATOM 2822 C CA . SER A 1 349 ? 3.576 -19.999 1.556 1.00 77.44 349 SER A CA 1
ATOM 2823 C C . SER A 1 349 ? 2.573 -20.571 0.544 1.00 77.44 349 SER A C 1
ATOM 2825 O O . SER A 1 349 ? 2.812 -20.645 -0.664 1.00 77.44 349 SER A O 1
ATOM 2827 N N . GLU A 1 350 ? 1.398 -20.957 1.046 1.00 83.44 350 GLU A N 1
ATOM 2828 C CA . GLU A 1 350 ? 0.237 -21.422 0.276 1.00 83.44 350 GLU A CA 1
ATOM 2829 C C . GLU A 1 350 ? -0.160 -20.476 -0.878 1.00 83.44 350 GLU A C 1
ATOM 2831 O O . GLU A 1 350 ? 0.232 -19.310 -0.912 1.00 83.44 350 GLU A O 1
ATOM 2836 N N . ASP A 1 351 ? -0.917 -20.981 -1.862 1.00 91.94 351 ASP A N 1
ATOM 2837 C CA . ASP A 1 351 ? -1.427 -20.201 -3.006 1.00 91.94 351 ASP A CA 1
ATOM 2838 C C . ASP A 1 351 ? -2.134 -18.909 -2.527 1.00 91.94 351 ASP A C 1
ATOM 2840 O O . ASP A 1 351 ? -3.034 -19.001 -1.690 1.00 91.94 351 ASP A O 1
ATOM 2844 N N . PRO A 1 352 ? -1.800 -17.707 -3.049 1.00 93.81 352 PRO A N 1
ATOM 2845 C CA . PRO A 1 352 ? -2.445 -16.459 -2.639 1.00 93.81 352 PRO A CA 1
ATOM 2846 C C . PRO A 1 352 ? -3.972 -16.491 -2.758 1.00 93.81 352 PRO A C 1
ATOM 2848 O O . PRO A 1 352 ? -4.659 -15.910 -1.920 1.00 93.81 352 PRO A O 1
ATOM 2851 N N . LEU A 1 353 ? -4.519 -17.189 -3.762 1.00 94.75 353 LEU A N 1
ATOM 2852 C CA . LEU A 1 353 ? -5.971 -17.331 -3.908 1.00 94.75 353 LEU A CA 1
ATOM 2853 C C . LEU A 1 353 ? -6.574 -18.217 -2.816 1.00 94.75 353 LEU A C 1
ATOM 2855 O O . LEU A 1 353 ? -7.687 -17.949 -2.373 1.00 94.75 353 LEU A O 1
ATOM 2859 N N . LEU A 1 354 ? -5.834 -19.226 -2.349 1.00 95.44 354 LEU A N 1
ATOM 2860 C CA . LEU A 1 354 ? -6.243 -20.070 -1.229 1.00 95.44 354 LEU A CA 1
ATOM 2861 C C . LEU A 1 354 ? -6.260 -19.277 0.076 1.00 95.44 354 LEU A C 1
ATOM 2863 O O . LEU A 1 354 ? -7.263 -19.319 0.782 1.00 95.44 354 LEU A O 1
ATOM 2867 N N . LEU A 1 355 ? -5.220 -18.481 0.338 1.00 95.19 355 LEU A N 1
ATOM 2868 C CA . LEU A 1 355 ? -5.170 -17.602 1.510 1.00 95.19 355 LEU A CA 1
ATOM 2869 C C . LEU A 1 355 ? -6.338 -16.605 1.518 1.00 95.19 355 LEU A C 1
ATOM 2871 O O . LEU A 1 355 ? -7.008 -16.432 2.535 1.00 95.19 355 LEU A O 1
ATOM 2875 N N . ILE A 1 356 ? -6.623 -15.977 0.372 1.00 96.06 356 ILE A N 1
ATOM 2876 C CA . ILE A 1 356 ? -7.756 -15.051 0.229 1.00 96.06 356 ILE A CA 1
ATOM 2877 C C . ILE A 1 356 ? -9.088 -15.786 0.419 1.00 96.06 356 ILE A C 1
ATOM 2879 O O . ILE A 1 356 ? -9.958 -15.296 1.137 1.00 96.06 356 ILE A O 1
ATOM 2883 N N . SER A 1 357 ? -9.249 -16.954 -0.208 1.00 96.69 357 SER A N 1
ATOM 2884 C CA . SER A 1 357 ? -10.463 -17.769 -0.129 1.00 96.69 357 SER A CA 1
ATOM 2885 C C . SER A 1 357 ? -10.776 -18.186 1.307 1.00 96.69 357 SER A C 1
ATOM 2887 O O . SER A 1 357 ? -11.891 -17.963 1.779 1.00 96.69 357 SER A O 1
ATOM 2889 N N . GLN A 1 358 ? -9.783 -18.717 2.023 1.00 96.75 358 GLN A N 1
ATOM 2890 C CA . GLN A 1 358 ? -9.909 -19.112 3.425 1.00 96.75 358 GLN A CA 1
ATOM 2891 C C . GLN A 1 358 ? -10.246 -17.910 4.310 1.00 96.75 358 GLN A C 1
ATOM 2893 O O . GLN A 1 358 ? -11.168 -17.978 5.120 1.00 96.75 358 GLN A O 1
ATOM 2898 N N . ALA A 1 359 ? -9.539 -16.791 4.135 1.00 96.31 359 ALA A N 1
ATOM 2899 C CA . ALA A 1 359 ? -9.722 -15.623 4.988 1.00 96.31 359 ALA A CA 1
ATOM 2900 C C . ALA A 1 359 ? -11.066 -14.910 4.770 1.00 96.31 359 ALA A C 1
ATOM 2902 O O . ALA A 1 359 ? -11.614 -14.329 5.705 1.00 96.31 359 ALA A O 1
ATOM 2903 N N . LEU A 1 360 ? -11.614 -14.963 3.552 1.00 96.94 360 LEU A N 1
ATOM 2904 C CA . LEU A 1 360 ? -12.936 -14.419 3.235 1.00 96.94 360 LEU A CA 1
ATOM 2905 C C . LEU A 1 360 ? -14.073 -15.432 3.421 1.00 96.94 360 LEU A C 1
ATOM 2907 O O . LEU A 1 360 ? -15.234 -15.037 3.333 1.00 96.94 360 LEU A O 1
ATOM 2911 N N . ASN A 1 361 ? -13.756 -16.708 3.663 1.00 96.94 361 ASN A N 1
ATOM 2912 C CA . ASN A 1 361 ? -14.698 -17.826 3.599 1.00 96.94 361 ASN A CA 1
ATOM 2913 C C . ASN A 1 361 ? -15.478 -17.855 2.266 1.00 96.94 361 ASN A C 1
ATOM 2915 O O . ASN A 1 361 ? -16.706 -17.928 2.246 1.00 96.94 361 ASN A O 1
ATOM 2919 N N . MET A 1 362 ? -14.746 -17.735 1.154 1.00 97.00 362 MET A N 1
ATOM 2920 C CA . MET A 1 362 ? -15.282 -17.684 -0.211 1.00 97.00 362 MET A CA 1
ATOM 2921 C C . MET A 1 362 ? -14.535 -18.677 -1.116 1.00 97.00 362 MET A C 1
ATOM 2923 O O . MET A 1 362 ? -13.517 -18.306 -1.719 1.00 97.00 362 MET A O 1
ATOM 2927 N N . PRO A 1 363 ? -14.971 -19.949 -1.204 1.00 96.81 363 PRO A N 1
ATOM 2928 C CA . PRO A 1 363 ? -14.328 -20.956 -2.055 1.00 96.81 363 PRO A CA 1
ATOM 2929 C C . PRO A 1 363 ? -14.331 -20.579 -3.543 1.00 96.81 363 PRO A C 1
ATOM 2931 O O . PRO A 1 363 ? -13.403 -20.943 -4.259 1.00 96.81 363 PRO A O 1
ATOM 2934 N N . GLU A 1 364 ? -15.289 -19.770 -3.997 1.00 96.06 364 GLU A N 1
ATOM 2935 C CA . GLU A 1 364 ? -15.428 -19.318 -5.388 1.00 96.06 364 GLU A CA 1
ATOM 2936 C C . GLU A 1 364 ? -14.221 -18.492 -5.862 1.00 96.06 364 GLU A C 1
ATOM 2938 O O . GLU A 1 364 ? -13.949 -18.396 -7.057 1.00 96.06 364 GLU A O 1
ATOM 2943 N N . VAL A 1 365 ? -13.437 -17.919 -4.938 1.00 95.31 365 VAL A N 1
ATOM 2944 C CA . VAL A 1 365 ? -12.174 -17.242 -5.277 1.00 95.31 365 VAL A CA 1
ATOM 2945 C C . VAL A 1 365 ? -11.188 -18.213 -5.939 1.00 95.31 365 VAL A C 1
ATOM 2947 O O . VAL A 1 365 ? -10.438 -17.804 -6.825 1.00 95.31 365 VAL A O 1
ATOM 2950 N N . LEU A 1 366 ? -11.209 -19.497 -5.569 1.00 94.94 366 LEU A N 1
ATOM 2951 C CA . LEU A 1 366 ? -10.365 -20.532 -6.175 1.00 94.94 366 LEU A CA 1
ATOM 2952 C C . LEU A 1 366 ? -10.793 -20.889 -7.602 1.00 94.94 366 LEU A C 1
ATOM 2954 O O . LEU A 1 366 ? -9.969 -21.350 -8.388 1.00 94.94 366 LEU A O 1
ATOM 2958 N N . GLU A 1 367 ? -12.061 -20.659 -7.944 1.00 94.25 367 GLU A N 1
ATOM 2959 C CA . GLU A 1 367 ? -12.584 -20.858 -9.299 1.00 94.25 367 GLU A CA 1
ATOM 2960 C C . GLU A 1 367 ? -12.154 -19.725 -10.238 1.00 94.25 367 GLU A C 1
ATOM 2962 O O . GLU A 1 367 ? -12.192 -19.867 -11.461 1.00 94.25 367 GLU A O 1
ATOM 2967 N N . THR A 1 368 ? -11.693 -18.595 -9.686 1.00 90.75 368 THR A N 1
ATOM 2968 C CA . THR A 1 368 ? -11.115 -17.534 -10.504 1.00 90.75 368 THR A CA 1
ATOM 2969 C C . THR A 1 368 ? -9.790 -18.017 -11.088 1.00 90.75 368 THR A C 1
ATOM 2971 O O . THR A 1 368 ? -8.798 -18.216 -10.387 1.00 90.75 368 THR A O 1
ATOM 2974 N N . HIS A 1 369 ? -9.750 -18.205 -12.408 1.00 87.81 369 HIS A N 1
ATOM 2975 C CA . HIS A 1 369 ? -8.523 -18.520 -13.138 1.00 87.81 369 HIS A CA 1
ATOM 2976 C C . HIS A 1 369 ? -7.617 -17.282 -13.215 1.00 87.81 369 HIS A C 1
ATOM 2978 O O . HIS A 1 369 ? -7.429 -16.687 -14.276 1.00 87.81 369 HIS A O 1
ATOM 2984 N N . PHE A 1 370 ? -7.078 -16.853 -12.073 1.00 91.12 370 PHE A N 1
ATOM 2985 C CA . PHE A 1 370 ? -6.202 -15.696 -12.008 1.00 91.12 370 PHE A CA 1
ATOM 2986 C C . PHE A 1 370 ? -4.726 -16.097 -12.175 1.00 91.12 370 PHE A C 1
ATOM 2988 O O . PHE A 1 370 ? -4.255 -17.010 -11.489 1.00 91.12 370 PHE A O 1
ATOM 2995 N N . PRO A 1 371 ? -3.949 -15.434 -13.056 1.00 91.69 371 PRO A N 1
ATOM 2996 C CA . PRO A 1 371 ? -2.565 -15.826 -13.299 1.00 91.69 371 PRO A CA 1
ATOM 2997 C C . PRO A 1 371 ? -1.692 -15.726 -12.038 1.00 91.69 371 PRO A C 1
ATOM 2999 O O . PRO A 1 371 ? -1.464 -14.637 -11.507 1.00 91.69 371 PRO A O 1
ATOM 3002 N N . ARG A 1 372 ? -1.101 -16.852 -11.608 1.00 89.00 372 ARG A N 1
ATOM 3003 C CA . ARG A 1 372 ? -0.186 -16.914 -10.443 1.00 89.00 372 ARG A CA 1
ATOM 3004 C C . ARG A 1 372 ? 1.042 -16.008 -10.575 1.00 89.00 372 ARG A C 1
ATOM 3006 O O . ARG A 1 372 ? 1.606 -15.581 -9.569 1.00 89.00 372 ARG A O 1
ATOM 3013 N N . GLN A 1 373 ? 1.435 -15.677 -11.806 1.00 89.81 373 GLN A N 1
ATOM 3014 C CA . GLN A 1 373 ? 2.517 -14.729 -12.088 1.00 89.81 373 GLN A CA 1
ATOM 3015 C C . GLN A 1 373 ? 2.267 -13.346 -11.491 1.00 89.81 373 GLN A C 1
ATOM 3017 O O . GLN A 1 373 ? 3.224 -12.681 -11.113 1.00 89.81 373 GLN A O 1
ATOM 3022 N N . ALA A 1 374 ? 1.002 -12.946 -11.309 1.00 90.69 374 ALA A N 1
ATOM 3023 C CA . ALA A 1 374 ? 0.682 -11.695 -10.642 1.00 90.69 374 ALA A CA 1
ATOM 3024 C C . ALA A 1 374 ? 1.343 -11.607 -9.265 1.00 90.69 374 ALA A C 1
ATOM 3026 O O . ALA A 1 374 ? 1.744 -10.529 -8.865 1.00 90.69 374 ALA A O 1
ATOM 3027 N N . TRP A 1 375 ? 1.553 -12.723 -8.570 1.00 91.50 375 TRP A N 1
ATOM 3028 C CA . TRP A 1 375 ? 2.123 -12.765 -7.223 1.00 91.50 375 TRP A CA 1
ATOM 3029 C C . TRP A 1 375 ? 3.625 -13.080 -7.195 1.00 91.50 375 TRP A C 1
ATOM 3031 O O . TRP A 1 375 ? 4.142 -13.488 -6.164 1.00 91.50 375 TRP A O 1
ATOM 3041 N N . GLY A 1 376 ? 4.335 -12.941 -8.322 1.00 87.06 376 GLY A N 1
ATOM 3042 C CA . GLY A 1 376 ? 5.773 -13.237 -8.410 1.00 87.06 376 GLY A CA 1
ATOM 3043 C C . GLY A 1 376 ? 6.118 -14.733 -8.385 1.00 87.06 376 GLY A C 1
ATOM 3044 O O . GLY A 1 376 ? 7.290 -15.094 -8.395 1.00 87.06 376 GLY A O 1
ATOM 3045 N N . ARG A 1 377 ? 5.109 -15.618 -8.390 1.00 83.31 377 ARG A N 1
ATOM 3046 C CA . ARG A 1 377 ? 5.278 -17.083 -8.309 1.00 83.31 377 ARG A CA 1
ATOM 3047 C C . ARG A 1 377 ? 5.283 -17.792 -9.665 1.00 83.31 377 ARG A C 1
ATOM 3049 O O . ARG A 1 377 ? 5.442 -19.008 -9.741 1.00 83.31 377 ARG A O 1
ATOM 3056 N N . GLY A 1 378 ? 5.086 -17.053 -10.754 1.00 76.38 378 GLY A N 1
ATOM 3057 C CA . GLY A 1 378 ? 5.201 -17.600 -12.102 1.00 76.38 378 GLY A CA 1
ATOM 3058 C C . GLY A 1 378 ? 6.667 -17.786 -12.473 1.00 76.38 378 GLY A C 1
ATOM 3059 O O . GLY A 1 378 ? 7.463 -16.856 -12.328 1.00 76.38 378 GLY A O 1
ATOM 3060 N N . LYS A 1 379 ? 7.032 -18.956 -13.020 1.00 72.50 379 LYS A N 1
ATOM 3061 C CA . LYS A 1 379 ? 8.263 -19.033 -13.815 1.00 72.50 379 LYS A CA 1
ATOM 3062 C C . LYS A 1 379 ? 8.141 -17.949 -14.877 1.00 72.50 379 LYS A C 1
ATOM 3064 O O . LYS A 1 379 ? 7.106 -17.853 -15.530 1.00 72.50 379 LYS A O 1
ATOM 3069 N N . ALA A 1 380 ? 9.190 -17.153 -15.058 1.00 63.72 380 ALA A N 1
ATOM 3070 C CA . ALA A 1 380 ? 9.328 -16.306 -16.234 1.00 63.72 380 ALA A CA 1
ATOM 3071 C C . ALA A 1 380 ? 9.548 -17.209 -17.458 1.00 63.72 380 ALA A C 1
ATOM 3073 O O . ALA A 1 380 ? 10.593 -17.148 -18.096 1.00 63.72 380 ALA A O 1
ATOM 3074 N N . SER A 1 381 ? 8.631 -18.139 -17.734 1.00 55.41 381 SER A N 1
ATOM 3075 C CA . SER A 1 381 ? 8.583 -18.802 -19.023 1.00 55.41 381 SER A CA 1
ATOM 3076 C C . SER A 1 381 ? 8.485 -17.673 -20.025 1.00 55.41 381 SER A C 1
ATOM 3078 O O . SER A 1 381 ? 7.577 -16.855 -19.897 1.00 55.41 381 SER A O 1
ATOM 3080 N N . ALA A 1 382 ? 9.479 -17.580 -20.910 1.00 51.66 382 ALA A N 1
ATOM 3081 C CA . ALA A 1 382 ? 9.573 -16.567 -21.946 1.00 51.66 382 ALA A CA 1
ATOM 3082 C C . ALA A 1 382 ? 8.175 -16.328 -22.523 1.00 51.66 382 ALA A C 1
ATOM 3084 O O . ALA A 1 382 ? 7.634 -17.213 -23.187 1.00 51.66 382 ALA A O 1
ATOM 3085 N N . CYS A 1 383 ? 7.553 -15.205 -22.153 1.00 44.53 383 CYS A N 1
ATOM 3086 C CA . CYS A 1 383 ? 6.205 -14.875 -22.578 1.00 44.53 383 CYS A CA 1
ATOM 3087 C C . CYS A 1 383 ? 6.238 -14.742 -24.098 1.00 44.53 383 CYS A C 1
ATOM 3089 O O . CYS A 1 383 ? 6.585 -13.694 -24.627 1.00 44.53 383 CYS A O 1
ATOM 3091 N N . LYS A 1 384 ? 5.880 -15.816 -24.799 1.00 47.94 384 LYS A N 1
ATOM 3092 C CA . LYS A 1 384 ? 5.082 -15.668 -26.004 1.00 47.94 384 LYS A CA 1
ATOM 3093 C C . LYS A 1 384 ? 3.672 -15.361 -25.507 1.00 47.94 384 LYS A C 1
ATOM 3095 O O . LYS A 1 384 ? 3.064 -16.125 -24.764 1.00 47.94 384 LYS A O 1
ATOM 3100 N N . GLU A 1 385 ? 3.283 -14.139 -25.802 1.00 51.19 385 GLU A N 1
ATOM 3101 C CA . GLU A 1 385 ? 2.202 -13.315 -25.279 1.00 51.19 385 GLU A CA 1
ATOM 3102 C C . GLU A 1 385 ? 0.805 -13.820 -25.701 1.00 51.19 385 GLU A C 1
ATOM 3104 O O . GLU A 1 385 ? 0.073 -13.123 -26.387 1.00 51.19 385 GLU A O 1
ATOM 3109 N N . GLU A 1 386 ? 0.421 -15.052 -25.341 1.00 47.25 386 GLU A N 1
ATOM 3110 C CA . GLU A 1 386 ? -0.865 -15.641 -25.783 1.00 47.25 386 GLU A CA 1
ATOM 3111 C C . GLU A 1 386 ? -2.004 -15.625 -24.747 1.00 47.25 386 GLU A C 1
ATOM 3113 O O . GLU A 1 386 ? -3.081 -16.156 -25.002 1.00 47.25 386 GLU A O 1
ATOM 3118 N N . ALA A 1 387 ? -1.847 -14.968 -23.597 1.00 44.09 387 ALA A N 1
ATOM 3119 C CA . ALA A 1 387 ? -2.924 -14.879 -22.606 1.00 44.09 387 ALA A CA 1
ATOM 3120 C C . ALA A 1 387 ? -3.587 -13.494 -22.595 1.00 44.09 387 ALA A C 1
ATOM 3122 O O . ALA A 1 387 ? -3.483 -12.745 -21.622 1.00 44.09 387 ALA A O 1
ATOM 3123 N N . VAL A 1 388 ? -4.315 -13.165 -23.666 1.00 46.88 388 VAL A N 1
ATOM 3124 C CA . VAL A 1 388 ? -5.371 -12.147 -23.589 1.00 46.88 388 VAL A CA 1
ATOM 3125 C C . VAL A 1 388 ? -6.476 -12.733 -22.716 1.00 46.88 388 VAL A C 1
ATOM 3127 O O . VAL A 1 388 ? -7.259 -13.572 -23.156 1.00 46.88 388 VAL A O 1
ATOM 3130 N N . VAL A 1 389 ? -6.526 -12.307 -21.455 1.00 46.59 389 VAL A N 1
ATOM 3131 C CA . VAL A 1 389 ? -7.700 -12.505 -20.602 1.00 46.59 389 VAL A CA 1
ATOM 3132 C C . VAL A 1 389 ? -8.830 -11.706 -21.248 1.00 46.59 389 VAL A C 1
ATOM 3134 O O . VAL A 1 389 ? -8.911 -10.490 -21.071 1.00 46.59 389 VAL A O 1
ATOM 3137 N N . GLN A 1 390 ? -9.658 -12.364 -22.064 1.00 35.31 390 GLN A N 1
ATOM 3138 C CA . GLN A 1 390 ? -10.873 -11.739 -22.571 1.00 35.31 390 GLN A CA 1
ATOM 3139 C C . GLN A 1 390 ? -11.768 -11.425 -21.363 1.00 35.31 390 GLN A C 1
ATOM 3141 O O . GLN A 1 390 ? -12.017 -12.322 -20.552 1.00 35.31 390 GLN A O 1
ATOM 3146 N N . PRO A 1 391 ? -12.201 -10.166 -21.177 1.00 37.34 391 PRO A N 1
ATOM 3147 C CA . PRO A 1 391 ? -13.170 -9.853 -20.140 1.00 37.34 391 PRO A CA 1
ATOM 3148 C C . PRO A 1 391 ? -14.475 -10.590 -20.462 1.00 37.34 391 PRO A C 1
ATOM 3150 O O . PRO A 1 391 ? -14.979 -10.473 -21.578 1.00 37.34 391 PRO A O 1
ATOM 3153 N N . ALA A 1 392 ? -14.962 -11.371 -19.494 1.00 32.44 392 ALA A N 1
ATOM 3154 C CA . ALA A 1 392 ? -16.266 -12.028 -19.544 1.00 32.44 392 ALA A CA 1
ATOM 3155 C C . ALA A 1 392 ? -17.420 -11.017 -19.545 1.00 32.44 392 ALA A C 1
ATOM 3157 O O . ALA A 1 392 ? -17.268 -9.948 -18.897 1.00 32.44 392 ALA A O 1
#